Protein AF-A0A7G2IL34-F1 (afdb_monomer_lite)

Secondary structure (DSSP, 8-state):
-EE-TT-EEEE-SEEEE---EETTEES-S---EEEEE-TT-EEEE-TT-EEEESB-SS-TTSB--B---SS-EEEEEE--SS-EEE-SEEEE-TTB-SEEEEEEES--S-EEE-SEEEE---GGG-S--EEEEEEES-BSSTT--EEE-SEEEE-SSSEEEEEEEESSS-EEEEE-TT-EEEE-S--BTTB--EEEEEEE-SS--EEEEE-SEEEE-STT-EEEEEEESEEEEE-TT-S-EE-SSS-EEEEEESTT-EEEE--SEEE-TT-TT-EEEEEETT-EEETTPPPGGGPPPP--EEEE-STT-EEEEEESTT-EEE-TT-EEEE-STT-EEEEEETT-EEEE-TT-EEEE-STT-EEEEEESSEE-TTS-EESS---EEEEE--EEEE-SSS---EEEEEETTEEEEE-TT-EEEE-STTEEEEEE-TT-EEEE--SS-EEESSEEEEEEESTT-EEEE--EEEE-SEEEEEEEETT--EEEEEEEEEEEEE-TT-EEEEE-TT---EEEEEEEEEE-SSS-SEEE-S----EEEES-EEEESSSEEEEESS-EEE---BSEEEEE-SS-EEEEES-TTS--B-S-EEE-SSEEEEE-STT-EEEEEEBSS-EEE--EEEE-STT---SEEEE--

Radius of gyration: 32.76 Å; chains: 1; bounding box: 78×47×96 Å

Organism: Citrobacter freundii (NCBI:txid546)

Structure (mmCIF, N/CA/C/O backbone):
data_AF-A0A7G2IL34-F1
#
_entry.id   AF-A0A7G2IL34-F1
#
loop_
_atom_site.group_PDB
_atom_site.id
_atom_site.type_symbol
_atom_site.label_atom_id
_atom_site.label_alt_id
_atom_site.label_comp_id
_atom_site.label_asym_id
_atom_site.label_entity_id
_atom_site.label_seq_id
_atom_site.pdbx_PDB_ins_code
_atom_site.Cartn_x
_atom_site.Cartn_y
_atom_site.Cartn_z
_atom_site.occupancy
_atom_site.B_iso_or_equiv
_atom_site.auth_seq_id
_atom_site.auth_comp_id
_atom_site.auth_asym_id
_atom_site.auth_atom_id
_atom_site.pdbx_PDB_model_num
ATOM 1 N N . MET A 1 1 ? 29.169 -1.782 -38.177 1.00 88.88 1 MET A N 1
ATOM 2 C CA . MET A 1 1 ? 29.265 -0.611 -39.083 1.00 88.88 1 MET A CA 1
ATOM 3 C C . MET A 1 1 ? 29.636 0.599 -38.244 1.00 88.88 1 MET A C 1
ATOM 5 O O . MET A 1 1 ? 29.094 0.711 -37.157 1.00 88.88 1 MET A O 1
ATOM 9 N N . GLN A 1 2 ? 30.539 1.466 -38.703 1.00 94.81 2 GLN A N 1
ATOM 10 C CA . GLN A 1 2 ? 30.894 2.702 -37.996 1.00 94.81 2 GLN A CA 1
ATOM 11 C C . GLN A 1 2 ? 30.650 3.890 -38.929 1.00 94.81 2 GLN A C 1
ATOM 13 O O . GLN A 1 2 ? 31.115 3.874 -40.067 1.00 94.81 2 GLN A O 1
ATOM 18 N N . LEU A 1 3 ? 29.883 4.873 -38.462 1.00 97.31 3 LEU A N 1
ATOM 19 C CA . LEU A 1 3 ? 29.506 6.082 -39.190 1.00 97.31 3 LEU A CA 1
ATOM 20 C C . LEU A 1 3 ? 29.963 7.299 -38.382 1.00 97.31 3 LEU A C 1
ATOM 22 O O . LEU A 1 3 ? 29.655 7.399 -37.195 1.00 97.31 3 LEU A O 1
ATOM 26 N N . SER A 1 4 ? 30.693 8.208 -39.022 1.00 96.75 4 SER A N 1
ATOM 27 C CA . SER A 1 4 ? 31.268 9.413 -38.413 1.00 96.75 4 SER A CA 1
ATOM 28 C C . SER A 1 4 ? 31.152 10.608 -39.359 1.00 96.75 4 SER A C 1
ATOM 30 O O . SER A 1 4 ? 30.648 10.482 -40.481 1.00 96.75 4 SER A O 1
ATOM 32 N N . ASP A 1 5 ? 31.625 11.769 -38.914 1.00 96.38 5 ASP A N 1
ATOM 33 C CA . ASP A 1 5 ? 31.573 13.029 -39.656 1.00 96.38 5 ASP A CA 1
ATOM 34 C C . ASP A 1 5 ? 30.158 13.342 -40.161 1.00 96.38 5 ASP A C 1
ATOM 36 O O . ASP A 1 5 ? 29.259 13.542 -39.360 1.00 96.38 5 ASP A O 1
ATOM 40 N N . ASN A 1 6 ? 29.940 13.386 -41.477 1.00 97.31 6 ASN A N 1
ATOM 41 C CA . ASN A 1 6 ? 28.638 13.658 -42.095 1.00 97.31 6 ASN A CA 1
ATOM 42 C C . ASN A 1 6 ? 28.083 12.426 -42.832 1.00 97.31 6 ASN A C 1
ATOM 44 O O . ASN A 1 6 ? 27.312 12.564 -43.784 1.00 97.31 6 ASN A O 1
ATOM 48 N N . ALA A 1 7 ? 28.521 11.220 -42.454 1.00 97.94 7 ALA A N 1
ATOM 49 C CA . ALA A 1 7 ? 28.097 9.988 -43.106 1.00 97.94 7 ALA A CA 1
ATOM 50 C C . ALA A 1 7 ? 26.591 9.730 -42.930 1.00 97.94 7 ALA A C 1
ATOM 52 O O . ALA A 1 7 ? 25.992 10.049 -41.904 1.00 97.94 7 ALA A O 1
ATOM 53 N N . GLN A 1 8 ? 25.981 9.098 -43.930 1.00 97.75 8 GLN A N 1
ATOM 54 C CA . GLN A 1 8 ? 24.592 8.648 -43.875 1.00 97.75 8 GLN A CA 1
ATOM 55 C C . GLN A 1 8 ? 24.562 7.138 -44.077 1.00 97.75 8 GLN A C 1
ATOM 57 O O . GLN A 1 8 ? 25.123 6.629 -45.048 1.00 97.75 8 GLN A O 1
ATOM 62 N N . GLY A 1 9 ? 23.931 6.420 -43.152 1.00 97.69 9 GLY A N 1
ATOM 63 C CA . GLY A 1 9 ? 23.774 4.973 -43.227 1.00 97.69 9 GLY A CA 1
ATOM 64 C C . GLY A 1 9 ? 22.311 4.558 -43.250 1.00 97.69 9 GLY A C 1
ATOM 65 O O . GLY A 1 9 ? 21.491 5.081 -42.503 1.00 97.69 9 GLY A O 1
ATOM 66 N N . VAL A 1 10 ? 21.989 3.564 -44.073 1.00 98.25 10 VAL A N 1
ATOM 67 C CA . VAL A 1 10 ? 20.666 2.934 -44.095 1.00 98.25 10 VAL A CA 1
ATOM 68 C C . VAL A 1 10 ? 20.849 1.422 -44.102 1.00 98.25 10 VAL A C 1
ATOM 70 O O . VAL A 1 10 ? 21.560 0.891 -44.956 1.00 98.25 10 VAL A O 1
ATOM 73 N N . ASN A 1 11 ? 20.214 0.722 -43.162 1.00 98.44 11 ASN A N 1
ATOM 74 C CA . ASN A 1 11 ? 20.093 -0.732 -43.208 1.00 98.44 11 ASN A CA 1
ATOM 75 C C . ASN A 1 11 ? 18.765 -1.123 -43.862 1.00 98.44 11 ASN A C 1
ATOM 77 O O . ASN A 1 11 ? 17.706 -0.781 -43.347 1.00 98.44 11 ASN A O 1
ATOM 81 N N . ASN A 1 12 ? 18.834 -1.879 -44.959 1.00 98.00 12 ASN A N 1
ATOM 82 C CA . ASN A 1 12 ? 17.674 -2.455 -45.653 1.00 98.00 12 ASN A CA 1
ATOM 83 C C . ASN A 1 12 ? 17.630 -3.994 -45.560 1.00 98.00 12 ASN A C 1
ATOM 85 O O . ASN A 1 12 ? 16.811 -4.616 -46.229 1.00 98.00 12 ASN A O 1
ATOM 89 N N . GLY A 1 13 ? 18.534 -4.612 -44.792 1.00 96.25 13 GLY A N 1
ATOM 90 C CA . GLY A 1 13 ? 18.655 -6.065 -44.661 1.00 96.25 13 GLY A CA 1
ATOM 91 C C . GLY A 1 13 ? 18.912 -6.486 -43.216 1.00 96.25 13 GLY A C 1
ATOM 92 O O . GLY A 1 13 ? 18.390 -5.876 -42.284 1.00 96.25 13 GLY A O 1
ATOM 93 N N . ASP A 1 14 ? 19.731 -7.521 -43.029 1.00 95.19 14 ASP A N 1
ATOM 94 C CA . ASP A 1 14 ? 19.998 -8.105 -41.714 1.00 95.19 14 ASP A CA 1
ATOM 95 C C . ASP A 1 14 ? 21.419 -7.802 -41.224 1.00 95.19 14 ASP A C 1
ATOM 97 O O . ASP A 1 14 ? 22.408 -8.123 -41.887 1.00 95.19 14 ASP A O 1
ATOM 101 N N . ILE A 1 15 ? 21.528 -7.246 -40.018 1.00 96.56 15 ILE A N 1
ATOM 102 C CA . ILE A 1 15 ? 22.787 -7.101 -39.284 1.00 96.56 15 ILE A CA 1
ATOM 103 C C . ILE A 1 15 ? 22.770 -8.089 -38.118 1.00 96.56 15 ILE A C 1
ATOM 105 O O . ILE A 1 15 ? 21.980 -7.942 -37.192 1.00 96.56 15 ILE A O 1
ATOM 109 N N . ASN A 1 16 ? 23.665 -9.078 -38.127 1.00 93.75 16 ASN A N 1
ATOM 110 C CA . ASN A 1 16 ? 23.831 -10.007 -37.006 1.00 93.75 16 ASN A CA 1
ATOM 111 C C . ASN A 1 16 ? 25.086 -9.645 -36.202 1.00 93.75 16 ASN A C 1
ATOM 113 O O . ASN A 1 16 ? 26.184 -9.565 -36.751 1.00 93.75 16 ASN A O 1
ATOM 117 N N . VAL A 1 17 ? 24.921 -9.458 -34.896 1.00 91.56 17 VAL A N 1
ATOM 118 C CA . VAL A 1 17 ? 25.986 -9.179 -33.931 1.00 91.56 17 VAL A CA 1
ATOM 119 C C . VAL A 1 17 ? 26.142 -10.403 -33.043 1.00 91.56 17 VAL A C 1
ATOM 121 O O . VAL A 1 17 ? 25.190 -10.825 -32.393 1.00 91.56 17 VAL A O 1
ATOM 124 N N . VAL A 1 18 ? 27.332 -10.990 -33.010 1.00 86.31 18 VAL A N 1
ATOM 125 C CA . VAL A 1 18 ? 27.626 -12.170 -32.193 1.00 86.31 18 VAL A CA 1
ATOM 126 C C . VAL A 1 18 ? 28.971 -12.013 -31.517 1.00 86.31 18 VAL A C 1
ATOM 128 O O . VAL A 1 18 ? 29.867 -11.352 -32.041 1.00 86.31 18 VAL A O 1
ATOM 131 N N . ASP A 1 19 ? 29.123 -12.680 -30.379 1.00 77.25 19 ASP A N 1
ATOM 132 C CA . ASP A 1 19 ? 30.445 -12.952 -29.843 1.00 77.25 19 ASP A CA 1
ATOM 133 C C . ASP A 1 19 ? 31.207 -13.869 -30.810 1.00 77.25 19 ASP A C 1
ATOM 135 O O . ASP A 1 19 ? 30.671 -14.868 -31.307 1.00 77.25 19 ASP A O 1
ATOM 139 N N . GLY A 1 20 ? 32.451 -13.510 -31.111 1.00 71.38 20 GLY A N 1
ATOM 140 C CA . GLY A 1 20 ? 33.272 -14.299 -32.012 1.00 71.38 20 GLY A CA 1
ATOM 141 C C . GLY A 1 20 ? 33.621 -15.636 -31.356 1.00 71.38 20 GLY A C 1
ATOM 142 O O . GLY A 1 20 ? 33.996 -15.691 -30.184 1.00 71.38 20 GLY A O 1
ATOM 143 N N . ARG A 1 21 ? 33.498 -16.734 -32.110 1.00 68.81 21 ARG A N 1
ATOM 144 C CA . ARG A 1 21 ? 33.677 -18.091 -31.580 1.00 68.81 21 ARG A CA 1
ATOM 145 C C . ARG A 1 21 ? 34.585 -18.949 -32.448 1.00 68.81 21 ARG A C 1
ATOM 147 O O . ARG A 1 21 ? 34.469 -18.939 -33.671 1.00 68.81 21 ARG A O 1
ATOM 154 N N . LYS A 1 22 ? 35.414 -19.781 -31.805 1.00 64.56 22 LYS A N 1
ATOM 155 C CA . LYS A 1 22 ? 36.165 -20.880 -32.439 1.00 64.56 22 LYS A CA 1
ATOM 156 C C . LYS A 1 22 ? 35.827 -22.196 -31.755 1.00 64.56 22 LYS A C 1
ATOM 158 O O . LYS A 1 22 ? 35.982 -22.315 -30.545 1.00 64.56 22 LYS A O 1
ATOM 163 N N . ASN A 1 23 ? 35.393 -23.193 -32.527 1.00 68.12 23 ASN A N 1
ATOM 164 C CA . ASN A 1 23 ? 35.041 -24.530 -32.024 1.00 68.12 23 ASN A CA 1
ATOM 165 C C . ASN A 1 23 ? 34.039 -24.505 -30.847 1.00 68.12 23 ASN A C 1
ATOM 167 O O . ASN A 1 23 ? 34.156 -25.288 -29.911 1.00 68.12 23 ASN A O 1
ATOM 171 N N . GLY A 1 24 ? 33.078 -23.575 -30.872 1.00 62.69 24 GLY A N 1
ATOM 172 C CA . GLY A 1 24 ? 32.061 -23.423 -29.823 1.00 62.69 24 GLY A CA 1
ATOM 173 C C . GLY A 1 24 ? 32.486 -22.597 -28.602 1.00 62.69 24 GLY A C 1
ATOM 174 O O . GLY A 1 24 ? 31.618 -22.227 -27.816 1.00 62.69 24 GLY A O 1
ATOM 175 N N . ALA A 1 25 ? 33.768 -22.244 -28.464 1.00 62.56 25 ALA A N 1
ATOM 176 C CA . ALA A 1 25 ? 34.264 -21.382 -27.391 1.00 62.56 25 ALA A CA 1
ATOM 177 C C . ALA A 1 25 ? 34.315 -19.904 -27.821 1.00 62.56 25 ALA A C 1
ATOM 179 O O . ALA A 1 25 ? 34.695 -19.600 -28.954 1.00 62.56 25 ALA A O 1
ATOM 180 N N . SER A 1 26 ? 33.942 -19.006 -26.905 1.00 68.12 26 SER A N 1
ATOM 181 C CA . SER A 1 26 ? 34.068 -17.544 -27.036 1.00 68.12 26 SER A CA 1
ATOM 182 C C . SER A 1 26 ? 35.536 -17.112 -27.160 1.00 68.12 26 SER A C 1
ATOM 184 O O . SER A 1 26 ? 36.401 -17.684 -26.494 1.00 68.12 26 SER A O 1
ATOM 186 N N . TYR A 1 27 ? 35.826 -16.092 -27.979 1.00 66.81 27 TYR A N 1
ATOM 187 C CA . TYR A 1 27 ? 37.140 -15.431 -27.997 1.00 66.81 27 TYR A CA 1
ATOM 188 C C . TYR A 1 27 ? 37.364 -14.491 -26.793 1.00 66.81 27 TYR A C 1
ATOM 190 O O . TYR A 1 27 ? 38.497 -14.058 -26.581 1.00 66.81 27 TYR A O 1
ATOM 198 N N . GLY A 1 28 ? 36.329 -14.182 -26.002 1.00 64.88 28 GLY A N 1
ATOM 199 C CA . GLY A 1 28 ? 36.399 -13.362 -24.789 1.00 64.88 28 GLY A CA 1
ATOM 200 C C . GLY A 1 28 ? 35.120 -12.553 -24.518 1.00 64.88 28 GLY A C 1
ATOM 201 O O . GLY A 1 28 ? 34.207 -12.500 -25.333 1.00 64.88 28 GLY A O 1
ATOM 202 N N . SER A 1 29 ? 35.060 -11.864 -23.375 1.00 66.56 29 SER A N 1
ATOM 203 C CA . SER A 1 29 ? 33.949 -10.975 -22.987 1.00 66.56 29 SER A CA 1
ATOM 204 C C . SER A 1 29 ? 34.091 -9.579 -23.620 1.00 66.56 29 SER A C 1
ATOM 206 O O . SER A 1 29 ? 34.399 -8.598 -22.937 1.00 66.56 29 SER A O 1
ATOM 208 N N . GLY A 1 30 ? 33.964 -9.506 -24.947 1.00 70.81 30 GLY A N 1
ATOM 209 C CA . GLY A 1 30 ? 34.089 -8.267 -25.724 1.00 70.81 30 GLY A CA 1
ATOM 210 C C . GLY A 1 30 ? 32.825 -7.397 -25.742 1.00 70.81 30 GLY A C 1
ATOM 211 O O . GLY A 1 30 ? 31.747 -7.813 -25.322 1.00 70.81 30 GLY A O 1
ATOM 212 N N . ILE A 1 31 ? 32.968 -6.172 -26.255 1.00 84.56 31 ILE A N 1
ATOM 213 C CA . ILE A 1 31 ? 31.862 -5.250 -26.553 1.00 84.56 31 ILE A CA 1
ATOM 214 C C . ILE A 1 31 ? 31.654 -5.254 -28.069 1.00 84.56 31 ILE A C 1
ATOM 216 O O . ILE A 1 31 ? 32.627 -5.114 -28.810 1.00 84.56 31 ILE A O 1
ATOM 220 N N . ALA A 1 32 ? 30.411 -5.388 -28.533 1.00 88.94 32 ALA A N 1
ATOM 221 C CA . ALA A 1 32 ? 30.092 -5.368 -29.958 1.00 88.94 32 ALA A CA 1
ATOM 222 C C . ALA A 1 32 ? 28.936 -4.409 -30.276 1.00 88.94 32 ALA A C 1
ATOM 224 O O . ALA A 1 32 ? 27.918 -4.395 -29.580 1.00 88.94 32 ALA A O 1
ATOM 225 N N . TYR A 1 33 ? 29.086 -3.644 -31.360 1.00 94.19 33 TYR A N 1
ATOM 226 C CA . TYR A 1 33 ? 28.050 -2.760 -31.895 1.00 94.19 33 TYR A CA 1
ATOM 227 C C . TYR A 1 33 ? 27.682 -3.176 -33.319 1.00 94.19 33 TYR A C 1
ATOM 229 O O . TYR A 1 33 ? 28.559 -3.285 -34.181 1.00 94.19 33 TYR A O 1
ATOM 237 N N . GLY A 1 34 ? 26.390 -3.381 -33.588 1.00 95.75 34 GLY A N 1
ATOM 238 C CA . GLY A 1 34 ? 25.905 -3.590 -34.956 1.00 95.75 34 GLY A CA 1
ATOM 239 C C . GLY A 1 34 ? 26.180 -2.358 -35.812 1.00 95.75 34 GLY A C 1
ATOM 240 O O . GLY A 1 34 ? 26.825 -2.440 -36.865 1.00 95.75 34 GLY A O 1
ATOM 241 N N . VAL A 1 35 ? 25.781 -1.198 -35.294 1.00 98.00 35 VAL A N 1
ATOM 242 C CA . VAL A 1 35 ? 26.067 0.121 -35.859 1.00 98.00 35 VAL A CA 1
ATOM 243 C C . VAL A 1 35 ? 26.534 1.066 -34.753 1.00 98.00 35 VAL A C 1
ATOM 245 O O . VAL A 1 35 ? 25.870 1.187 -33.731 1.00 98.00 35 VAL A O 1
ATOM 248 N N . GLU A 1 36 ? 27.662 1.737 -34.962 1.00 97.69 36 GLU A N 1
ATOM 249 C CA . GLU A 1 36 ? 28.124 2.877 -34.166 1.00 97.69 36 GLU A CA 1
ATOM 250 C C . GLU A 1 36 ? 27.949 4.158 -34.989 1.00 97.69 36 GLU A C 1
ATOM 252 O O . GLU A 1 36 ? 28.440 4.233 -36.116 1.00 97.69 36 GLU A O 1
ATOM 257 N N . VAL A 1 37 ? 27.256 5.151 -34.429 1.00 98.50 37 VAL A N 1
ATOM 258 C CA . VAL A 1 37 ? 26.953 6.434 -35.083 1.00 98.50 37 VAL A CA 1
ATOM 259 C C . VAL A 1 37 ? 27.525 7.584 -34.253 1.00 98.50 37 VAL A C 1
ATOM 261 O O . VAL A 1 37 ? 27.222 7.710 -33.065 1.00 98.50 37 VAL A O 1
ATOM 264 N N . ALA A 1 38 ? 28.356 8.421 -34.869 1.00 97.44 38 ALA A N 1
ATOM 265 C CA . ALA A 1 38 ? 29.094 9.499 -34.218 1.00 97.44 38 ALA A CA 1
ATOM 266 C C . ALA A 1 38 ? 29.029 10.819 -35.000 1.00 97.44 38 ALA A C 1
ATOM 268 O O . ALA A 1 38 ? 28.613 10.852 -36.156 1.00 97.44 38 ALA A O 1
ATOM 269 N N . ASP A 1 39 ? 29.486 11.899 -34.366 1.00 96.69 39 ASP A N 1
ATOM 270 C CA . ASP A 1 39 ? 29.601 13.241 -34.949 1.00 96.69 39 ASP A CA 1
ATOM 271 C C . ASP A 1 39 ? 28.277 13.734 -35.544 1.00 96.69 39 ASP A C 1
ATOM 273 O O . ASP A 1 39 ? 27.278 13.764 -34.839 1.00 96.69 39 ASP A O 1
ATOM 277 N N . ASN A 1 40 ? 28.230 14.124 -36.817 1.00 96.81 40 ASN A N 1
ATOM 278 C CA . ASN A 1 40 ? 27.006 14.528 -37.507 1.00 96.81 40 ASN A CA 1
ATOM 279 C C . ASN A 1 40 ? 26.423 13.402 -38.381 1.00 96.81 40 ASN A C 1
ATOM 281 O O . ASN A 1 40 ? 25.659 13.678 -39.310 1.00 96.81 40 ASN A O 1
ATOM 285 N N . ALA A 1 41 ? 26.787 12.142 -38.133 1.00 98.50 41 ALA A N 1
ATOM 286 C CA . ALA A 1 41 ? 26.309 11.039 -38.947 1.00 98.50 41 ALA A CA 1
ATOM 287 C C . ALA A 1 41 ? 24.843 10.696 -38.647 1.00 98.50 41 ALA A C 1
ATOM 289 O O . ALA A 1 41 ? 24.377 10.807 -37.513 1.00 98.50 41 ALA A O 1
ATOM 290 N N . THR A 1 42 ? 24.120 10.226 -39.660 1.00 98.56 42 THR A N 1
ATOM 291 C CA . THR A 1 42 ? 22.732 9.753 -39.524 1.00 98.56 42 THR A CA 1
ATOM 292 C C . THR A 1 42 ? 22.643 8.262 -39.796 1.00 98.56 42 THR A C 1
ATOM 294 O O . THR A 1 42 ? 23.430 7.709 -40.573 1.00 98.56 42 THR A O 1
ATOM 297 N N . PHE A 1 43 ? 21.672 7.603 -39.168 1.00 98.75 43 PHE A N 1
ATOM 298 C CA . PHE A 1 43 ? 21.399 6.196 -39.433 1.00 98.75 43 PHE A CA 1
ATOM 299 C C . PHE A 1 43 ? 19.905 5.883 -39.414 1.00 98.75 43 PHE A C 1
ATOM 301 O O . PHE A 1 43 ? 19.173 6.362 -38.553 1.00 98.75 43 PHE A O 1
ATOM 308 N N . THR A 1 44 ? 19.456 5.031 -40.332 1.00 98.75 44 THR A N 1
ATOM 309 C CA . THR A 1 44 ? 18.100 4.472 -40.323 1.00 98.75 44 THR A CA 1
ATOM 310 C C . THR A 1 44 ? 18.141 2.955 -40.482 1.00 98.75 44 THR A C 1
ATOM 312 O O . THR A 1 44 ? 18.650 2.443 -41.479 1.00 98.75 44 THR A O 1
ATOM 315 N N . ASN A 1 45 ? 17.557 2.223 -39.531 1.00 98.75 45 ASN A N 1
ATOM 316 C CA . ASN A 1 45 ? 17.163 0.831 -39.745 1.00 98.75 45 ASN A CA 1
ATOM 317 C C . ASN A 1 45 ? 15.776 0.819 -40.398 1.00 98.75 45 ASN A C 1
ATOM 319 O O . ASN A 1 45 ? 14.794 1.150 -39.733 1.00 98.75 45 ASN A O 1
ATOM 323 N N . SER A 1 46 ? 15.697 0.514 -41.693 1.00 98.62 46 SER A N 1
ATOM 324 C CA . SER A 1 46 ? 14.467 0.621 -42.485 1.00 98.62 46 SER A CA 1
ATOM 325 C C . SER A 1 46 ? 13.377 -0.347 -42.026 1.00 98.62 46 SER A C 1
ATOM 327 O O . SER A 1 46 ? 13.646 -1.384 -41.418 1.00 98.62 46 SER A O 1
ATOM 329 N N . ALA A 1 47 ? 12.126 -0.040 -42.372 1.00 97.81 47 ALA A N 1
ATOM 330 C CA . ALA A 1 47 ? 11.030 -0.987 -42.202 1.00 97.81 47 ALA A CA 1
ATOM 331 C C . ALA A 1 47 ? 11.346 -2.298 -42.951 1.00 97.81 47 ALA A C 1
ATOM 333 O O . ALA A 1 47 ? 11.778 -2.273 -44.103 1.00 97.81 47 ALA A O 1
ATOM 334 N N . GLY A 1 48 ? 11.164 -3.439 -42.284 1.00 96.12 48 GLY A N 1
ATOM 335 C CA . GLY A 1 48 ? 11.515 -4.763 -42.816 1.00 96.12 48 GLY A CA 1
ATOM 336 C C . GLY A 1 48 ? 12.985 -5.173 -42.650 1.00 96.12 48 GLY A C 1
ATOM 337 O O . GLY A 1 48 ? 13.294 -6.343 -42.850 1.00 96.12 48 GLY A O 1
ATOM 338 N N . ALA A 1 49 ? 13.873 -4.264 -42.239 1.00 98.38 49 ALA A N 1
ATOM 339 C CA . ALA A 1 49 ? 15.258 -4.588 -41.905 1.00 98.38 49 ALA A CA 1
ATOM 340 C C . ALA A 1 49 ? 15.382 -5.095 -40.455 1.00 98.38 49 ALA A C 1
ATOM 342 O O . ALA A 1 49 ? 14.574 -4.733 -39.588 1.00 98.38 49 ALA A O 1
ATOM 343 N N . SER A 1 50 ? 16.397 -5.920 -40.172 1.00 98.06 50 SER A N 1
ATOM 344 C CA . SER A 1 50 ? 16.631 -6.461 -38.829 1.00 98.06 50 SER A CA 1
ATOM 345 C C . SER A 1 50 ? 18.054 -6.243 -38.311 1.00 98.06 50 SER A C 1
ATOM 347 O O . SER A 1 50 ? 19.033 -6.295 -39.054 1.00 98.06 50 SER A O 1
ATOM 349 N N . ILE A 1 51 ? 18.171 -6.005 -37.004 1.00 98.62 51 ILE A N 1
ATOM 350 C CA . ILE A 1 51 ? 19.429 -6.049 -36.257 1.00 98.62 51 ILE A CA 1
ATOM 351 C C . ILE A 1 51 ? 19.263 -7.087 -35.148 1.00 98.62 51 ILE A C 1
ATOM 353 O O . ILE A 1 51 ? 18.410 -6.940 -34.276 1.00 98.62 51 ILE A O 1
ATOM 357 N N . TYR A 1 52 ? 20.064 -8.146 -35.160 1.00 97.88 52 TYR A N 1
ATOM 358 C CA . TYR A 1 52 ? 19.942 -9.247 -34.211 1.00 97.88 52 TYR A CA 1
ATOM 359 C C . TYR A 1 52 ? 21.232 -9.441 -33.425 1.00 97.88 52 TYR A C 1
ATOM 361 O O . TYR A 1 52 ? 22.296 -9.665 -33.998 1.00 97.88 52 TYR A O 1
ATOM 369 N N . LEU A 1 53 ? 21.133 -9.414 -32.102 1.00 95.88 53 LEU A N 1
ATOM 370 C CA . LEU A 1 53 ? 22.221 -9.715 -31.183 1.00 95.88 53 LEU A CA 1
ATOM 371 C C . LEU A 1 53 ? 22.089 -11.167 -30.722 1.00 95.88 53 LEU A C 1
ATOM 373 O O . LEU A 1 53 ? 21.046 -11.568 -30.212 1.00 95.88 53 LEU A O 1
ATOM 377 N N . GLY A 1 54 ? 23.149 -11.952 -30.891 1.00 92.75 54 GLY A N 1
ATOM 378 C CA . GLY A 1 54 ? 23.225 -13.335 -30.431 1.00 92.75 54 GLY A CA 1
ATOM 379 C C . GLY A 1 54 ? 22.579 -14.374 -31.351 1.00 92.75 54 GLY A C 1
ATOM 380 O O . GLY A 1 54 ? 22.296 -15.465 -30.877 1.00 92.75 54 GLY A O 1
ATOM 381 N N . ARG A 1 55 ? 22.360 -14.100 -32.646 1.00 93.06 55 ARG A N 1
ATOM 382 C CA . ARG A 1 55 ? 21.850 -15.114 -33.595 1.00 93.06 55 ARG A CA 1
ATOM 383 C C . ARG A 1 55 ? 22.943 -16.115 -33.955 1.00 93.06 55 ARG A C 1
ATOM 385 O O . ARG A 1 55 ? 24.043 -15.711 -34.316 1.00 93.06 55 ARG A O 1
ATOM 392 N N . ASN A 1 56 ? 22.664 -17.414 -33.942 1.00 88.00 56 ASN A N 1
ATOM 393 C CA . ASN A 1 56 ? 23.640 -18.397 -34.403 1.00 88.00 56 ASN A CA 1
ATOM 394 C C . ASN A 1 56 ? 23.861 -18.279 -35.924 1.00 88.00 56 ASN A C 1
ATOM 396 O O . ASN A 1 56 ? 22.928 -18.395 -36.715 1.00 88.00 56 ASN A O 1
ATOM 400 N N . ALA A 1 57 ? 25.114 -18.076 -36.337 1.00 83.38 57 ALA A N 1
ATOM 401 C CA . ALA A 1 57 ? 25.471 -17.884 -37.743 1.00 83.38 57 ALA A CA 1
ATOM 402 C C . ALA A 1 57 ? 25.296 -19.146 -38.610 1.00 83.38 57 ALA A C 1
ATOM 404 O O . ALA A 1 57 ? 25.146 -19.037 -39.821 1.00 83.38 57 ALA A O 1
ATOM 405 N N . SER A 1 58 ? 25.350 -20.339 -38.009 1.00 85.25 58 SER A N 1
ATOM 406 C CA . SER A 1 58 ? 25.189 -21.625 -38.706 1.00 85.25 58 SER A CA 1
ATOM 407 C C . SER A 1 58 ? 23.755 -22.156 -38.664 1.00 85.25 58 SER A C 1
ATOM 409 O O . SER A 1 58 ? 23.392 -22.977 -39.499 1.00 85.25 58 SER A O 1
ATOM 411 N N . ASP A 1 59 ? 22.954 -21.707 -37.697 1.00 88.25 59 ASP A N 1
ATOM 412 C CA . ASP A 1 59 ? 21.563 -22.124 -37.512 1.00 88.25 59 ASP A CA 1
ATOM 413 C C . ASP A 1 59 ? 20.709 -20.928 -37.051 1.00 88.25 59 ASP A C 1
ATOM 415 O O . ASP A 1 59 ? 20.534 -20.724 -35.848 1.00 88.25 59 ASP A O 1
ATOM 419 N N . PRO A 1 60 ? 20.188 -20.110 -37.983 1.00 88.00 60 PRO A N 1
ATOM 420 C CA . PRO A 1 60 ? 19.478 -18.870 -37.663 1.00 88.00 60 PRO A CA 1
ATOM 421 C C . PRO A 1 60 ? 18.233 -19.021 -36.776 1.00 88.00 60 PRO A C 1
ATOM 423 O O . PRO A 1 60 ? 17.728 -18.006 -36.299 1.00 88.00 60 PRO A O 1
ATOM 426 N N . SER A 1 61 ? 17.733 -20.243 -36.542 1.00 89.38 61 SER A N 1
ATOM 427 C CA . SER A 1 61 ? 16.629 -20.492 -35.607 1.00 89.38 61 SER A CA 1
ATOM 428 C C . SER A 1 61 ? 17.078 -20.613 -34.146 1.00 89.38 61 SER A C 1
ATOM 430 O O . SER A 1 61 ? 16.247 -20.874 -33.278 1.00 89.38 61 SER A O 1
ATOM 432 N N . LYS A 1 62 ? 18.381 -20.504 -33.863 1.00 90.75 62 LYS A N 1
ATOM 433 C CA . LYS A 1 62 ? 18.955 -20.628 -32.519 1.00 90.75 62 LYS A CA 1
ATOM 434 C C . LYS A 1 62 ? 19.710 -19.374 -32.109 1.00 90.75 62 LYS A C 1
ATOM 436 O O . LYS A 1 62 ? 20.308 -18.683 -32.934 1.00 90.75 62 LYS A O 1
ATOM 441 N N . ASP A 1 63 ? 19.775 -19.171 -30.799 1.00 91.19 63 ASP A N 1
ATOM 442 C CA . ASP A 1 63 ? 20.610 -18.147 -30.186 1.00 91.19 63 ASP A CA 1
ATOM 443 C C . ASP A 1 63 ? 21.937 -18.720 -29.681 1.00 91.19 63 ASP A C 1
ATOM 445 O O . ASP A 1 63 ? 22.069 -19.899 -29.343 1.00 91.19 63 ASP A O 1
ATOM 449 N N . VAL A 1 64 ? 22.938 -17.850 -29.615 1.00 88.50 64 VAL A N 1
ATOM 450 C CA . VAL A 1 64 ? 24.238 -18.097 -29.004 1.00 88.50 64 VAL A CA 1
ATOM 451 C C . VAL A 1 64 ? 24.412 -17.238 -27.758 1.00 88.50 64 VAL A C 1
ATOM 453 O O . VAL A 1 64 ? 23.977 -16.091 -27.708 1.00 88.50 64 VAL A O 1
ATOM 456 N N . THR A 1 65 ? 25.099 -17.781 -26.753 1.00 87.81 65 THR A N 1
ATOM 457 C CA . THR A 1 65 ? 25.489 -17.015 -25.562 1.00 87.81 65 THR A CA 1
ATOM 458 C C . THR A 1 65 ? 26.367 -15.821 -25.932 1.00 87.81 65 THR A C 1
ATOM 460 O O . THR A 1 65 ? 27.433 -15.976 -26.532 1.00 87.81 65 THR A O 1
ATOM 463 N N . MET A 1 66 ? 25.943 -14.641 -25.514 1.00 87.69 66 MET A N 1
ATOM 464 C CA . MET A 1 66 ? 26.695 -13.403 -25.601 1.00 87.69 66 MET A CA 1
ATOM 465 C C . MET A 1 66 ? 26.606 -12.739 -24.230 1.00 87.69 66 MET A C 1
ATOM 467 O O . MET A 1 66 ? 25.734 -11.910 -23.988 1.00 87.69 66 MET A O 1
ATOM 471 N N . SER A 1 67 ? 27.480 -13.161 -23.313 1.00 81.88 67 SER A N 1
ATOM 472 C CA . SER A 1 67 ? 27.452 -12.734 -21.904 1.00 81.88 67 SER A CA 1
ATOM 473 C C . SER A 1 67 ? 27.765 -11.242 -21.704 1.00 81.88 67 SER A C 1
ATOM 475 O O . SER A 1 67 ? 27.528 -10.706 -20.624 1.00 81.88 67 SER A O 1
ATOM 477 N N . GLY A 1 68 ? 28.277 -10.583 -22.748 1.00 79.06 68 GLY A N 1
ATOM 478 C CA . GLY A 1 68 ? 28.695 -9.185 -22.739 1.00 79.06 68 GLY A CA 1
ATOM 479 C C . GLY A 1 68 ? 30.063 -8.961 -22.087 1.00 79.06 68 GLY A C 1
ATOM 480 O O . GLY A 1 68 ? 30.674 -9.885 -21.551 1.00 79.06 68 GLY A O 1
ATOM 481 N N . GLY A 1 69 ? 30.560 -7.725 -22.189 1.00 82.38 69 GLY A N 1
ATOM 482 C CA . GLY A 1 69 ? 31.865 -7.298 -21.671 1.00 82.38 69 GLY A CA 1
ATOM 483 C C . GLY A 1 69 ? 31.759 -6.314 -20.506 1.00 82.38 69 GLY A C 1
ATOM 484 O O . GLY A 1 69 ? 30.737 -6.246 -19.832 1.00 82.38 69 GLY A O 1
ATOM 485 N N . SER A 1 70 ? 32.802 -5.510 -20.279 1.00 85.06 70 SER A N 1
ATOM 486 C CA . SER A 1 70 ? 32.800 -4.450 -19.250 1.00 85.06 70 SER A CA 1
ATOM 487 C C . SER A 1 70 ? 31.830 -3.298 -19.548 1.00 85.06 70 SER A C 1
ATOM 489 O O . SER A 1 70 ? 31.480 -2.542 -18.646 1.00 85.06 70 SER A O 1
ATOM 491 N N . SER A 1 71 ? 31.387 -3.169 -20.802 1.00 88.00 71 SER A N 1
ATOM 492 C CA . SER A 1 71 ? 30.367 -2.214 -21.248 1.00 88.00 71 SER A CA 1
ATOM 493 C C . SER A 1 71 ? 29.268 -2.932 -22.030 1.00 88.00 71 SER A C 1
ATOM 495 O O . SER A 1 71 ? 29.434 -4.082 -22.445 1.00 88.00 71 SER A O 1
ATOM 497 N N . LEU A 1 72 ? 28.152 -2.233 -22.251 1.00 92.06 72 LEU A N 1
ATOM 498 C CA . LEU A 1 72 ? 27.026 -2.767 -23.009 1.00 92.06 72 LEU A CA 1
ATOM 499 C C . LEU A 1 72 ? 27.407 -3.008 -24.470 1.00 92.06 72 LEU A C 1
ATOM 501 O O . LEU A 1 72 ? 27.934 -2.107 -25.115 1.00 92.06 72 LEU A O 1
ATOM 505 N N . SER A 1 73 ? 27.068 -4.182 -25.003 1.00 94.56 73 SER A N 1
ATOM 506 C CA . SER A 1 73 ? 26.942 -4.357 -26.458 1.00 94.56 73 SER A CA 1
ATOM 507 C C . SER A 1 73 ? 25.662 -3.681 -26.956 1.00 94.56 73 SER A C 1
ATOM 509 O O . SER A 1 73 ? 24.744 -3.453 -26.168 1.00 94.56 73 SER A O 1
ATOM 511 N N . ALA A 1 74 ? 25.565 -3.355 -28.244 1.00 97.00 74 ALA A N 1
ATOM 512 C CA . ALA A 1 74 ? 24.368 -2.705 -28.771 1.00 97.00 74 ALA A CA 1
ATOM 513 C C . ALA A 1 74 ? 24.035 -3.085 -30.215 1.00 97.00 74 ALA A C 1
ATOM 515 O O . ALA A 1 74 ? 24.925 -3.321 -31.032 1.00 97.00 74 ALA A O 1
ATOM 516 N N . GLY A 1 75 ? 22.745 -3.090 -30.553 1.00 98.00 75 GLY A N 1
ATOM 517 C CA . GLY A 1 75 ? 22.318 -3.114 -31.953 1.00 98.00 75 GLY A CA 1
ATOM 518 C C . GLY A 1 75 ? 22.730 -1.824 -32.645 1.00 98.00 75 GLY A C 1
ATOM 519 O O . GLY A 1 75 ? 23.464 -1.845 -33.633 1.00 98.00 75 GLY A O 1
ATOM 520 N N . ILE A 1 76 ? 22.327 -0.706 -32.046 1.00 98.69 76 ILE A N 1
ATOM 521 C CA . ILE A 1 76 ? 22.721 0.642 -32.440 1.00 98.69 76 ILE A CA 1
ATOM 522 C C . ILE A 1 76 ? 23.326 1.334 -31.219 1.00 98.69 76 ILE A C 1
ATOM 524 O O . ILE A 1 76 ? 22.665 1.462 -30.192 1.00 98.69 76 ILE A O 1
ATOM 528 N N . MET A 1 77 ? 24.568 1.795 -31.326 1.00 98.19 77 MET A N 1
ATOM 529 C CA . MET A 1 77 ? 25.181 2.716 -30.375 1.00 98.19 77 MET A CA 1
ATOM 530 C C . MET A 1 77 ? 25.295 4.088 -31.032 1.00 98.19 77 MET A C 1
ATOM 532 O O . MET A 1 77 ? 25.811 4.196 -32.144 1.00 98.19 77 MET A O 1
ATOM 536 N N . THR A 1 78 ? 24.810 5.135 -30.369 1.00 98.12 78 THR A N 1
ATOM 537 C CA . THR A 1 78 ? 24.886 6.500 -30.895 1.00 98.12 78 THR A CA 1
ATOM 538 C C . THR A 1 78 ? 25.417 7.496 -29.872 1.00 98.12 78 THR A C 1
ATOM 540 O O . THR A 1 78 ? 25.014 7.517 -28.707 1.00 98.12 78 THR A O 1
ATOM 543 N N . LYS A 1 79 ? 26.310 8.344 -30.377 1.00 96.44 79 LYS A N 1
ATOM 544 C CA . LYS A 1 79 ? 26.806 9.595 -29.792 1.00 96.44 79 LYS A CA 1
ATOM 545 C C . LYS A 1 79 ? 26.650 10.750 -30.793 1.00 96.44 79 LYS A C 1
ATOM 547 O O . LYS A 1 79 ? 27.356 11.748 -30.713 1.00 96.44 79 LYS A O 1
ATOM 552 N N . SER A 1 80 ? 25.777 10.571 -31.787 1.00 96.88 80 SER A N 1
ATOM 553 C CA . SER A 1 80 ? 25.588 11.521 -32.880 1.00 96.88 80 SER A CA 1
ATOM 554 C C . SER A 1 80 ? 24.863 12.791 -32.425 1.00 96.88 80 SER A C 1
ATOM 556 O O . SER A 1 80 ? 24.009 12.775 -31.536 1.00 96.88 80 SER A O 1
ATOM 558 N N . ALA A 1 81 ? 25.188 13.894 -33.086 1.00 96.06 81 ALA A N 1
ATOM 559 C CA . ALA A 1 81 ? 24.480 15.165 -33.064 1.00 96.06 81 ALA A CA 1
ATOM 560 C C . ALA A 1 81 ? 23.339 15.226 -34.095 1.00 96.06 81 ALA A C 1
ATOM 562 O O . ALA A 1 81 ? 22.654 16.245 -34.207 1.00 96.06 81 ALA A O 1
ATOM 563 N N . LYS A 1 82 ? 23.136 14.155 -34.874 1.00 97.12 82 LYS A N 1
ATOM 564 C CA . LYS A 1 82 ? 22.069 14.014 -35.871 1.00 97.12 82 LYS A CA 1
ATOM 565 C C . LYS A 1 82 ? 21.212 12.777 -35.616 1.00 97.12 82 LYS A C 1
ATOM 567 O O . LYS A 1 82 ? 21.451 11.998 -34.699 1.00 97.12 82 LYS A O 1
ATOM 572 N N . GLU A 1 83 ? 20.163 12.675 -36.420 1.00 97.44 83 GLU A N 1
ATOM 573 C CA . GLU A 1 83 ? 19.068 11.734 -36.241 1.00 97.44 83 GLU A CA 1
ATOM 574 C C . GLU A 1 83 ? 19.486 10.264 -36.422 1.00 97.44 83 GLU A C 1
ATOM 576 O O . GLU A 1 83 ? 20.203 9.902 -37.364 1.00 97.44 83 GLU A O 1
ATOM 581 N N . VAL A 1 84 ? 18.997 9.410 -35.518 1.00 98.75 84 VAL A N 1
ATOM 582 C CA . VAL A 1 84 ? 19.134 7.951 -35.571 1.00 98.75 84 VAL A CA 1
ATOM 583 C C . VAL A 1 84 ? 17.767 7.297 -35.369 1.00 98.75 84 VAL A C 1
ATOM 585 O O . VAL A 1 84 ? 17.147 7.463 -34.321 1.00 98.75 84 VAL A O 1
ATOM 588 N N . ILE A 1 85 ? 17.310 6.523 -36.357 1.00 98.69 85 ILE A N 1
ATOM 589 C CA . ILE A 1 85 ? 15.964 5.932 -36.370 1.00 98.69 85 ILE A CA 1
ATOM 590 C C . ILE A 1 85 ? 16.022 4.404 -36.432 1.00 98.69 85 ILE A C 1
ATOM 592 O O . ILE A 1 85 ? 16.739 3.826 -37.255 1.00 98.69 85 ILE A O 1
ATOM 596 N N . ASN A 1 86 ? 15.187 3.743 -35.628 1.00 98.81 86 ASN A N 1
ATOM 597 C CA . ASN A 1 86 ? 14.783 2.358 -35.852 1.00 98.81 86 ASN A CA 1
ATOM 598 C C . ASN A 1 86 ? 13.325 2.280 -36.333 1.00 98.81 86 ASN A C 1
ATOM 600 O O . ASN A 1 86 ? 12.414 2.411 -35.522 1.00 98.81 86 ASN A O 1
ATOM 604 N N . ASN A 1 87 ? 13.116 1.999 -37.624 1.00 98.69 87 ASN A N 1
ATOM 605 C CA . ASN A 1 87 ? 11.814 1.618 -38.195 1.00 98.69 87 ASN A CA 1
ATOM 606 C C . ASN A 1 87 ? 11.646 0.087 -38.298 1.00 98.69 87 ASN A C 1
ATOM 608 O O . ASN A 1 87 ? 10.544 -0.408 -38.527 1.00 98.69 87 ASN A O 1
ATOM 612 N N . GLY A 1 88 ? 12.746 -0.664 -38.199 1.00 98.56 88 GLY A N 1
ATOM 613 C CA . GLY A 1 88 ? 12.787 -2.116 -38.361 1.00 98.56 88 GLY A CA 1
ATOM 614 C C . GLY A 1 88 ? 12.694 -2.892 -37.045 1.00 98.56 88 GLY A C 1
ATOM 615 O O . GLY A 1 88 ? 12.168 -2.414 -36.038 1.00 98.56 88 GLY A O 1
ATOM 616 N N . LEU A 1 89 ? 13.212 -4.121 -37.054 1.00 98.75 89 LEU A N 1
ATOM 617 C CA . LEU A 1 89 ? 13.262 -5.000 -35.885 1.00 98.75 89 LEU A CA 1
ATOM 618 C C . LEU A 1 89 ? 14.663 -5.005 -35.265 1.00 98.75 89 LEU A C 1
ATOM 620 O O . LEU A 1 89 ? 15.642 -5.275 -35.956 1.00 98.75 89 LEU A O 1
ATOM 624 N N . ILE A 1 90 ? 14.755 -4.814 -33.952 1.00 98.88 90 ILE A N 1
ATOM 625 C CA . ILE A 1 90 ? 15.952 -5.136 -33.173 1.00 98.88 90 ILE A CA 1
ATOM 626 C C . ILE A 1 90 ? 15.624 -6.296 -32.233 1.00 98.88 90 ILE A C 1
ATOM 628 O O . ILE A 1 90 ? 14.611 -6.263 -31.541 1.00 98.88 90 ILE A O 1
ATOM 632 N N . THR A 1 91 ? 16.443 -7.346 -32.203 1.00 98.56 91 THR A N 1
ATOM 633 C CA . THR A 1 91 ? 16.240 -8.496 -31.305 1.00 98.56 91 THR A CA 1
ATOM 634 C C . THR A 1 91 ? 17.493 -8.800 -30.503 1.00 98.56 91 THR A C 1
ATOM 636 O O . THR A 1 91 ? 18.577 -8.935 -31.062 1.00 98.56 91 THR A O 1
ATOM 639 N N . LEU A 1 92 ? 17.339 -8.941 -29.190 1.00 97.25 92 LEU A N 1
ATOM 640 C CA . LEU A 1 92 ? 18.351 -9.485 -28.292 1.00 97.25 92 LEU A CA 1
ATOM 641 C C . LEU A 1 92 ? 17.951 -10.926 -27.993 1.00 97.25 92 LEU A C 1
ATOM 643 O O . LEU A 1 92 ? 16.930 -11.150 -27.346 1.00 97.25 92 LEU A O 1
ATOM 647 N N . GLY A 1 93 ? 18.722 -11.891 -28.492 1.00 95.44 93 GLY A N 1
ATOM 648 C CA . GLY A 1 93 ? 18.450 -13.316 -28.317 1.00 95.44 93 GLY A CA 1
ATOM 649 C C . GLY A 1 93 ? 18.469 -13.773 -26.852 1.00 95.44 93 GLY A C 1
ATOM 650 O O . GLY A 1 93 ? 18.963 -13.088 -25.958 1.00 95.44 93 GLY A O 1
ATOM 651 N N . THR A 1 94 ? 17.958 -14.975 -26.608 1.00 93.31 94 THR A N 1
ATOM 652 C CA . THR A 1 94 ? 17.859 -15.626 -25.288 1.00 93.31 94 THR A CA 1
ATOM 653 C C . THR A 1 94 ? 19.205 -15.774 -24.575 1.00 93.31 94 THR A C 1
ATOM 655 O O . THR A 1 94 ? 19.277 -15.638 -23.357 1.00 93.31 94 THR A O 1
ATOM 658 N N . GLY A 1 95 ? 20.293 -15.968 -25.325 1.00 90.75 95 GLY A N 1
ATOM 659 C CA . GLY A 1 95 ? 21.654 -16.046 -24.790 1.00 90.75 95 GLY A CA 1
ATOM 660 C C . GLY A 1 95 ? 22.333 -14.696 -24.522 1.00 90.75 95 GLY A C 1
ATOM 661 O O . GLY A 1 95 ? 23.495 -14.691 -24.113 1.00 90.75 95 GLY A O 1
ATOM 662 N N . VAL A 1 96 ? 21.676 -13.562 -24.788 1.00 92.38 96 VAL A N 1
ATOM 663 C CA . VAL A 1 96 ? 22.284 -12.226 -24.688 1.00 92.38 96 VAL A CA 1
ATOM 664 C C . VAL A 1 96 ? 22.174 -11.658 -23.275 1.00 92.38 96 VAL A C 1
ATOM 666 O O . VAL A 1 96 ? 21.116 -11.714 -22.641 1.00 92.38 96 VAL A O 1
ATOM 669 N N . ARG A 1 97 ? 23.267 -11.061 -22.791 1.00 91.81 97 ARG A N 1
ATOM 670 C CA . ARG A 1 97 ? 23.370 -10.324 -21.527 1.00 91.81 97 ARG A CA 1
ATOM 671 C C . ARG A 1 97 ? 24.193 -9.055 -21.709 1.00 91.81 97 ARG A C 1
ATOM 673 O O . ARG A 1 97 ? 25.032 -8.982 -22.605 1.00 91.81 97 ARG A O 1
ATOM 680 N N . ASN A 1 98 ? 23.974 -8.084 -20.820 1.00 92.88 98 ASN A N 1
ATOM 681 C CA . ASN A 1 98 ? 24.699 -6.815 -20.804 1.00 92.88 98 ASN A CA 1
ATOM 682 C C . ASN A 1 98 ? 24.697 -6.145 -22.193 1.00 92.88 98 ASN A C 1
ATOM 684 O O . ASN A 1 98 ? 25.746 -5.784 -22.734 1.00 92.88 98 ASN A O 1
ATOM 688 N N . ALA A 1 99 ? 23.514 -6.019 -22.798 1.00 95.56 99 ALA A N 1
ATOM 689 C CA . ALA A 1 99 ? 23.346 -5.413 -24.113 1.00 95.56 99 ALA A CA 1
ATOM 690 C C . ALA A 1 99 ? 22.132 -4.480 -24.188 1.00 95.56 99 ALA A C 1
ATOM 692 O O . ALA A 1 99 ? 21.231 -4.533 -23.351 1.00 95.56 99 ALA A O 1
ATOM 693 N N . ALA A 1 100 ? 22.107 -3.637 -25.218 1.00 98.00 100 ALA A N 1
ATOM 694 C CA . ALA A 1 100 ? 20.988 -2.771 -25.551 1.00 98.00 100 ALA A CA 1
ATOM 695 C C . ALA A 1 100 ? 20.520 -2.973 -27.000 1.00 98.00 100 ALA A C 1
ATOM 697 O O . ALA A 1 100 ? 21.328 -3.233 -27.891 1.00 98.00 100 ALA A O 1
ATOM 698 N N . GLY A 1 101 ? 19.230 -2.797 -27.274 1.00 98.50 101 GLY A N 1
ATOM 699 C CA . GLY A 1 101 ? 18.771 -2.615 -28.652 1.00 98.50 101 GLY A CA 1
ATOM 700 C C . GLY A 1 101 ? 19.337 -1.315 -29.219 1.00 98.50 101 GLY A C 1
ATOM 701 O O . GLY A 1 101 ? 20.054 -1.318 -30.223 1.00 98.50 101 GLY A O 1
ATOM 702 N N . MET A 1 102 ? 19.097 -0.225 -28.490 1.00 98.81 102 MET A N 1
ATOM 703 C CA . MET A 1 102 ? 19.634 1.107 -28.753 1.00 98.81 102 MET A CA 1
ATOM 704 C C . MET A 1 102 ? 20.345 1.641 -27.503 1.00 98.81 102 MET A C 1
ATOM 706 O O . MET A 1 102 ? 19.742 1.759 -26.437 1.00 98.81 102 MET A O 1
ATOM 710 N N . LEU A 1 103 ? 21.631 1.963 -27.633 1.00 98.44 103 LEU A N 1
ATOM 711 C CA . LEU A 1 103 ? 22.468 2.577 -26.604 1.00 98.44 103 LEU A CA 1
ATOM 712 C C . LEU A 1 103 ? 22.762 4.027 -26.991 1.00 98.44 103 LEU A C 1
ATOM 714 O O . LEU A 1 103 ? 23.473 4.280 -27.962 1.00 98.44 103 LEU A O 1
ATOM 718 N N . ILE A 1 104 ? 22.244 4.970 -26.210 1.00 98.12 104 ILE A N 1
ATOM 719 C CA . ILE A 1 104 ? 22.452 6.402 -26.399 1.00 98.12 104 ILE A CA 1
ATOM 720 C C . ILE A 1 104 ? 23.426 6.887 -25.327 1.00 98.12 104 ILE A C 1
ATOM 722 O O . ILE A 1 104 ? 23.130 6.799 -24.134 1.00 98.12 104 ILE A O 1
ATOM 726 N N . GLY A 1 105 ? 24.590 7.382 -25.746 1.00 93.31 105 GLY A N 1
ATOM 727 C CA . GLY A 1 105 ? 25.623 7.876 -24.838 1.00 93.31 105 GLY A CA 1
ATOM 728 C C . GLY A 1 105 ? 26.190 9.207 -25.304 1.00 93.31 105 GLY A C 1
ATOM 729 O O . GLY A 1 105 ? 26.880 9.256 -26.318 1.00 93.31 105 GLY A O 1
ATOM 730 N N . ASN A 1 106 ? 25.934 10.270 -24.540 1.00 88.06 106 ASN A N 1
ATOM 731 C CA . ASN A 1 106 ? 26.348 11.643 -24.854 1.00 88.06 106 ASN A CA 1
ATOM 732 C C . ASN A 1 106 ? 25.936 12.123 -26.261 1.00 88.06 106 ASN A C 1
ATOM 734 O O . ASN A 1 106 ? 26.632 12.942 -26.860 1.00 88.06 106 ASN A O 1
ATOM 738 N N . ALA A 1 107 ? 24.826 11.616 -26.799 1.00 93.06 107 ALA A N 1
ATOM 739 C CA . ALA A 1 107 ? 24.284 12.088 -28.071 1.00 93.06 107 ALA A CA 1
ATOM 740 C C . ALA A 1 107 ? 23.575 13.435 -27.877 1.00 93.06 107 ALA A C 1
ATOM 742 O O . ALA A 1 107 ? 23.051 13.699 -26.796 1.00 93.06 107 ALA A O 1
ATOM 743 N N . THR A 1 108 ? 23.499 14.246 -28.931 1.00 94.69 108 THR A N 1
ATOM 744 C CA . THR A 1 108 ? 22.699 15.488 -28.956 1.00 94.69 108 THR A CA 1
ATOM 745 C C . THR A 1 108 ? 21.659 15.510 -30.078 1.00 94.69 108 THR A C 1
ATOM 747 O O . THR A 1 108 ? 20.807 16.392 -30.098 1.00 94.69 108 THR A O 1
ATOM 750 N N . GLY A 1 109 ? 21.701 14.541 -31.000 1.00 96.12 109 GLY A N 1
ATOM 751 C CA . GLY A 1 109 ? 20.703 14.359 -32.053 1.00 96.12 109 GLY A CA 1
ATOM 752 C C . GLY A 1 109 ? 19.528 13.484 -31.620 1.00 96.12 109 GLY A C 1
ATOM 753 O O . GLY A 1 109 ? 19.640 12.698 -30.677 1.00 96.12 109 GLY A O 1
ATOM 754 N N . ASN A 1 110 ? 18.405 13.603 -32.326 1.00 97.88 110 ASN A N 1
ATOM 755 C CA . ASN A 1 110 ? 17.198 12.830 -32.030 1.00 97.88 110 ASN A CA 1
ATOM 756 C C . ASN A 1 110 ? 17.422 11.326 -32.222 1.00 97.88 110 ASN A C 1
ATOM 758 O O . ASN A 1 110 ? 18.096 10.895 -33.160 1.00 97.88 110 ASN A O 1
ATOM 762 N N . VAL A 1 111 ? 16.818 10.527 -31.346 1.00 98.50 111 VAL A N 1
ATOM 763 C CA . VAL A 1 111 ? 16.859 9.066 -31.410 1.00 98.50 111 VAL A CA 1
ATOM 764 C C . VAL A 1 111 ? 15.441 8.532 -31.296 1.00 98.50 111 VAL A C 1
ATOM 766 O O . VAL A 1 111 ? 14.812 8.663 -30.250 1.00 98.50 111 VAL A O 1
ATOM 769 N N . ILE A 1 112 ? 14.935 7.930 -32.371 1.00 98.50 112 ILE A N 1
ATOM 770 C CA . ILE A 1 112 ? 13.517 7.572 -32.480 1.00 98.50 112 ILE A CA 1
ATOM 771 C C . ILE A 1 112 ? 13.376 6.079 -32.783 1.00 98.50 112 ILE A C 1
ATOM 773 O O . ILE A 1 112 ? 13.929 5.572 -33.761 1.00 98.50 112 ILE A O 1
ATOM 777 N N . ASN A 1 113 ? 12.612 5.365 -31.957 1.00 98.69 113 ASN A N 1
ATOM 778 C CA . ASN A 1 113 ? 12.152 4.012 -32.261 1.00 98.69 113 ASN A CA 1
ATOM 779 C C . ASN A 1 113 ? 10.689 4.055 -32.707 1.00 98.69 113 ASN A C 1
ATOM 781 O O . ASN A 1 113 ? 9.823 4.297 -31.877 1.00 98.69 113 ASN A O 1
ATOM 785 N N . THR A 1 114 ? 10.410 3.763 -33.973 1.00 98.38 114 THR A N 1
ATOM 786 C CA . THR A 1 114 ? 9.050 3.557 -34.514 1.00 98.38 114 THR A CA 1
ATOM 787 C C . THR A 1 114 ? 8.777 2.079 -34.827 1.00 98.38 114 THR A C 1
ATOM 789 O O . THR A 1 114 ? 7.632 1.679 -35.020 1.00 98.38 114 THR A O 1
ATOM 792 N N . GLY A 1 115 ? 9.833 1.261 -34.880 1.00 98.38 115 GLY A N 1
ATOM 793 C CA . GLY A 1 115 ? 9.780 -0.173 -35.132 1.00 98.38 115 GLY A CA 1
ATOM 794 C C . GLY A 1 115 ? 9.654 -1.018 -33.863 1.00 98.38 115 GLY A C 1
ATOM 795 O O . GLY A 1 115 ? 9.147 -0.587 -32.828 1.00 98.38 115 GLY A O 1
ATOM 796 N N . ASN A 1 116 ? 10.146 -2.254 -33.939 1.00 98.56 116 ASN A N 1
ATOM 797 C CA . ASN A 1 116 ? 10.038 -3.226 -32.854 1.00 98.56 116 ASN A CA 1
ATOM 798 C C . ASN A 1 116 ? 11.394 -3.478 -32.194 1.00 98.56 116 ASN A C 1
ATOM 800 O O . ASN A 1 116 ? 12.388 -3.705 -32.884 1.00 98.56 116 ASN A O 1
ATOM 804 N N . ILE A 1 117 ? 11.420 -3.542 -30.865 1.00 98.81 117 ILE A N 1
ATOM 805 C CA . ILE A 1 117 ? 12.568 -4.030 -30.096 1.00 98.81 117 ILE A CA 1
ATOM 806 C C . ILE A 1 117 ? 12.115 -5.219 -29.247 1.00 98.81 117 ILE A C 1
ATOM 808 O O . ILE A 1 117 ? 11.164 -5.115 -28.480 1.00 98.81 117 ILE A O 1
ATOM 812 N N . VAL A 1 118 ? 12.784 -6.362 -29.385 1.00 98.56 118 VAL A N 1
ATOM 813 C CA . VAL A 1 118 ? 12.464 -7.606 -28.669 1.00 98.56 118 VAL A CA 1
ATOM 814 C C . VAL A 1 118 ? 13.651 -8.021 -27.810 1.00 98.56 118 VAL A C 1
ATOM 816 O O . VAL A 1 118 ? 14.762 -8.172 -28.316 1.00 98.56 118 VAL A O 1
ATOM 819 N N . ILE A 1 119 ? 13.424 -8.223 -26.514 1.00 97.56 119 ILE A N 1
ATOM 820 C CA . ILE A 1 119 ? 14.475 -8.510 -25.536 1.00 97.56 119 ILE A CA 1
ATOM 821 C C . ILE A 1 119 ? 14.223 -9.889 -24.925 1.00 97.56 119 ILE A C 1
ATOM 823 O O . ILE A 1 119 ? 13.434 -10.010 -23.999 1.00 97.56 119 ILE A O 1
ATOM 827 N N . ASN A 1 120 ? 14.878 -10.935 -25.434 1.00 95.06 120 ASN A N 1
ATOM 828 C CA . ASN A 1 120 ? 14.637 -12.327 -25.024 1.00 95.06 120 ASN A CA 1
ATOM 829 C C . ASN A 1 120 ? 15.591 -12.854 -23.954 1.00 95.06 120 ASN A C 1
ATOM 831 O O . ASN A 1 120 ? 15.398 -13.972 -23.485 1.00 95.06 120 ASN A O 1
ATOM 835 N N . GLY A 1 121 ? 16.635 -12.103 -23.603 1.00 91.25 121 GLY A N 1
ATOM 836 C CA . GLY A 1 121 ? 17.725 -12.630 -22.790 1.00 91.25 121 GLY A CA 1
ATOM 837 C C . GLY A 1 121 ? 17.258 -13.259 -21.468 1.00 91.25 121 GLY A C 1
ATOM 838 O O . GLY A 1 121 ? 16.588 -12.595 -20.675 1.00 91.25 121 GLY A O 1
ATOM 839 N N . ASP A 1 122 ? 17.725 -14.468 -21.161 1.00 83.75 122 ASP A N 1
ATOM 840 C CA . ASP A 1 122 ? 17.368 -15.237 -19.959 1.00 83.75 122 ASP A CA 1
ATOM 841 C C . ASP A 1 122 ? 18.552 -15.487 -18.988 1.00 83.75 122 ASP A C 1
ATOM 843 O O . ASP A 1 122 ? 19.729 -15.455 -19.357 1.00 83.75 122 ASP A O 1
ATOM 847 N N . SER A 1 123 ? 18.230 -15.627 -17.695 1.00 71.25 123 SER A N 1
ATOM 848 C CA . SER A 1 123 ? 19.123 -15.769 -16.535 1.00 71.25 123 SER A CA 1
ATOM 849 C C . SER A 1 123 ? 20.155 -16.887 -16.676 1.00 71.25 123 SER A C 1
ATOM 851 O O . SER A 1 123 ? 21.243 -16.778 -16.108 1.00 71.25 123 SER A O 1
ATOM 853 N N . SER A 1 124 ? 19.870 -17.904 -17.493 1.00 68.94 124 SER A N 1
ATOM 854 C CA . SER A 1 124 ? 20.806 -18.975 -17.857 1.00 68.94 124 SER A CA 1
ATOM 855 C C . SER A 1 124 ? 22.132 -18.472 -18.451 1.00 68.94 124 SER A C 1
ATOM 857 O O . SER A 1 124 ? 23.146 -19.163 -18.358 1.00 68.94 124 SER A O 1
ATOM 859 N N . ALA A 1 125 ? 22.164 -17.257 -19.011 1.00 59.72 125 ALA A N 1
ATOM 860 C CA . ALA A 1 125 ? 23.364 -16.640 -19.579 1.00 59.72 125 ALA A CA 1
ATOM 861 C C . ALA A 1 125 ? 24.115 -15.681 -18.624 1.00 59.72 125 ALA A C 1
ATOM 863 O O . ALA A 1 125 ? 25.174 -15.168 -19.000 1.00 59.72 125 ALA A O 1
ATOM 864 N N . GLY A 1 126 ? 23.588 -15.418 -17.417 1.00 71.00 126 GLY A N 1
ATOM 865 C CA . GLY A 1 126 ? 24.166 -14.509 -16.414 1.00 71.00 126 GLY A CA 1
ATOM 866 C C . GLY A 1 126 ? 23.145 -13.568 -15.753 1.00 71.00 126 GLY A C 1
ATOM 867 O O . GLY A 1 126 ? 21.960 -13.577 -16.089 1.00 71.00 126 GLY A O 1
ATOM 868 N N . SER A 1 127 ? 23.610 -12.723 -14.822 1.00 78.12 127 SER A N 1
ATOM 869 C CA . SER A 1 127 ? 22.768 -11.814 -14.018 1.00 78.12 127 SER A CA 1
ATOM 870 C C . SER A 1 127 ? 22.683 -10.371 -14.535 1.00 78.12 127 SER A C 1
ATOM 872 O O . SER A 1 127 ? 21.869 -9.597 -14.036 1.00 78.12 127 SER A O 1
ATOM 874 N N . SER A 1 128 ? 23.495 -9.982 -15.522 1.00 87.75 128 SER A N 1
ATOM 875 C CA . SER A 1 128 ? 23.450 -8.634 -16.106 1.00 87.75 128 SER A CA 1
ATOM 876 C C . SER A 1 128 ? 22.144 -8.379 -16.858 1.00 87.75 128 SER A C 1
ATOM 878 O O . SER A 1 128 ? 21.597 -9.279 -17.493 1.00 87.75 128 SER A O 1
ATOM 880 N N . ARG A 1 129 ? 21.673 -7.131 -16.834 1.00 91.81 129 ARG A N 1
ATOM 881 C CA . ARG A 1 129 ? 20.432 -6.733 -17.509 1.00 91.81 129 ARG A CA 1
ATOM 882 C C . ARG A 1 129 ? 20.643 -6.512 -18.997 1.00 91.81 129 ARG A C 1
ATOM 884 O O . ARG A 1 129 ? 21.739 -6.145 -19.425 1.00 91.81 129 ARG A O 1
ATOM 891 N N . ASN A 1 130 ? 19.574 -6.686 -19.762 1.00 95.44 130 ASN A N 1
ATOM 892 C CA . ASN A 1 130 ? 19.474 -6.112 -21.095 1.00 95.44 130 ASN A CA 1
ATOM 893 C C . ASN A 1 130 ? 18.480 -4.963 -21.121 1.00 95.44 130 ASN A C 1
ATOM 895 O O . ASN A 1 130 ? 17.558 -4.900 -20.306 1.00 95.44 130 ASN A O 1
ATOM 899 N N . TYR A 1 131 ? 18.659 -4.109 -22.119 1.00 98.19 131 TYR A N 1
ATOM 900 C CA . TYR A 1 131 ? 17.868 -2.911 -22.328 1.00 98.19 131 TYR A CA 1
ATOM 901 C C . TYR A 1 131 ? 17.280 -2.905 -23.739 1.00 98.19 131 TYR A C 1
ATOM 903 O O . TYR A 1 131 ? 17.961 -3.258 -24.701 1.00 98.19 131 TYR A O 1
ATOM 911 N N . GLY A 1 132 ? 16.031 -2.481 -23.905 1.00 98.44 132 GLY A N 1
ATOM 912 C CA . GLY A 1 132 ? 15.506 -2.171 -25.235 1.00 98.44 132 GLY A CA 1
ATOM 913 C C . GLY A 1 132 ? 16.153 -0.892 -25.744 1.00 98.44 132 GLY A C 1
ATOM 914 O O . GLY A 1 132 ? 16.945 -0.908 -26.687 1.00 98.44 132 GLY A O 1
ATOM 915 N N . ILE A 1 133 ? 15.885 0.194 -25.028 1.00 98.81 133 ILE A N 1
ATOM 916 C CA . ILE A 1 133 ? 16.523 1.499 -25.189 1.00 98.81 133 ILE A CA 1
ATOM 917 C C . ILE A 1 133 ? 17.210 1.838 -23.870 1.00 98.81 133 ILE A C 1
ATOM 919 O O . ILE A 1 133 ? 16.596 1.743 -22.810 1.00 98.81 133 ILE A O 1
ATOM 923 N N . THR A 1 134 ? 18.474 2.251 -23.910 1.00 98.56 134 THR A N 1
ATOM 924 C CA . THR A 1 134 ? 19.129 2.848 -22.745 1.00 98.56 134 THR A CA 1
ATOM 925 C C . THR A 1 134 ? 19.736 4.199 -23.082 1.00 98.56 134 THR A C 1
ATOM 927 O O . THR A 1 134 ? 20.507 4.335 -24.031 1.00 98.56 134 THR A O 1
ATOM 930 N N . VAL A 1 135 ? 19.398 5.185 -22.259 1.00 98.44 135 VAL A N 1
ATOM 931 C CA . VAL A 1 135 ? 19.875 6.560 -22.326 1.00 98.44 135 VAL A CA 1
ATOM 932 C C . VAL A 1 135 ? 20.853 6.806 -21.194 1.00 98.44 135 VAL A C 1
ATOM 934 O O . VAL A 1 135 ? 20.569 6.488 -20.038 1.00 98.44 135 VAL A O 1
ATOM 937 N N . ARG A 1 136 ? 22.012 7.369 -21.525 1.00 96.81 136 ARG A N 1
ATOM 938 C CA . ARG A 1 136 ? 23.031 7.780 -20.561 1.00 96.81 136 ARG A CA 1
ATOM 939 C C . ARG A 1 136 ? 23.359 9.243 -20.783 1.00 96.81 136 ARG A C 1
ATOM 941 O O . ARG A 1 136 ? 23.860 9.594 -21.856 1.00 96.81 136 ARG A O 1
ATOM 948 N N . ASP A 1 137 ? 23.072 10.069 -19.779 1.00 95.81 137 ASP A N 1
ATOM 949 C CA . ASP A 1 137 ? 23.469 11.479 -19.753 1.00 95.81 137 ASP A CA 1
ATOM 950 C C . ASP A 1 137 ? 23.054 12.230 -21.051 1.00 95.81 137 ASP A C 1
ATOM 952 O O . ASP A 1 137 ? 23.831 12.984 -21.632 1.00 95.81 137 ASP A O 1
ATOM 956 N N . SER A 1 138 ? 21.867 11.949 -21.606 1.00 96.19 138 SER A N 1
ATOM 957 C CA . SER A 1 138 ? 21.398 12.482 -22.906 1.00 96.19 138 SER A CA 1
ATOM 958 C C . SER A 1 138 ? 19.885 12.718 -22.894 1.00 96.19 138 SER A C 1
ATOM 960 O O . SER A 1 138 ? 19.189 12.148 -22.063 1.00 96.19 138 SER A O 1
ATOM 962 N N . GLY A 1 139 ? 19.364 13.517 -23.823 1.00 95.56 139 GLY A N 1
ATOM 963 C CA . GLY A 1 139 ? 17.928 13.758 -24.019 1.00 95.56 139 GLY A CA 1
ATOM 964 C C . GLY A 1 139 ? 17.388 15.016 -23.340 1.00 95.56 139 GLY A C 1
ATOM 965 O O . GLY A 1 139 ? 16.461 15.622 -23.850 1.00 95.56 139 GLY A O 1
ATOM 966 N N . ALA A 1 140 ? 17.992 15.464 -22.238 1.00 93.88 140 ALA A N 1
ATOM 967 C CA . ALA A 1 140 ? 17.469 16.588 -21.449 1.00 93.88 140 ALA A CA 1
ATOM 968 C C . ALA A 1 140 ? 17.918 17.987 -21.934 1.00 93.88 140 ALA A C 1
ATOM 970 O O . ALA A 1 140 ? 17.620 18.998 -21.300 1.00 93.88 140 ALA A O 1
ATOM 971 N N . GLU A 1 141 ? 18.701 18.071 -23.012 1.00 89.31 141 GLU A N 1
ATOM 972 C CA . GLU A 1 141 ? 19.334 19.307 -23.491 1.00 89.31 141 GLU A CA 1
ATOM 973 C C . GLU A 1 141 ? 19.134 19.469 -25.005 1.00 89.31 141 GLU A C 1
ATOM 975 O O . GLU A 1 141 ? 18.864 18.506 -25.717 1.00 89.31 141 GLU A O 1
ATOM 980 N N . ASN A 1 142 ? 19.322 20.689 -25.522 1.00 87.06 142 ASN A N 1
ATOM 981 C CA . ASN A 1 142 ? 19.321 21.001 -26.962 1.00 87.06 142 ASN A CA 1
ATOM 982 C C . ASN A 1 142 ? 18.026 20.650 -27.721 1.00 87.06 142 ASN A C 1
ATOM 984 O O . ASN A 1 142 ? 18.068 20.475 -28.937 1.00 87.06 142 ASN A O 1
ATOM 988 N N . ASN A 1 143 ? 16.884 20.566 -27.026 1.00 88.00 143 ASN A N 1
ATOM 989 C CA . ASN A 1 143 ? 15.614 20.077 -27.582 1.00 88.00 143 ASN A CA 1
ATOM 990 C C . ASN A 1 143 ? 15.752 18.686 -28.232 1.00 88.00 143 ASN A C 1
ATOM 992 O O . ASN A 1 143 ? 15.058 18.381 -29.201 1.00 88.00 143 ASN A O 1
ATOM 996 N N . GLN A 1 144 ? 16.692 17.874 -27.735 1.00 94.75 144 GLN A N 1
ATOM 997 C CA . GLN A 1 144 ? 16.897 16.515 -28.202 1.00 94.75 144 GLN A CA 1
ATOM 998 C C . GLN A 1 144 ? 15.689 15.663 -27.834 1.00 94.75 144 GLN A C 1
ATOM 1000 O O . GLN A 1 144 ? 15.264 15.629 -26.685 1.00 94.75 144 GLN A O 1
ATOM 1005 N N . GLU A 1 145 ? 15.187 14.906 -28.798 1.00 95.88 145 GLU A N 1
ATOM 1006 C CA . GLU A 1 145 ? 14.111 13.960 -28.558 1.00 95.88 145 GLU A CA 1
ATOM 1007 C C . GLU A 1 145 ? 14.642 12.526 -28.605 1.00 95.88 145 GLU A C 1
ATOM 1009 O O . GLU A 1 145 ? 15.080 12.043 -29.652 1.00 95.88 145 GLU A O 1
ATOM 1014 N N . ILE A 1 146 ? 14.597 11.834 -27.464 1.00 98.12 146 ILE A N 1
ATOM 1015 C CA . ILE A 1 146 ? 14.782 10.383 -27.396 1.00 98.12 146 ILE A CA 1
ATOM 1016 C C . ILE A 1 146 ? 13.412 9.764 -27.157 1.00 98.12 146 ILE A C 1
ATOM 1018 O O . ILE A 1 146 ? 12.893 9.831 -26.040 1.00 98.12 146 ILE A O 1
ATOM 1022 N N . ARG A 1 147 ? 12.811 9.194 -28.207 1.00 97.75 147 ARG A N 1
ATOM 1023 C CA . ARG A 1 147 ? 11.400 8.798 -28.186 1.00 97.75 147 ARG A CA 1
ATOM 1024 C C . ARG A 1 147 ? 11.139 7.372 -28.661 1.00 97.75 147 ARG A C 1
ATOM 1026 O O . ARG A 1 147 ? 11.697 6.912 -29.657 1.00 97.75 147 ARG A O 1
ATOM 1033 N N . ASN A 1 148 ? 10.247 6.684 -27.950 1.00 98.25 148 ASN A N 1
ATOM 1034 C CA . ASN A 1 148 ? 9.657 5.419 -28.375 1.00 98.25 148 ASN A CA 1
ATOM 1035 C C . ASN A 1 148 ? 8.210 5.609 -28.859 1.00 98.25 148 ASN A C 1
ATOM 1037 O O . ASN A 1 148 ? 7.303 5.806 -28.050 1.00 98.25 148 ASN A O 1
ATOM 1041 N N . ASP A 1 149 ? 8.021 5.461 -30.166 1.00 97.75 149 ASP A N 1
ATOM 1042 C CA . ASP A 1 149 ? 6.733 5.377 -30.869 1.00 97.75 149 ASP A CA 1
ATOM 1043 C C . ASP A 1 149 ? 6.369 3.953 -31.287 1.00 97.75 149 ASP A C 1
ATOM 1045 O O . ASP A 1 149 ? 5.252 3.689 -31.716 1.00 97.75 149 ASP A O 1
ATOM 1049 N N . GLY A 1 150 ? 7.334 3.042 -31.222 1.00 97.81 150 GLY A N 1
ATOM 1050 C CA . GLY A 1 150 ? 7.178 1.655 -31.614 1.00 97.81 150 GLY A CA 1
ATOM 1051 C C . GLY A 1 150 ? 6.853 0.728 -30.446 1.00 97.81 150 GLY A C 1
ATOM 1052 O O . GLY A 1 150 ? 6.519 1.151 -29.332 1.00 97.81 150 GLY A O 1
ATOM 1053 N N . LYS A 1 151 ? 6.987 -0.576 -30.694 1.00 98.38 151 LYS A N 1
ATOM 1054 C CA . LYS A 1 151 ? 6.725 -1.619 -29.697 1.00 98.38 151 LYS A CA 1
ATOM 1055 C C . LYS A 1 151 ? 8.018 -2.138 -29.077 1.00 98.38 151 LYS A C 1
ATOM 1057 O O . LYS A 1 151 ? 8.935 -2.546 -29.791 1.00 98.38 151 LYS A O 1
ATOM 1062 N N . ILE A 1 152 ? 8.057 -2.216 -27.751 1.00 98.75 152 ILE A N 1
ATOM 1063 C CA . ILE A 1 152 ? 9.117 -2.901 -27.007 1.00 98.75 152 ILE A CA 1
ATOM 1064 C C . ILE A 1 152 ? 8.522 -4.127 -26.308 1.00 98.75 152 ILE A C 1
ATOM 1066 O O . ILE A 1 152 ? 7.641 -3.995 -25.465 1.00 98.75 152 ILE A O 1
ATOM 1070 N N . ASN A 1 153 ? 9.022 -5.319 -26.639 1.00 98.31 153 ASN A N 1
ATOM 1071 C CA . ASN A 1 153 ? 8.677 -6.570 -25.962 1.00 98.31 153 ASN A CA 1
ATOM 1072 C C . ASN A 1 153 ? 9.816 -6.975 -25.022 1.00 98.31 153 ASN A C 1
ATOM 1074 O O . ASN A 1 153 ? 10.910 -7.332 -25.471 1.00 98.31 153 ASN A O 1
ATOM 1078 N N . VAL A 1 154 ? 9.549 -6.935 -23.721 1.00 97.56 154 VAL A N 1
ATOM 1079 C CA . VAL A 1 154 ? 10.458 -7.361 -22.657 1.00 97.56 154 VAL A CA 1
ATOM 1080 C C . VAL A 1 154 ? 10.122 -8.808 -22.289 1.00 97.56 154 VAL A C 1
ATOM 1082 O O . VAL A 1 154 ? 9.215 -9.071 -21.501 1.00 97.56 154 VAL A O 1
ATOM 1085 N N . ASN A 1 155 ? 10.854 -9.750 -22.876 1.00 93.25 155 ASN A N 1
ATOM 1086 C CA . ASN A 1 155 ? 10.733 -11.188 -22.622 1.00 93.25 155 ASN A CA 1
ATOM 1087 C C . ASN A 1 155 ? 11.831 -11.644 -21.637 1.00 93.25 155 ASN A C 1
ATOM 1089 O O . ASN A 1 155 ? 12.579 -10.822 -21.112 1.00 93.25 155 ASN A O 1
ATOM 1093 N N . GLY A 1 156 ? 11.956 -12.951 -21.380 1.00 89.62 156 GLY A N 1
ATOM 1094 C CA . GLY A 1 156 ? 13.030 -13.513 -20.546 1.00 89.62 156 GLY A CA 1
ATOM 1095 C C . GLY A 1 156 ? 12.987 -13.052 -19.082 1.00 89.62 156 GLY A C 1
ATOM 1096 O O . GLY A 1 156 ? 11.916 -12.942 -18.489 1.00 89.62 156 GLY A O 1
ATOM 1097 N N . THR A 1 157 ? 14.152 -12.787 -18.485 1.00 89.75 157 THR A N 1
ATOM 1098 C CA . THR A 1 157 ? 14.273 -12.420 -17.057 1.00 89.75 157 THR A CA 1
ATOM 1099 C C . THR A 1 157 ? 15.273 -11.282 -16.848 1.00 89.75 157 THR A C 1
ATOM 1101 O O . THR A 1 157 ? 16.330 -11.289 -17.491 1.00 89.75 157 THR A O 1
ATOM 1104 N N . ASN A 1 158 ? 15.018 -10.408 -15.868 1.00 90.44 158 ASN A N 1
ATOM 1105 C CA . ASN A 1 158 ? 15.873 -9.275 -15.483 1.00 90.44 158 ASN A CA 1
ATOM 1106 C C . ASN A 1 158 ? 16.198 -8.312 -16.648 1.00 90.44 158 ASN A C 1
ATOM 1108 O O . ASN A 1 158 ? 17.308 -7.788 -16.761 1.00 90.44 158 ASN A O 1
ATOM 1112 N N . ASN A 1 159 ? 15.231 -8.100 -17.538 1.00 94.88 159 ASN A N 1
ATOM 1113 C CA . ASN A 1 159 ? 15.329 -7.183 -18.668 1.00 94.88 159 ASN A CA 1
ATOM 1114 C C . ASN A 1 159 ? 14.547 -5.890 -18.400 1.00 94.88 159 ASN A C 1
ATOM 1116 O O . ASN A 1 159 ? 13.614 -5.854 -17.594 1.00 94.88 159 ASN A O 1
ATOM 1120 N N . VAL A 1 160 ? 14.936 -4.825 -19.098 1.00 97.50 160 VAL A N 1
ATOM 1121 C CA . VAL A 1 160 ? 14.326 -3.499 -18.993 1.00 97.50 160 VAL A CA 1
ATOM 1122 C C . VAL A 1 160 ? 13.952 -2.999 -20.386 1.00 97.50 160 VAL A C 1
ATOM 1124 O O . VAL A 1 160 ? 14.782 -3.020 -21.293 1.00 97.50 160 VAL A O 1
ATOM 1127 N N . GLY A 1 161 ? 12.723 -2.521 -20.571 1.00 98.25 161 GLY A N 1
ATOM 1128 C CA . GLY A 1 161 ? 12.288 -1.931 -21.839 1.00 98.25 161 GLY A CA 1
ATOM 1129 C C . GLY A 1 161 ? 13.040 -0.638 -22.150 1.00 98.25 161 GLY A C 1
ATOM 1130 O O . GLY A 1 161 ? 13.852 -0.595 -23.076 1.00 98.25 161 GLY A O 1
ATOM 1131 N N . ILE A 1 162 ? 12.810 0.397 -21.341 1.00 98.69 162 ILE A N 1
ATOM 1132 C CA . ILE A 1 162 ? 13.492 1.694 -21.433 1.00 98.69 162 ILE A CA 1
ATOM 1133 C C . ILE A 1 162 ? 14.239 1.975 -20.135 1.00 98.69 162 ILE A C 1
ATOM 1135 O O . ILE A 1 162 ? 13.663 1.922 -19.052 1.00 98.69 162 ILE A O 1
ATOM 1139 N N . HIS A 1 163 ? 15.521 2.304 -20.249 1.00 98.69 163 HIS A N 1
ATOM 1140 C CA . HIS A 1 163 ? 16.363 2.688 -19.125 1.00 98.69 163 HIS A CA 1
ATOM 1141 C C . HIS A 1 163 ? 16.944 4.086 -19.321 1.00 98.69 163 HIS A C 1
ATOM 1143 O O . HIS A 1 163 ? 17.522 4.370 -20.368 1.00 98.69 163 HIS A O 1
ATOM 1149 N N . VAL A 1 164 ? 16.849 4.939 -18.306 1.00 98.56 164 VAL A N 1
ATOM 1150 C CA . VAL A 1 164 ? 17.428 6.287 -18.311 1.00 98.56 164 VAL A CA 1
ATOM 1151 C C . VAL A 1 164 ? 18.330 6.451 -17.099 1.00 98.56 164 VAL A C 1
ATOM 1153 O O . VAL A 1 164 ? 17.885 6.296 -15.968 1.00 98.56 164 VAL A O 1
ATOM 1156 N N . SER A 1 165 ? 19.595 6.781 -17.349 1.00 97.69 165 SER A N 1
ATOM 1157 C CA . SER A 1 165 ? 20.623 6.979 -16.329 1.00 97.69 165 SER A CA 1
ATOM 1158 C C . SER A 1 165 ? 21.218 8.378 -16.451 1.00 97.69 165 SER A C 1
ATOM 1160 O O . SER A 1 165 ? 21.778 8.722 -17.495 1.00 97.69 165 SER A O 1
ATOM 1162 N N . ALA A 1 166 ? 21.139 9.155 -15.372 1.00 96.94 166 ALA A N 1
ATOM 1163 C CA . ALA A 1 166 ? 21.657 10.522 -15.284 1.00 96.94 166 ALA A CA 1
ATOM 1164 C C . ALA A 1 166 ? 22.775 10.603 -14.235 1.00 96.94 166 ALA A C 1
ATOM 1166 O O . ALA A 1 166 ? 22.562 11.020 -13.099 1.00 96.94 166 ALA A O 1
ATOM 1167 N N . THR A 1 167 ? 23.971 10.137 -14.589 1.00 93.50 167 THR A N 1
ATOM 1168 C CA . THR A 1 167 ? 25.115 10.059 -13.669 1.00 93.50 167 THR A CA 1
ATOM 1169 C C . THR A 1 167 ? 25.923 11.347 -13.602 1.00 93.50 167 THR A C 1
ATOM 1171 O O . THR A 1 167 ? 26.376 11.709 -12.520 1.00 93.50 167 THR A O 1
ATOM 1174 N N . ASN A 1 168 ? 26.100 12.030 -14.736 1.00 92.88 168 ASN A N 1
ATOM 1175 C CA . ASN A 1 168 ? 26.964 13.210 -14.857 1.00 92.88 168 ASN A CA 1
ATOM 1176 C C . ASN A 1 168 ? 26.200 14.461 -15.304 1.00 92.88 168 ASN A C 1
ATOM 1178 O O . ASN A 1 168 ? 26.631 15.576 -15.023 1.00 92.88 168 ASN A O 1
ATOM 1182 N N . LYS A 1 169 ? 25.087 14.283 -16.020 1.00 93.94 169 LYS A N 1
ATOM 1183 C CA . LYS A 1 169 ? 24.166 15.355 -16.410 1.00 93.94 169 LYS A CA 1
ATOM 1184 C C . LYS A 1 169 ? 22.752 14.809 -16.541 1.00 93.94 169 LYS A C 1
ATOM 1186 O O . LYS A 1 169 ? 22.533 13.603 -16.448 1.00 93.94 169 LYS A O 1
ATOM 1191 N N . ASN A 1 170 ? 21.791 15.705 -16.740 1.00 96.31 170 ASN A N 1
ATOM 1192 C CA . ASN A 1 170 ? 20.396 15.320 -16.892 1.00 96.31 170 ASN A CA 1
ATOM 1193 C C . ASN A 1 170 ? 20.213 14.372 -18.082 1.00 96.31 170 ASN A C 1
ATOM 1195 O O . ASN A 1 170 ? 20.873 14.508 -19.117 1.00 96.31 170 ASN A O 1
ATOM 1199 N N . ALA A 1 171 ? 19.303 13.418 -17.921 1.00 97.75 171 ALA A N 1
ATOM 1200 C CA . ALA A 1 171 ? 18.938 12.485 -18.970 1.00 97.75 171 ALA A CA 1
ATOM 1201 C C . ALA A 1 171 ? 17.421 12.378 -19.086 1.00 97.75 171 ALA A C 1
ATOM 1203 O O . ALA A 1 171 ? 16.722 12.413 -18.074 1.00 97.75 171 ALA A O 1
ATOM 1204 N N . GLU A 1 172 ? 16.926 12.231 -20.309 1.00 97.94 172 GLU A N 1
ATOM 1205 C CA . GLU A 1 172 ? 15.496 12.205 -20.593 1.00 97.94 172 GLU A CA 1
ATOM 1206 C C . GLU A 1 172 ? 15.154 11.201 -21.694 1.00 97.94 172 GLU A C 1
ATOM 1208 O O . GLU A 1 172 ? 15.893 11.049 -22.670 1.00 97.94 172 GLU A O 1
ATOM 1213 N N . ALA A 1 173 ? 14.027 10.511 -21.528 1.00 97.69 173 ALA A N 1
ATOM 1214 C CA . ALA A 1 173 ? 13.392 9.733 -22.582 1.00 97.69 173 ALA A CA 1
ATOM 1215 C C . ALA A 1 173 ? 11.873 9.900 -22.528 1.00 97.69 173 ALA A C 1
ATOM 1217 O O . ALA A 1 173 ? 11.284 10.029 -21.454 1.00 97.69 173 ALA A O 1
ATOM 1218 N N . THR A 1 174 ? 11.241 9.820 -23.691 1.00 96.25 174 THR A N 1
ATOM 1219 C CA . THR A 1 174 ? 9.798 9.982 -23.845 1.00 96.25 174 THR A CA 1
ATOM 1220 C C . THR A 1 174 ? 9.212 8.772 -24.563 1.00 96.25 174 THR A C 1
ATOM 1222 O O . THR A 1 174 ? 9.816 8.184 -25.458 1.00 96.25 174 THR A O 1
ATOM 1225 N N . THR A 1 175 ? 8.015 8.369 -24.177 1.00 95.19 175 THR A N 1
ATOM 1226 C CA . THR A 1 175 ? 7.190 7.438 -24.955 1.00 95.19 175 THR A CA 1
ATOM 1227 C C . THR A 1 175 ? 6.006 8.201 -25.534 1.00 95.19 175 THR A C 1
ATOM 1229 O O . THR A 1 175 ? 5.720 9.306 -25.084 1.00 95.19 175 THR A O 1
ATOM 1232 N N . SER A 1 176 ? 5.341 7.662 -26.552 1.00 93.25 176 SER A N 1
ATOM 1233 C CA . SER A 1 176 ? 4.165 8.300 -27.153 1.00 93.25 176 SER A CA 1
ATOM 1234 C C . SER A 1 176 ? 2.966 7.364 -27.192 1.00 93.25 176 SER A C 1
ATOM 1236 O O . SER A 1 176 ? 3.121 6.146 -27.122 1.00 93.25 176 SER A O 1
ATOM 1238 N N . ALA A 1 177 ? 1.778 7.926 -27.416 1.00 91.31 177 ALA A N 1
ATOM 1239 C CA . ALA A 1 177 ? 0.534 7.162 -27.511 1.00 91.31 177 ALA A CA 1
ATOM 1240 C C . ALA A 1 177 ? 0.523 6.129 -28.658 1.00 91.31 177 ALA A C 1
ATOM 1242 O O . ALA A 1 177 ? -0.289 5.208 -28.650 1.00 91.31 177 ALA A O 1
ATOM 1243 N N . SER A 1 178 ? 1.410 6.271 -29.653 1.00 92.62 178 SER A N 1
ATOM 1244 C CA . SER A 1 178 ? 1.592 5.263 -30.710 1.00 92.62 178 SER A CA 1
ATOM 1245 C C . SER A 1 178 ? 2.448 4.068 -30.277 1.00 92.62 178 SER A C 1
ATOM 1247 O O . SER A 1 178 ? 2.321 2.984 -30.850 1.00 92.62 178 SER A O 1
ATOM 1249 N N . GLY A 1 179 ? 3.287 4.254 -29.255 1.00 95.44 179 GLY A N 1
ATOM 1250 C CA . GLY A 1 179 ? 4.165 3.226 -28.724 1.00 95.44 179 GLY A CA 1
ATOM 1251 C C . GLY A 1 179 ? 3.482 2.295 -27.725 1.00 95.44 179 GLY A C 1
ATOM 1252 O O . GLY A 1 179 ? 2.392 2.552 -27.217 1.00 95.44 179 GLY A O 1
ATOM 1253 N N . SER A 1 180 ? 4.153 1.185 -27.421 1.00 96.69 180 SER A N 1
ATOM 1254 C CA . SER A 1 180 ? 3.757 0.285 -26.330 1.00 96.69 180 SER A CA 1
ATOM 1255 C C . SER A 1 180 ? 4.952 -0.458 -25.745 1.00 96.69 180 SER A C 1
ATOM 1257 O O . SER A 1 180 ? 5.923 -0.756 -26.449 1.00 96.69 180 SER A O 1
ATOM 1259 N N . ILE A 1 181 ? 4.861 -0.798 -24.458 1.00 97.94 181 ILE A N 1
ATOM 1260 C CA . ILE A 1 181 ? 5.832 -1.651 -23.772 1.00 97.94 181 ILE A CA 1
ATOM 1261 C C . ILE A 1 181 ? 5.095 -2.842 -23.160 1.00 97.94 181 ILE A C 1
ATOM 1263 O O . ILE A 1 181 ? 4.251 -2.686 -22.279 1.00 97.94 181 ILE A O 1
ATOM 1267 N N . VAL A 1 182 ? 5.424 -4.046 -23.623 1.00 97.88 182 VAL A N 1
ATOM 1268 C CA . VAL A 1 182 ? 4.824 -5.299 -23.151 1.00 97.88 182 VAL A CA 1
ATOM 1269 C C . VAL A 1 182 ? 5.874 -6.099 -22.394 1.00 97.88 182 VAL A C 1
ATOM 1271 O O . VAL A 1 182 ? 6.925 -6.421 -22.945 1.00 97.88 182 VAL A O 1
ATOM 1274 N N . VAL A 1 183 ? 5.600 -6.419 -21.130 1.00 97.12 183 VAL A N 1
ATOM 1275 C CA . VAL A 1 183 ? 6.490 -7.194 -20.258 1.00 97.12 183 VAL A CA 1
ATOM 1276 C C . VAL A 1 183 ? 5.946 -8.616 -20.110 1.00 97.12 183 VAL A C 1
ATOM 1278 O O . VAL A 1 183 ? 5.103 -8.899 -19.255 1.00 97.12 183 VAL A O 1
ATOM 1281 N N . ASP A 1 184 ? 6.440 -9.497 -20.979 1.00 93.44 184 ASP A N 1
ATOM 1282 C CA . ASP A 1 184 ? 6.003 -10.886 -21.190 1.00 93.44 184 ASP A CA 1
ATOM 1283 C C . ASP A 1 184 ? 6.908 -11.930 -20.522 1.00 93.44 184 ASP A C 1
ATOM 1285 O O . ASP A 1 184 ? 6.537 -13.100 -20.408 1.00 93.44 184 ASP A O 1
ATOM 1289 N N . GLY A 1 185 ? 8.106 -11.529 -20.099 1.00 85.81 185 GLY A N 1
ATOM 1290 C CA . GLY A 1 185 ? 9.058 -12.400 -19.419 1.00 85.81 185 GLY A CA 1
ATOM 1291 C C . GLY A 1 185 ? 8.646 -12.734 -17.984 1.00 85.81 185 GLY A C 1
ATOM 1292 O O . GLY A 1 185 ? 8.040 -11.898 -17.312 1.00 85.81 185 GLY A O 1
ATOM 1293 N N . GLU A 1 186 ? 8.997 -13.927 -17.494 1.00 78.25 186 GLU A N 1
ATOM 1294 C CA . GLU A 1 186 ? 8.737 -14.328 -16.106 1.00 78.25 186 GLU A CA 1
ATOM 1295 C C . GLU A 1 186 ? 9.572 -13.489 -15.129 1.00 78.25 186 GLU A C 1
ATOM 1297 O O . GLU A 1 186 ? 10.788 -13.647 -15.008 1.00 78.25 186 GLU A O 1
ATOM 1302 N N . GLY A 1 187 ? 8.910 -12.587 -14.406 1.00 61.88 187 GLY A N 1
ATOM 1303 C CA . GLY A 1 187 ? 9.488 -11.900 -13.265 1.00 61.88 187 GLY A CA 1
ATOM 1304 C C . GLY A 1 187 ? 9.354 -12.770 -12.022 1.00 61.88 187 GLY A C 1
ATOM 1305 O O . GLY A 1 187 ? 8.357 -12.719 -11.314 1.00 61.88 187 GLY A O 1
ATOM 1306 N N . SER A 1 188 ? 10.361 -13.568 -11.675 1.00 67.38 188 SER A N 1
ATOM 1307 C CA . SER A 1 188 ? 10.388 -14.048 -10.284 1.00 67.38 188 SER A CA 1
ATOM 1308 C C . SER A 1 188 ? 10.500 -12.838 -9.342 1.00 67.38 188 SER A C 1
ATOM 1310 O O . SER A 1 188 ? 11.102 -11.822 -9.704 1.00 67.38 188 SER A O 1
ATOM 1312 N N . VAL A 1 189 ? 9.998 -12.942 -8.109 1.00 62.88 189 VAL A N 1
ATOM 1313 C CA . VAL A 1 189 ? 10.088 -11.854 -7.111 1.00 62.88 189 VAL A CA 1
ATOM 1314 C C . VAL A 1 189 ? 11.531 -11.403 -6.816 1.00 62.88 189 VAL A C 1
ATOM 1316 O O . VAL A 1 189 ? 11.725 -10.295 -6.318 1.00 62.88 189 VAL A O 1
ATOM 1319 N N . GLY A 1 190 ? 12.539 -12.222 -7.155 1.00 66.50 190 GLY A N 1
ATOM 1320 C CA . GLY A 1 190 ? 13.966 -11.901 -7.032 1.00 66.50 190 GLY A CA 1
ATOM 1321 C C . GLY A 1 190 ? 14.646 -11.356 -8.300 1.00 66.50 190 GLY A C 1
ATOM 1322 O O . GLY A 1 190 ? 15.684 -10.716 -8.180 1.00 66.50 190 GLY A O 1
ATOM 1323 N N . ASN A 1 191 ? 14.083 -11.573 -9.496 1.00 78.50 191 ASN A N 1
ATOM 1324 C CA . ASN A 1 191 ? 14.654 -11.154 -10.789 1.00 78.50 191 ASN A CA 1
ATOM 1325 C C . ASN A 1 191 ? 13.554 -10.583 -11.695 1.00 78.50 191 ASN A C 1
ATOM 1327 O O . ASN A 1 191 ? 13.143 -11.210 -12.674 1.00 78.50 191 ASN A O 1
ATOM 1331 N N . ARG A 1 192 ? 13.050 -9.403 -11.333 1.00 88.69 192 ARG A N 1
ATOM 1332 C CA . ARG A 1 192 ? 11.902 -8.774 -11.995 1.00 88.69 192 ARG A CA 1
ATOM 1333 C C . ARG A 1 192 ? 12.289 -8.149 -13.338 1.00 88.69 192 ARG A C 1
ATOM 1335 O O . ARG A 1 192 ? 13.402 -7.649 -13.499 1.00 88.69 192 ARG A O 1
ATOM 1342 N N . ASN A 1 193 ? 11.364 -8.176 -14.294 1.00 94.50 193 ASN A N 1
ATOM 1343 C CA . ASN A 1 193 ? 11.459 -7.373 -15.512 1.00 94.50 193 ASN A CA 1
ATOM 1344 C C . ASN A 1 193 ? 10.808 -6.003 -15.289 1.00 94.50 193 ASN A C 1
ATOM 1346 O O . ASN A 1 193 ? 9.894 -5.874 -14.472 1.00 94.50 193 ASN A O 1
ATOM 1350 N N . TYR A 1 194 ? 11.264 -5.004 -16.043 1.00 96.56 194 TYR A N 1
ATOM 1351 C CA . TYR A 1 194 ? 10.804 -3.620 -15.937 1.00 96.56 194 TYR A CA 1
ATOM 1352 C C . TYR A 1 194 ? 10.361 -3.104 -17.304 1.00 96.56 194 TYR A C 1
ATOM 1354 O O . TYR A 1 194 ? 11.094 -3.258 -18.285 1.00 96.56 194 TYR A O 1
ATOM 1362 N N . ALA A 1 195 ? 9.209 -2.438 -17.387 1.00 97.25 195 ALA A N 1
ATOM 1363 C CA . ALA A 1 195 ? 8.869 -1.697 -18.600 1.00 97.25 195 ALA A CA 1
ATOM 1364 C C . ALA A 1 195 ? 9.779 -0.463 -18.727 1.00 97.25 195 ALA A C 1
ATOM 1366 O O . ALA A 1 195 ? 10.427 -0.260 -19.757 1.00 97.25 195 ALA A O 1
ATOM 1367 N N . VAL A 1 196 ? 9.892 0.307 -17.642 1.00 97.69 196 VAL A N 1
ATOM 1368 C CA . VAL A 1 196 ? 10.686 1.537 -17.550 1.00 97.69 196 VAL A CA 1
ATOM 1369 C C . VAL A 1 196 ? 11.514 1.542 -16.264 1.00 97.69 196 VAL A C 1
ATOM 1371 O O . VAL A 1 196 ? 11.017 1.183 -15.199 1.00 97.69 196 VAL A O 1
ATOM 1374 N N . TRP A 1 197 ? 12.764 1.997 -16.351 1.00 98.06 197 TRP A N 1
ATOM 1375 C CA . TRP A 1 197 ? 13.639 2.259 -15.207 1.00 98.06 197 TRP A CA 1
ATOM 1376 C C . TRP A 1 197 ? 14.361 3.598 -15.391 1.00 98.06 197 TRP A C 1
ATOM 1378 O O . TRP A 1 197 ? 15.189 3.739 -16.289 1.00 98.06 197 TRP A O 1
ATOM 1388 N N . ALA A 1 198 ? 14.117 4.558 -14.501 1.00 98.31 198 ALA A N 1
ATOM 1389 C CA . ALA A 1 198 ? 14.871 5.809 -14.409 1.00 98.31 198 ALA A CA 1
ATOM 1390 C C . ALA A 1 198 ? 15.738 5.841 -13.141 1.00 98.31 198 ALA A C 1
ATOM 1392 O O . ALA A 1 198 ? 15.236 5.568 -12.054 1.00 98.31 198 ALA A O 1
ATOM 1393 N N . GLU A 1 199 ? 17.019 6.186 -13.260 1.00 97.88 199 GLU A N 1
ATOM 1394 C CA . GLU A 1 199 ? 17.944 6.310 -12.128 1.00 97.88 199 GLU A CA 1
ATOM 1395 C C . GLU A 1 199 ? 18.766 7.598 -12.230 1.00 97.88 199 GLU A C 1
ATOM 1397 O O . GLU A 1 199 ? 19.507 7.825 -13.193 1.00 97.88 199 GLU A O 1
ATOM 1402 N N . GLY A 1 200 ? 18.603 8.460 -11.227 1.00 97.12 200 GLY A N 1
ATOM 1403 C CA . GLY A 1 200 ? 19.312 9.728 -11.128 1.00 97.12 200 GLY A CA 1
ATOM 1404 C C . GLY A 1 200 ? 20.485 9.650 -10.166 1.00 97.12 200 GLY A C 1
ATOM 1405 O O . GLY A 1 200 ? 20.365 9.133 -9.057 1.00 97.12 200 GLY A O 1
ATOM 1406 N N . GLY A 1 201 ? 21.619 10.198 -10.583 1.00 94.44 201 GLY A N 1
ATOM 1407 C CA . GLY A 1 201 ? 22.808 10.328 -9.759 1.00 94.44 201 GLY A CA 1
ATOM 1408 C C . GLY A 1 201 ? 22.791 11.584 -8.890 1.00 94.44 201 GLY A C 1
ATOM 1409 O O . GLY A 1 201 ? 21.821 12.337 -8.820 1.00 94.44 201 GLY A O 1
ATOM 1410 N N . LYS A 1 202 ? 23.928 11.836 -8.240 1.00 92.06 202 LYS A N 1
ATOM 1411 C CA . LYS A 1 202 ? 24.135 13.029 -7.412 1.00 92.06 202 LYS A CA 1
ATOM 1412 C C . LYS A 1 202 ? 23.984 14.333 -8.206 1.00 92.06 202 LYS A C 1
ATOM 1414 O O . LYS A 1 202 ? 23.405 15.284 -7.691 1.00 92.06 202 LYS A O 1
ATOM 1419 N N . ASP A 1 203 ? 24.516 14.351 -9.426 1.00 92.44 203 ASP A N 1
ATOM 1420 C CA . ASP A 1 203 ? 24.660 15.563 -10.241 1.00 92.44 203 ASP A CA 1
ATOM 1421 C C . ASP A 1 203 ? 23.691 15.601 -11.438 1.00 92.44 203 ASP A C 1
ATOM 1423 O O . ASP A 1 203 ? 23.527 16.643 -12.068 1.00 92.44 203 ASP A O 1
ATOM 1427 N N . GLY A 1 204 ? 23.029 14.482 -11.748 1.00 95.31 204 GLY A N 1
ATOM 1428 C CA . GLY A 1 204 ? 22.114 14.354 -12.880 1.00 95.31 204 GLY A CA 1
ATOM 1429 C C . GLY A 1 204 ? 20.716 13.927 -12.450 1.00 95.31 204 GLY A C 1
ATOM 1430 O O . GLY A 1 204 ? 20.551 13.021 -11.633 1.00 95.31 204 GLY A O 1
ATOM 1431 N N . LYS A 1 205 ? 19.700 14.572 -13.027 1.00 96.75 205 LYS A N 1
ATOM 1432 C CA . LYS A 1 205 ? 18.300 14.168 -12.895 1.00 96.75 205 LYS A CA 1
ATOM 1433 C C . LYS A 1 205 ? 17.890 13.294 -14.077 1.00 96.75 205 LYS A C 1
ATOM 1435 O O . LYS A 1 205 ? 18.038 13.713 -15.225 1.00 96.75 205 LYS A O 1
ATOM 1440 N N . ALA A 1 206 ? 17.354 12.107 -13.802 1.00 98.06 206 ALA A N 1
ATOM 1441 C CA . ALA A 1 206 ? 16.754 11.259 -14.831 1.00 98.06 206 ALA A CA 1
ATOM 1442 C C . ALA A 1 206 ? 15.253 11.548 -14.932 1.00 98.06 206 ALA A C 1
ATOM 1444 O O . ALA A 1 206 ? 14.550 11.541 -13.923 1.00 98.06 206 ALA A O 1
ATOM 1445 N N . VAL A 1 207 ? 14.758 11.797 -16.138 1.00 96.88 207 VAL A N 1
ATOM 1446 C CA . VAL A 1 207 ? 13.338 12.041 -16.407 1.00 96.88 207 VAL A CA 1
ATOM 1447 C C . VAL A 1 207 ? 12.841 11.017 -17.416 1.00 96.88 207 VAL A C 1
ATOM 1449 O O . VAL A 1 207 ? 13.492 10.760 -18.427 1.00 96.88 207 VAL A O 1
ATOM 1452 N N . VAL A 1 208 ? 11.682 10.422 -17.147 1.00 95.88 208 VAL A N 1
ATOM 1453 C CA . VAL A 1 208 ? 10.963 9.643 -18.156 1.00 95.88 208 VAL A CA 1
ATOM 1454 C C . VAL A 1 208 ? 9.542 10.152 -18.276 1.00 95.88 208 VAL A C 1
ATOM 1456 O O . VAL A 1 208 ? 8.810 10.170 -17.290 1.00 95.88 208 VAL A O 1
ATOM 1459 N N . ASN A 1 209 ? 9.157 10.516 -19.495 1.00 94.12 209 ASN A N 1
ATOM 1460 C CA . ASN A 1 209 ? 7.788 10.864 -19.845 1.00 94.12 209 ASN A CA 1
ATOM 1461 C C . ASN A 1 209 ? 7.091 9.621 -20.416 1.00 94.12 209 ASN A C 1
ATOM 1463 O O . ASN A 1 209 ? 7.358 9.178 -21.539 1.00 94.12 209 ASN A O 1
ATOM 1467 N N . VAL A 1 210 ? 6.245 9.002 -19.600 1.00 92.69 210 VAL A N 1
ATOM 1468 C CA . VAL A 1 210 ? 5.481 7.803 -19.934 1.00 92.69 210 VAL A CA 1
ATOM 1469 C C . VAL A 1 210 ? 4.112 8.253 -20.440 1.00 92.69 210 VAL A C 1
ATOM 1471 O O . VAL A 1 210 ? 3.293 8.706 -19.643 1.00 92.69 210 VAL A O 1
ATOM 1474 N N . TYR A 1 211 ? 3.913 8.159 -21.760 1.00 91.44 211 TYR A N 1
ATOM 1475 C CA . TYR A 1 211 ? 2.691 8.505 -22.500 1.00 91.44 211 TYR A CA 1
ATOM 1476 C C . TYR A 1 211 ? 2.211 7.348 -23.391 1.00 91.44 211 TYR A C 1
ATOM 1478 O O . TYR A 1 211 ? 1.597 7.555 -24.436 1.00 91.44 211 TYR A O 1
ATOM 1486 N N . SER A 1 212 ? 2.587 6.118 -23.041 1.00 90.56 212 SER A N 1
ATOM 1487 C CA . SER A 1 212 ? 2.342 4.917 -23.844 1.00 90.56 212 SER A CA 1
ATOM 1488 C C . SER A 1 212 ? 1.780 3.799 -22.983 1.00 90.56 212 SER A C 1
ATOM 1490 O O . SER A 1 212 ? 2.037 3.745 -21.780 1.00 90.56 212 SER A O 1
ATOM 1492 N N . ASN A 1 213 ? 1.071 2.865 -23.614 1.00 92.31 213 ASN A N 1
ATOM 1493 C CA . ASN A 1 213 ? 0.501 1.726 -22.906 1.00 92.31 213 ASN A CA 1
ATOM 1494 C C . ASN A 1 213 ? 1.605 0.808 -22.358 1.00 92.31 213 ASN A C 1
ATOM 1496 O O . ASN A 1 213 ? 2.492 0.364 -23.100 1.00 92.31 213 ASN A O 1
ATOM 1500 N N . ILE A 1 214 ? 1.483 0.448 -21.079 1.00 95.38 214 ILE A N 1
ATOM 1501 C CA . ILE A 1 214 ? 2.300 -0.573 -20.417 1.00 95.38 214 ILE A CA 1
ATOM 1502 C C . ILE A 1 214 ? 1.425 -1.794 -20.119 1.00 95.38 214 ILE A C 1
ATOM 1504 O O . ILE A 1 214 ? 0.330 -1.668 -19.579 1.00 95.38 214 ILE A O 1
ATOM 1508 N N . THR A 1 215 ? 1.909 -2.995 -20.438 1.00 96.75 215 THR A N 1
ATOM 1509 C CA . THR A 1 215 ? 1.216 -4.256 -20.124 1.00 96.75 215 THR A CA 1
ATOM 1510 C C . THR A 1 215 ? 2.147 -5.219 -19.399 1.00 96.75 215 THR A C 1
ATOM 1512 O O . THR A 1 215 ? 3.245 -5.497 -19.881 1.00 96.75 215 THR A O 1
ATOM 1515 N N . LEU A 1 216 ? 1.708 -5.754 -18.257 1.00 96.69 216 LEU A N 1
ATOM 1516 C CA . LEU A 1 216 ? 2.465 -6.690 -17.427 1.00 96.69 216 LEU A CA 1
ATOM 1517 C C . LEU A 1 216 ? 1.801 -8.074 -17.487 1.00 96.69 216 LEU A C 1
ATOM 1519 O O . LEU A 1 216 ? 0.767 -8.298 -16.867 1.00 96.69 216 LEU A O 1
ATOM 1523 N N . ASN A 1 217 ? 2.394 -9.030 -18.208 1.00 95.50 217 ASN A N 1
ATOM 1524 C CA . ASN A 1 217 ? 1.746 -10.317 -18.515 1.00 95.50 217 ASN A CA 1
ATOM 1525 C C . ASN A 1 217 ? 2.162 -11.497 -17.630 1.00 95.50 217 ASN A C 1
ATOM 1527 O O . ASN A 1 217 ? 1.538 -12.556 -17.690 1.00 95.50 217 ASN A O 1
ATOM 1531 N N . LYS A 1 218 ? 3.214 -11.350 -16.821 1.00 93.94 218 LYS A N 1
ATOM 1532 C CA . LYS A 1 218 ? 3.710 -12.404 -15.924 1.00 93.94 218 LYS A CA 1
ATOM 1533 C C . LYS A 1 218 ? 3.924 -11.884 -14.521 1.00 93.94 218 LYS A C 1
ATOM 1535 O O . LYS A 1 218 ? 4.103 -10.679 -14.327 1.00 93.94 218 LYS A O 1
ATOM 1540 N N . ALA A 1 219 ? 3.911 -12.813 -13.570 1.00 92.44 219 ALA A N 1
ATOM 1541 C CA . ALA A 1 219 ? 4.052 -12.497 -12.164 1.00 92.44 219 ALA A CA 1
ATOM 1542 C C . ALA A 1 219 ? 5.312 -11.664 -11.894 1.00 92.44 219 ALA A C 1
ATOM 1544 O O . ALA A 1 219 ? 6.267 -11.706 -12.671 1.00 92.44 219 ALA A O 1
ATOM 1545 N N . GLY A 1 220 ? 5.284 -10.862 -10.830 1.00 92.19 220 GLY A N 1
ATOM 1546 C CA . GLY A 1 220 ? 6.443 -10.113 -10.339 1.00 92.19 220 GLY A CA 1
ATOM 1547 C C . GLY A 1 220 ? 6.921 -8.943 -11.208 1.00 92.19 220 GLY A C 1
ATOM 1548 O O . GLY A 1 220 ? 7.743 -8.154 -10.741 1.00 92.19 220 GLY A O 1
ATOM 1549 N N . ASN A 1 221 ? 6.433 -8.783 -12.439 1.00 95.25 221 ASN A N 1
ATOM 1550 C CA . ASN A 1 221 ? 6.861 -7.702 -13.329 1.00 95.25 221 ASN A CA 1
ATOM 1551 C C . ASN A 1 221 ? 6.542 -6.311 -12.758 1.00 95.25 221 ASN A C 1
ATOM 1553 O O . ASN A 1 221 ? 5.577 -6.127 -12.013 1.00 95.25 221 ASN A O 1
ATOM 1557 N N . ILE A 1 222 ? 7.382 -5.337 -13.112 1.00 96.25 222 ILE A N 1
ATOM 1558 C CA . ILE A 1 222 ? 7.252 -3.942 -12.690 1.00 96.25 222 ILE A CA 1
ATOM 1559 C C . ILE A 1 222 ? 6.991 -3.069 -13.915 1.00 96.25 222 ILE A C 1
ATOM 1561 O O . ILE A 1 222 ? 7.683 -3.186 -14.927 1.00 96.25 222 ILE A O 1
ATOM 1565 N N . GLY A 1 223 ? 6.009 -2.174 -13.820 1.00 96.06 223 GLY A N 1
ATOM 1566 C CA . GLY A 1 223 ? 5.765 -1.151 -14.831 1.00 96.06 223 GLY A CA 1
ATOM 1567 C C . GLY A 1 223 ? 6.894 -0.129 -14.842 1.00 96.06 223 GLY A C 1
ATOM 1568 O O . GLY A 1 223 ? 7.843 -0.232 -15.621 1.00 96.06 223 GLY A O 1
ATOM 1569 N N . VAL A 1 224 ? 6.808 0.849 -13.951 1.00 96.25 224 VAL A N 1
ATOM 1570 C CA . VAL A 1 224 ? 7.736 1.979 -13.900 1.00 96.25 224 VAL A CA 1
ATOM 1571 C C . VAL A 1 224 ? 8.538 1.937 -12.609 1.00 96.25 224 VAL A C 1
ATOM 1573 O O . VAL A 1 224 ? 7.978 1.965 -11.517 1.00 96.25 224 VAL A O 1
ATOM 1576 N N . HIS A 1 225 ? 9.861 1.908 -12.727 1.00 97.38 225 HIS A N 1
ATOM 1577 C CA . HIS A 1 225 ? 10.775 2.066 -11.606 1.00 97.38 225 HIS A CA 1
ATOM 1578 C C . HIS A 1 225 ? 11.491 3.413 -11.673 1.00 97.38 225 HIS A C 1
ATOM 1580 O O . HIS A 1 225 ? 12.031 3.788 -12.714 1.00 97.38 225 HIS A O 1
ATOM 1586 N N . VAL A 1 226 ? 11.512 4.128 -10.552 1.00 97.06 226 VAL A N 1
ATOM 1587 C CA . VAL A 1 226 ? 12.182 5.420 -10.404 1.00 97.06 226 VAL A CA 1
ATOM 1588 C C . VAL A 1 226 ? 13.110 5.346 -9.206 1.00 97.06 226 VAL A C 1
ATOM 1590 O O . VAL A 1 226 ? 12.691 4.919 -8.127 1.00 97.06 226 VAL A O 1
ATOM 1593 N N . ARG A 1 227 ? 14.363 5.759 -9.393 1.00 97.38 227 ARG A N 1
ATOM 1594 C CA . ARG A 1 227 ? 15.403 5.631 -8.384 1.00 97.38 227 ARG A CA 1
ATOM 1595 C C . ARG A 1 227 ? 16.195 6.911 -8.142 1.00 97.38 227 ARG A C 1
ATOM 1597 O O . ARG A 1 227 ? 16.705 7.520 -9.082 1.00 97.38 227 ARG A O 1
ATOM 1604 N N . ASP A 1 228 ? 16.348 7.242 -6.861 1.00 96.38 228 ASP A N 1
ATOM 1605 C CA . ASP A 1 228 ? 17.141 8.365 -6.361 1.00 96.38 228 ASP A CA 1
ATOM 1606 C C . ASP A 1 228 ? 16.721 9.683 -7.037 1.00 96.38 228 ASP A C 1
ATOM 1608 O O . ASP A 1 228 ? 15.542 10.015 -6.998 1.00 96.38 228 ASP A O 1
ATOM 1612 N N . ASN A 1 229 ? 17.611 10.451 -7.673 1.00 95.75 229 ASN A N 1
ATOM 1613 C CA . ASN A 1 229 ? 17.256 11.743 -8.285 1.00 95.75 229 ASN A CA 1
ATOM 1614 C C . ASN A 1 229 ? 16.517 11.591 -9.636 1.00 95.75 229 ASN A C 1
ATOM 1616 O O . ASN A 1 229 ? 16.936 12.130 -10.663 1.00 95.75 229 ASN A O 1
ATOM 1620 N N . ALA A 1 230 ? 15.443 10.808 -9.664 1.00 97.12 230 ALA A N 1
ATOM 1621 C CA . ALA A 1 230 ? 14.688 10.501 -10.868 1.00 97.12 230 ALA A CA 1
ATOM 1622 C C . ALA A 1 230 ? 13.205 10.865 -10.741 1.00 97.12 230 ALA A C 1
ATOM 1624 O O . ALA A 1 230 ? 12.622 10.856 -9.655 1.00 97.12 230 ALA A O 1
ATOM 1625 N N . VAL A 1 231 ? 12.596 11.181 -11.884 1.00 94.12 231 VAL A N 1
ATOM 1626 C CA . VAL A 1 231 ? 11.182 11.536 -12.002 1.00 94.12 231 VAL A CA 1
ATOM 1627 C C . VAL A 1 231 ? 10.537 10.751 -13.136 1.00 94.12 231 VAL A C 1
ATOM 1629 O O . VAL A 1 231 ? 11.028 10.774 -14.264 1.00 94.12 231 VAL A O 1
ATOM 1632 N N . ALA A 1 232 ? 9.412 10.103 -12.844 1.00 92.56 232 ALA A N 1
ATOM 1633 C CA . ALA A 1 232 ? 8.489 9.630 -13.869 1.00 92.56 232 ALA A CA 1
ATOM 1634 C C . ALA A 1 232 ? 7.327 10.613 -14.014 1.00 92.56 232 ALA A C 1
ATOM 1636 O O . ALA A 1 232 ? 6.660 10.945 -13.041 1.00 92.56 232 ALA A O 1
ATOM 1637 N N . ASN A 1 233 ? 7.087 11.051 -15.236 1.00 90.56 233 ASN A N 1
ATOM 1638 C CA . ASN A 1 233 ? 5.958 11.862 -15.656 1.00 90.56 233 ASN A CA 1
ATOM 1639 C C . ASN A 1 233 ? 4.979 10.924 -16.358 1.00 90.56 233 ASN A C 1
ATOM 1641 O O . ASN A 1 233 ? 5.315 10.386 -17.406 1.00 90.56 233 ASN A O 1
ATOM 1645 N N . VAL A 1 234 ? 3.820 10.665 -15.763 1.00 84.31 234 VAL A N 1
ATOM 1646 C CA . VAL A 1 234 ? 2.908 9.596 -16.189 1.00 84.31 234 VAL A CA 1
ATOM 1647 C C . VAL A 1 234 ? 1.584 10.219 -16.604 1.00 84.31 234 VAL A C 1
ATOM 1649 O O . VAL A 1 234 ? 0.986 10.942 -15.813 1.00 84.31 234 VAL A O 1
ATOM 1652 N N . ASP A 1 235 ? 1.112 9.965 -17.822 1.00 77.81 235 ASP A N 1
ATOM 1653 C CA . ASP A 1 235 ? -0.202 10.443 -18.271 1.00 77.81 235 ASP A CA 1
ATOM 1654 C C . ASP A 1 235 ? -1.351 9.456 -17.989 1.00 77.81 235 ASP A C 1
ATOM 1656 O O . ASP A 1 235 ? -1.188 8.422 -17.344 1.00 77.81 235 ASP A O 1
ATOM 1660 N N . SER A 1 236 ? -2.532 9.785 -18.520 1.00 68.81 236 SER A N 1
ATOM 1661 C CA . SER A 1 236 ? -3.740 8.955 -18.454 1.00 68.81 236 SER A CA 1
ATOM 1662 C C . SER A 1 236 ? -3.708 7.639 -19.241 1.00 68.81 236 SER A C 1
ATOM 1664 O O . SER A 1 236 ? -4.574 6.796 -19.032 1.00 68.81 236 SER A O 1
ATOM 1666 N N . LEU A 1 237 ? -2.756 7.431 -20.150 1.00 68.06 237 LEU A N 1
ATOM 1667 C CA . LEU A 1 237 ? -2.629 6.181 -20.909 1.00 68.06 237 LEU A CA 1
ATOM 1668 C C . LEU A 1 237 ? -1.639 5.209 -20.259 1.00 68.06 237 LEU A C 1
ATOM 1670 O O . LEU A 1 237 ? -1.553 4.046 -20.648 1.00 68.06 237 LEU A O 1
ATOM 1674 N N . SER A 1 238 ? -0.897 5.682 -19.261 1.00 69.50 238 SER A N 1
ATOM 1675 C CA . SER A 1 238 ? 0.308 5.016 -18.779 1.00 69.50 238 SER A CA 1
ATOM 1676 C C . SER A 1 238 ? 0.123 4.225 -17.486 1.00 69.50 238 SER A C 1
ATOM 1678 O O . SER A 1 238 ? 1.103 3.690 -16.967 1.00 69.50 238 SER A O 1
ATOM 1680 N N . SER A 1 239 ? -1.116 4.087 -16.992 1.00 82.56 239 SER A N 1
ATOM 1681 C CA . SER A 1 239 ? -1.438 3.097 -15.959 1.00 82.56 239 SER A CA 1
ATOM 1682 C C . SER A 1 239 ? -1.158 1.681 -16.477 1.00 82.56 239 SER A C 1
ATOM 1684 O O . SER A 1 239 ? -1.747 1.272 -17.483 1.00 82.56 239 SER A O 1
ATOM 1686 N N . PRO A 1 240 ? -0.250 0.919 -15.834 1.00 91.12 240 PRO A N 1
ATOM 1687 C CA . PRO A 1 240 ? 0.059 -0.435 -16.264 1.00 91.12 240 PRO A CA 1
ATOM 1688 C C . PRO A 1 240 ? -1.173 -1.342 -16.229 1.00 91.12 240 PRO A C 1
ATOM 1690 O O . PRO A 1 240 ? -1.873 -1.417 -15.224 1.00 91.12 240 PRO A O 1
ATOM 1693 N N . ALA A 1 241 ? -1.402 -2.090 -17.308 1.00 94.75 241 ALA A N 1
ATOM 1694 C CA . ALA A 1 241 ? -2.383 -3.168 -17.319 1.00 94.75 241 ALA A CA 1
ATOM 1695 C C . ALA A 1 241 ? -1.801 -4.408 -16.623 1.00 94.75 241 ALA A C 1
ATOM 1697 O O . ALA A 1 241 ? -0.858 -5.028 -17.132 1.00 94.75 241 ALA A O 1
ATOM 1698 N N . PHE A 1 242 ? -2.365 -4.759 -15.468 1.00 96.44 242 PHE A N 1
ATOM 1699 C CA . PHE A 1 242 ? -2.011 -5.948 -14.696 1.00 96.44 242 PHE A CA 1
ATOM 1700 C C . PHE A 1 242 ? -2.716 -7.186 -15.261 1.00 96.44 242 PHE A C 1
ATOM 1702 O O . PHE A 1 242 ? -3.940 -7.211 -15.365 1.00 96.44 242 PHE A O 1
ATOM 1709 N N . ASN A 1 243 ? -1.956 -8.225 -15.611 1.00 96.94 243 ASN A N 1
ATOM 1710 C CA . ASN A 1 243 ? -2.493 -9.504 -16.102 1.00 96.94 243 ASN A CA 1
ATOM 1711 C C . ASN A 1 243 ? -1.941 -10.717 -15.322 1.00 96.94 243 ASN A C 1
ATOM 1713 O O . ASN A 1 243 ? -2.034 -11.851 -15.797 1.00 96.94 243 ASN A O 1
ATOM 1717 N N . SER A 1 244 ? -1.289 -10.496 -14.171 1.00 95.50 244 SER A N 1
ATOM 1718 C CA . SER A 1 244 ? -0.784 -11.570 -13.306 1.00 95.50 244 SER A CA 1
ATOM 1719 C C . SER A 1 244 ? -0.507 -11.085 -11.876 1.00 95.50 244 SER A C 1
ATOM 1721 O O . SER A 1 244 ? -0.699 -9.916 -11.555 1.00 95.50 244 SER A O 1
ATOM 1723 N N . THR A 1 245 ? -0.008 -11.977 -11.019 1.00 94.75 245 THR A N 1
ATOM 1724 C CA . THR A 1 245 ? 0.143 -11.735 -9.579 1.00 94.75 245 THR A CA 1
ATOM 1725 C C . THR A 1 245 ? 1.468 -11.082 -9.187 1.00 94.75 245 THR A C 1
ATOM 1727 O O . THR A 1 245 ? 2.441 -11.107 -9.941 1.00 94.75 245 THR A O 1
ATOM 1730 N N . ASP A 1 246 ? 1.563 -10.536 -7.972 1.00 94.12 246 ASP A N 1
ATOM 1731 C CA . ASP A 1 246 ? 2.830 -10.040 -7.390 1.00 94.12 246 ASP A CA 1
ATOM 1732 C C . ASP A 1 246 ? 3.472 -8.870 -8.180 1.00 94.12 246 ASP A C 1
ATOM 1734 O O . ASP A 1 246 ? 4.651 -8.525 -8.004 1.00 94.12 246 ASP A O 1
ATOM 1738 N N . GLN A 1 247 ? 2.702 -8.268 -9.090 1.00 95.94 247 GLN A N 1
ATOM 1739 C CA . GLN A 1 247 ? 3.123 -7.194 -9.984 1.00 95.94 247 GLN A CA 1
ATOM 1740 C C . GLN A 1 247 ? 3.100 -5.840 -9.279 1.00 95.94 247 GLN A C 1
ATOM 1742 O O . GLN A 1 247 ? 2.309 -5.609 -8.366 1.00 95.94 247 GLN A O 1
ATOM 1747 N N . ILE A 1 248 ? 3.963 -4.929 -9.730 1.00 96.69 248 ILE A N 1
ATOM 1748 C CA . ILE A 1 248 ? 4.018 -3.562 -9.205 1.00 96.69 248 ILE A CA 1
ATOM 1749 C C . ILE A 1 248 ? 3.825 -2.572 -10.347 1.00 96.69 248 ILE A C 1
ATOM 1751 O O . ILE A 1 248 ? 4.561 -2.618 -11.332 1.00 96.69 248 ILE A O 1
ATOM 1755 N N . GLY A 1 249 ? 2.871 -1.655 -10.203 1.00 95.88 249 GLY A N 1
ATOM 1756 C CA . GLY A 1 249 ? 2.653 -0.597 -11.188 1.00 95.88 249 GLY A CA 1
ATOM 1757 C C . GLY A 1 249 ? 3.823 0.381 -11.200 1.00 95.88 249 GLY A C 1
ATOM 1758 O O . GLY A 1 249 ? 4.566 0.476 -12.180 1.00 95.88 249 GLY A O 1
ATOM 1759 N N . TYR A 1 250 ? 4.027 1.042 -10.062 1.00 95.94 250 TYR A N 1
ATOM 1760 C CA . TYR A 1 250 ? 5.052 2.059 -9.857 1.00 95.94 250 TYR A CA 1
ATOM 1761 C C . TYR A 1 250 ? 5.910 1.721 -8.643 1.00 95.94 250 TYR A C 1
ATOM 1763 O O . TYR A 1 250 ? 5.404 1.570 -7.533 1.00 95.94 250 TYR A O 1
ATOM 1771 N N . TYR A 1 251 ? 7.221 1.632 -8.844 1.00 97.31 251 TYR A N 1
ATOM 1772 C CA . TYR A 1 251 ? 8.188 1.388 -7.784 1.00 97.31 251 TYR A CA 1
ATOM 1773 C C . TYR A 1 251 ? 9.147 2.570 -7.642 1.00 97.31 251 TYR A C 1
ATOM 1775 O O . TYR A 1 251 ? 10.058 2.736 -8.452 1.00 97.31 251 TYR A O 1
ATOM 1783 N N . LEU A 1 252 ? 8.964 3.375 -6.600 1.00 97.62 252 LEU A N 1
ATOM 1784 C CA . LEU A 1 252 ? 9.807 4.523 -6.289 1.00 97.62 252 LEU A CA 1
ATOM 1785 C C . LEU A 1 252 ? 10.783 4.130 -5.177 1.00 97.62 252 LEU A C 1
ATOM 1787 O O . LEU A 1 252 ? 10.373 3.606 -4.140 1.00 97.62 252 LEU A O 1
ATOM 1791 N N . TYR A 1 253 ? 12.073 4.373 -5.387 1.00 97.44 253 TYR A N 1
ATOM 1792 C CA . TYR A 1 253 ? 13.126 3.950 -4.471 1.00 97.44 253 TYR A CA 1
ATOM 1793 C C . TYR A 1 253 ? 14.176 5.035 -4.271 1.00 97.44 253 TYR A C 1
ATOM 1795 O O . TYR A 1 253 ? 14.726 5.548 -5.238 1.00 97.44 253 TYR A O 1
ATOM 1803 N N . GLY A 1 254 ? 14.558 5.305 -3.029 1.00 96.75 254 GLY A N 1
ATOM 1804 C CA . GLY A 1 254 ? 15.663 6.219 -2.761 1.00 96.75 254 GLY A CA 1
ATOM 1805 C C . GLY A 1 254 ? 15.239 7.684 -2.709 1.00 96.75 254 GLY A C 1
ATOM 1806 O O . GLY A 1 254 ? 14.140 8.080 -3.108 1.00 96.75 254 GLY A O 1
ATOM 1807 N N . LYS A 1 255 ? 16.135 8.510 -2.173 1.00 93.12 255 LYS A N 1
ATOM 1808 C CA . LYS A 1 255 ? 15.856 9.920 -1.902 1.00 93.12 255 LYS A CA 1
ATOM 1809 C C . LYS A 1 255 ? 15.732 10.705 -3.208 1.00 93.12 255 LYS A C 1
ATOM 1811 O O . LYS A 1 255 ? 16.684 10.775 -3.977 1.00 93.12 255 LYS A O 1
ATOM 1816 N N . GLY A 1 256 ? 14.595 11.374 -3.386 1.00 89.25 256 GLY A N 1
ATOM 1817 C CA . GLY A 1 256 ? 14.299 12.196 -4.565 1.00 89.25 256 GLY A CA 1
ATOM 1818 C C . GLY A 1 256 ? 13.436 11.496 -5.615 1.00 89.25 256 GLY A C 1
ATOM 1819 O O . GLY A 1 256 ? 12.935 12.174 -6.514 1.00 89.25 256 GLY A O 1
ATOM 1820 N N . ALA A 1 257 ? 13.203 10.185 -5.477 1.00 95.69 257 ALA A N 1
ATOM 1821 C CA . ALA A 1 257 ? 12.422 9.435 -6.447 1.00 95.69 257 ALA A CA 1
ATOM 1822 C C . ALA A 1 257 ? 10.964 9.883 -6.367 1.00 95.69 257 ALA A C 1
ATOM 1824 O O . ALA A 1 257 ? 10.340 9.789 -5.308 1.00 95.69 257 ALA A O 1
ATOM 1825 N N . THR A 1 258 ? 10.448 10.384 -7.489 1.00 90.31 258 THR A N 1
ATOM 1826 C CA . THR A 1 258 ? 9.109 10.979 -7.579 1.00 90.31 258 THR A CA 1
ATOM 1827 C C . THR A 1 258 ? 8.375 10.451 -8.809 1.00 90.31 258 THR A C 1
ATOM 1829 O O . THR A 1 258 ? 8.976 10.253 -9.866 1.00 90.31 258 THR A O 1
ATOM 1832 N N . ALA A 1 259 ? 7.064 10.266 -8.695 1.00 88.12 259 ALA A N 1
ATOM 1833 C CA . ALA A 1 259 ? 6.185 10.026 -9.830 1.00 88.12 259 ALA A CA 1
ATOM 1834 C C . ALA A 1 259 ? 5.113 11.117 -9.864 1.00 88.12 259 ALA A C 1
ATOM 1836 O O . ALA A 1 259 ? 4.391 11.305 -8.889 1.00 88.12 259 ALA A O 1
ATOM 1837 N N . ASN A 1 260 ? 5.035 11.832 -10.981 1.00 86.00 260 ASN A N 1
ATOM 1838 C CA . ASN A 1 260 ? 4.000 12.808 -11.275 1.00 86.00 260 ASN A CA 1
ATOM 1839 C C . ASN A 1 260 ? 2.900 12.095 -12.053 1.00 86.00 260 ASN A C 1
ATOM 1841 O O . ASN A 1 260 ? 3.085 11.765 -13.226 1.00 86.00 260 ASN A O 1
ATOM 1845 N N . ILE A 1 261 ? 1.784 11.824 -11.388 1.00 79.25 261 ILE A N 1
ATOM 1846 C CA . ILE A 1 261 ? 0.694 11.029 -11.938 1.00 79.25 261 ILE A CA 1
ATOM 1847 C C . ILE A 1 261 ? -0.383 11.960 -12.488 1.00 79.25 261 ILE A C 1
ATOM 1849 O O . ILE A 1 261 ? -1.020 12.700 -11.744 1.00 79.25 261 ILE A O 1
ATOM 1853 N N . GLY A 1 262 ? -0.576 11.921 -13.804 1.00 71.38 262 GLY A N 1
ATOM 1854 C CA . GLY A 1 262 ? -1.587 12.685 -14.528 1.00 71.38 262 GLY A CA 1
ATOM 1855 C C . GLY A 1 262 ? -2.932 11.985 -14.687 1.00 71.38 262 GLY A C 1
ATOM 1856 O O . GLY A 1 262 ? -3.881 12.601 -15.166 1.00 71.38 262 GLY A O 1
ATOM 1857 N N . GLN A 1 263 ? -3.030 10.715 -14.293 1.00 69.75 263 GLN A N 1
ATOM 1858 C CA . GLN A 1 263 ? -4.272 9.951 -14.324 1.00 69.75 263 GLN A CA 1
ATOM 1859 C C . GLN A 1 263 ? -4.967 9.939 -12.967 1.00 69.75 263 GLN A C 1
ATOM 1861 O O . GLN A 1 263 ? -4.319 9.702 -11.949 1.00 69.75 263 GLN A O 1
ATOM 1866 N N . ALA A 1 264 ? -6.290 10.109 -12.980 1.00 72.38 264 ALA A N 1
ATOM 1867 C CA . ALA A 1 264 ? -7.128 9.861 -11.816 1.00 72.38 264 ALA A CA 1
ATOM 1868 C C . ALA A 1 264 ? -7.364 8.353 -11.625 1.00 72.38 264 ALA A C 1
ATOM 1870 O O . ALA A 1 264 ? -7.007 7.817 -10.596 1.00 72.38 264 ALA A O 1
ATOM 1871 N N . VAL A 1 265 ? -7.864 7.626 -12.627 1.00 87.81 265 VAL A N 1
ATOM 1872 C CA . VAL A 1 265 ? -8.351 6.244 -12.437 1.00 87.81 265 VAL A CA 1
ATOM 1873 C C . VAL A 1 265 ? -7.280 5.168 -12.667 1.00 87.81 265 VAL A C 1
ATOM 1875 O O . VAL A 1 265 ? -6.699 5.090 -13.747 1.00 87.81 265 VAL A O 1
ATOM 1878 N N . MET A 1 266 ? -7.081 4.277 -11.694 1.00 91.25 266 MET A N 1
ATOM 1879 C CA . MET A 1 266 ? -6.198 3.108 -11.757 1.00 91.25 266 MET A CA 1
ATOM 1880 C C . MET A 1 266 ? -6.870 1.881 -11.128 1.00 91.25 266 MET A C 1
ATOM 1882 O O . MET A 1 266 ? -7.611 1.990 -10.154 1.00 91.25 266 MET A O 1
ATOM 1886 N N . ASN A 1 267 ? -6.604 0.690 -11.663 1.00 93.38 267 ASN A N 1
ATOM 1887 C CA . ASN A 1 267 ? -7.100 -0.560 -11.091 1.00 93.38 267 ASN A CA 1
ATOM 1888 C C . ASN A 1 267 ? -6.081 -1.691 -11.246 1.00 93.38 267 ASN A C 1
ATOM 1890 O O . ASN A 1 267 ? -5.262 -1.671 -12.162 1.00 93.38 267 ASN A O 1
ATOM 1894 N N . ASP A 1 268 ? -6.155 -2.676 -10.355 1.00 96.00 268 ASP A N 1
ATOM 1895 C CA . ASP A 1 268 ? -5.325 -3.885 -10.395 1.00 96.00 268 ASP A CA 1
ATOM 1896 C C . ASP A 1 268 ? -5.847 -4.975 -11.346 1.00 96.00 268 ASP A C 1
ATOM 1898 O O . ASP A 1 268 ? -5.300 -6.078 -11.387 1.00 96.00 268 ASP A O 1
ATOM 1902 N N . ASN A 1 269 ? -6.920 -4.687 -12.094 1.00 95.75 269 ASN A N 1
ATOM 1903 C CA . ASN A 1 269 ? -7.587 -5.610 -13.011 1.00 95.75 269 ASN A CA 1
ATOM 1904 C C . ASN A 1 269 ? -7.931 -6.976 -12.371 1.00 95.75 269 ASN A C 1
ATOM 1906 O O . ASN A 1 269 ? -7.883 -8.020 -13.030 1.00 95.75 269 ASN A O 1
ATOM 1910 N N . GLY A 1 270 ? -8.232 -6.984 -11.066 1.00 97.19 270 GLY A N 1
ATOM 1911 C CA . GLY A 1 270 ? -8.598 -8.198 -10.335 1.00 97.19 270 GLY A CA 1
ATOM 1912 C C . GLY A 1 270 ? -7.456 -9.195 -10.141 1.00 97.19 270 GLY A C 1
ATOM 1913 O O . GLY A 1 270 ? -7.728 -10.367 -9.904 1.00 97.19 270 GLY A O 1
ATOM 1914 N N . GLN A 1 271 ? -6.198 -8.772 -10.294 1.00 97.88 271 GLN A N 1
ATOM 1915 C CA . GLN A 1 271 ? -5.044 -9.654 -10.138 1.00 97.88 271 GLN A CA 1
ATOM 1916 C C . GLN A 1 271 ? -4.518 -9.650 -8.699 1.00 97.88 271 GLN A C 1
ATOM 1918 O O . GLN A 1 271 ? -4.319 -8.590 -8.105 1.00 97.88 271 GLN A O 1
ATOM 1923 N N . ASP A 1 272 ? -4.241 -10.839 -8.164 1.00 97.75 272 ASP A N 1
ATOM 1924 C CA . ASP A 1 272 ? -3.859 -11.015 -6.759 1.00 97.75 272 ASP A CA 1
ATOM 1925 C C . ASP A 1 272 ? -2.464 -10.471 -6.431 1.00 97.75 272 ASP A C 1
ATOM 1927 O O . ASP A 1 272 ? -1.530 -10.528 -7.239 1.00 97.75 272 ASP A O 1
ATOM 1931 N N . ARG A 1 273 ? -2.282 -10.037 -5.182 1.00 96.69 273 ARG A N 1
ATOM 1932 C CA . ARG A 1 273 ? -1.005 -9.582 -4.607 1.00 96.69 273 ARG A CA 1
ATOM 1933 C C . ARG A 1 273 ? -0.339 -8.491 -5.439 1.00 96.69 273 ARG A C 1
ATOM 1935 O O . ARG A 1 273 ? 0.887 -8.381 -5.474 1.00 96.69 273 ARG A O 1
ATOM 1942 N N . THR A 1 274 ? -1.125 -7.693 -6.151 1.00 96.81 274 THR A N 1
ATOM 1943 C CA . THR A 1 274 ? -0.590 -6.552 -6.888 1.00 96.81 274 THR A CA 1
ATOM 1944 C C . THR A 1 274 ? -0.323 -5.392 -5.943 1.00 96.81 274 THR A C 1
ATOM 1946 O O . THR A 1 274 ? -0.897 -5.271 -4.861 1.00 96.81 274 THR A O 1
ATOM 1949 N N . THR A 1 275 ? 0.591 -4.517 -6.336 1.00 97.69 275 THR A N 1
ATOM 1950 C CA . THR A 1 275 ? 0.802 -3.240 -5.660 1.00 97.69 275 THR A CA 1
ATOM 1951 C C . THR A 1 275 ? 0.759 -2.125 -6.690 1.00 97.69 275 THR A C 1
ATOM 1953 O O . THR A 1 275 ? 1.581 -2.113 -7.607 1.00 97.69 275 THR A O 1
ATOM 1956 N N . ILE A 1 276 ? -0.157 -1.164 -6.556 1.00 96.56 276 ILE A N 1
ATOM 1957 C CA . ILE A 1 276 ? -0.204 -0.052 -7.518 1.00 96.56 276 ILE A CA 1
ATOM 1958 C C . ILE A 1 276 ? 1.024 0.843 -7.321 1.00 96.56 276 ILE A C 1
ATOM 1960 O O . ILE A 1 276 ? 1.804 1.029 -8.257 1.00 96.56 276 ILE A O 1
ATOM 1964 N N . PHE A 1 277 ? 1.257 1.309 -6.091 1.00 96.69 277 PHE A N 1
ATOM 1965 C CA . PHE A 1 277 ? 2.415 2.127 -5.728 1.00 96.69 277 PHE A CA 1
ATOM 1966 C C . PHE A 1 277 ? 3.242 1.475 -4.623 1.00 96.69 277 PHE A C 1
ATOM 1968 O O . PHE A 1 277 ? 2.748 1.246 -3.522 1.00 96.69 277 PHE A O 1
ATOM 1975 N N . ARG A 1 278 ? 4.528 1.235 -4.886 1.00 97.75 278 ARG A N 1
ATOM 1976 C CA . ARG A 1 278 ? 5.517 0.845 -3.877 1.00 97.75 278 ARG A CA 1
ATOM 1977 C C . ARG A 1 278 ? 6.530 1.969 -3.681 1.00 97.75 278 ARG A C 1
ATOM 1979 O O . ARG A 1 278 ? 7.253 2.311 -4.612 1.00 97.75 278 ARG A O 1
ATOM 1986 N N . ILE A 1 279 ? 6.617 2.498 -2.466 1.00 98.00 279 ILE A N 1
ATOM 1987 C CA . ILE A 1 279 ? 7.477 3.616 -2.065 1.00 98.00 279 ILE A CA 1
ATOM 1988 C C . ILE A 1 279 ? 8.511 3.092 -1.074 1.00 98.00 279 ILE A C 1
ATOM 1990 O O . ILE A 1 279 ? 8.148 2.531 -0.044 1.00 98.00 279 ILE A O 1
ATOM 1994 N N . ALA A 1 280 ? 9.799 3.222 -1.378 1.00 97.12 280 ALA A N 1
ATOM 1995 C CA . ALA A 1 280 ? 10.839 2.582 -0.581 1.00 97.12 280 ALA A CA 1
ATOM 1996 C C . ALA A 1 280 ? 12.070 3.457 -0.338 1.00 97.12 280 ALA A C 1
ATOM 1998 O O . ALA A 1 280 ? 12.489 4.240 -1.192 1.00 97.12 280 ALA A O 1
ATOM 1999 N N . ASN A 1 281 ? 12.695 3.239 0.821 1.00 91.88 281 ASN A N 1
ATOM 2000 C CA . ASN A 1 281 ? 14.011 3.749 1.200 1.00 91.88 281 ASN A CA 1
ATOM 2001 C C . ASN A 1 281 ? 14.237 5.246 0.919 1.00 91.88 281 ASN A C 1
ATOM 2003 O O . ASN A 1 281 ? 15.263 5.625 0.359 1.00 91.88 281 ASN A O 1
ATOM 2007 N N . GLY A 1 282 ? 13.294 6.105 1.317 1.00 93.81 282 GLY A N 1
ATOM 2008 C CA . GLY A 1 282 ? 13.440 7.563 1.210 1.00 93.81 282 GLY A CA 1
ATOM 2009 C C . GLY A 1 282 ? 12.681 8.218 0.056 1.00 93.81 282 GLY A C 1
ATOM 2010 O O . GLY A 1 282 ? 12.796 9.431 -0.126 1.00 93.81 282 GLY A O 1
ATOM 2011 N N . ALA A 1 283 ? 11.937 7.434 -0.724 1.00 96.81 283 ALA A N 1
ATOM 2012 C CA . ALA A 1 283 ? 11.078 7.940 -1.789 1.00 96.81 283 ALA A CA 1
ATOM 2013 C C . ALA A 1 283 ? 9.804 8.608 -1.241 1.00 96.81 283 ALA A C 1
ATOM 2015 O O . ALA A 1 283 ? 9.428 8.418 -0.081 1.00 96.81 283 ALA A O 1
ATOM 2016 N N . MET A 1 284 ? 9.116 9.377 -2.087 1.00 92.75 284 MET A N 1
ATOM 2017 C CA . MET A 1 284 ? 7.892 10.081 -1.707 1.00 92.75 284 MET A CA 1
ATOM 2018 C C . MET A 1 284 ? 6.784 9.859 -2.735 1.00 92.75 284 MET A C 1
ATOM 2020 O O . MET A 1 284 ? 7.007 10.015 -3.936 1.00 92.75 284 MET A O 1
ATOM 2024 N N . LEU A 1 285 ? 5.580 9.559 -2.247 1.00 91.12 285 LEU A N 1
ATOM 2025 C CA . LEU A 1 285 ? 4.345 9.703 -3.012 1.00 91.12 285 LEU A CA 1
ATOM 2026 C C . LEU A 1 285 ? 3.594 10.940 -2.523 1.00 91.12 285 LEU A C 1
ATOM 2028 O O . LEU A 1 285 ? 3.292 11.046 -1.335 1.00 91.12 285 LEU A O 1
ATOM 2032 N N . ALA A 1 286 ? 3.264 11.837 -3.446 1.00 86.38 286 ALA A N 1
ATOM 2033 C CA . ALA A 1 286 ? 2.353 12.945 -3.200 1.00 86.38 286 ALA A CA 1
ATOM 2034 C C . ALA A 1 286 ? 1.087 12.724 -4.037 1.00 86.38 286 ALA A C 1
ATOM 2036 O O . ALA A 1 286 ? 1.142 12.762 -5.258 1.00 86.38 286 ALA A O 1
ATOM 2037 N N . GLY A 1 287 ? -0.051 12.468 -3.398 1.00 74.75 287 GLY A N 1
ATOM 2038 C CA . GLY A 1 287 ? -1.290 12.094 -4.085 1.00 74.75 287 GLY A CA 1
ATOM 2039 C C . GLY A 1 287 ? -1.874 13.210 -4.950 1.00 74.75 287 GLY A C 1
ATOM 2040 O O . GLY A 1 287 ? -2.475 12.927 -5.977 1.00 74.75 287 GLY A O 1
ATOM 2041 N N . ASN A 1 288 ? -1.603 14.472 -4.603 1.00 72.44 288 ASN A N 1
ATOM 2042 C CA . ASN A 1 288 ? -1.977 15.650 -5.395 1.00 72.44 288 ASN A CA 1
ATOM 2043 C C . ASN A 1 288 ? -0.860 16.078 -6.359 1.00 72.44 288 ASN A C 1
ATOM 2045 O O . ASN A 1 288 ? -0.530 17.266 -6.444 1.00 72.44 288 ASN A O 1
ATOM 2049 N N . THR A 1 289 ? -0.210 15.137 -7.050 1.00 64.44 289 THR A N 1
ATOM 2050 C CA . THR A 1 289 ? 0.849 15.506 -7.995 1.00 64.44 289 THR A CA 1
ATOM 2051 C C . THR A 1 289 ? 0.307 16.377 -9.120 1.00 64.44 289 THR A C 1
ATOM 2053 O O . THR A 1 289 ? -0.716 16.073 -9.735 1.00 64.44 289 THR A O 1
ATOM 2056 N N . THR A 1 290 ? 1.033 17.452 -9.422 1.00 60.03 290 THR A N 1
ATOM 2057 C CA . THR A 1 290 ? 0.879 18.185 -10.677 1.00 60.03 290 THR A CA 1
ATOM 2058 C C . THR A 1 290 ? 1.214 17.255 -11.829 1.00 60.03 290 THR A C 1
ATOM 2060 O O . THR A 1 290 ? 2.274 16.623 -11.823 1.00 60.03 290 THR A O 1
ATOM 2063 N N . THR A 1 291 ? 0.335 17.179 -12.819 1.00 56.81 291 THR A N 1
ATOM 2064 C CA . THR A 1 291 ? 0.629 16.432 -14.038 1.00 56.81 291 THR A CA 1
ATOM 2065 C C . THR A 1 291 ? 1.815 17.078 -14.771 1.00 56.81 291 THR A C 1
ATOM 2067 O O . THR A 1 291 ? 2.115 18.263 -14.568 1.00 56.81 291 THR A O 1
ATOM 2070 N N . PRO A 1 292 ? 2.453 16.356 -15.698 1.00 54.81 292 PRO A N 1
ATOM 2071 C CA . PRO A 1 292 ? 3.216 16.996 -16.766 1.00 54.81 292 PRO A CA 1
ATOM 2072 C C . PRO A 1 292 ? 2.311 17.980 -17.539 1.00 54.81 292 PRO A C 1
ATOM 2074 O O . PRO A 1 292 ? 1.099 17.778 -17.615 1.00 54.81 292 PRO A O 1
ATOM 2077 N N . ASP A 1 293 ? 2.878 19.057 -18.083 1.00 56.66 293 ASP A N 1
ATOM 2078 C CA . ASP A 1 293 ? 2.186 20.017 -18.967 1.00 56.66 293 ASP A CA 1
ATOM 2079 C C . ASP A 1 293 ? 1.108 20.920 -18.328 1.00 56.66 293 ASP A C 1
ATOM 2081 O O . ASP A 1 293 ? 0.156 21.341 -18.990 1.00 56.66 293 ASP A O 1
ATOM 2085 N N . GLY A 1 294 ? 1.266 21.275 -17.047 1.00 57.78 294 GLY A N 1
ATOM 2086 C CA . GLY A 1 294 ? 0.503 22.364 -16.417 1.00 57.78 294 GLY A CA 1
ATOM 2087 C C . GLY A 1 294 ? -0.992 22.092 -16.212 1.00 57.78 294 GLY A C 1
ATOM 2088 O O . GLY A 1 294 ? -1.761 23.049 -16.097 1.00 57.78 294 GLY A O 1
ATOM 2089 N N . GLN A 1 295 ? -1.417 20.823 -16.176 1.00 59.12 295 GLN A N 1
ATOM 2090 C CA . GLN A 1 295 ? -2.807 20.475 -15.869 1.00 59.12 295 GLN A CA 1
ATOM 2091 C C . GLN A 1 295 ? -3.100 20.606 -14.368 1.00 59.12 295 GLN A C 1
ATOM 2093 O O . GLN A 1 295 ? -2.204 20.751 -13.531 1.00 59.12 295 GLN A O 1
ATOM 2098 N N . ALA A 1 296 ? -4.392 20.547 -14.038 1.00 62.06 296 ALA A N 1
ATOM 2099 C CA . ALA A 1 296 ? -4.859 20.459 -12.661 1.00 62.06 296 ALA A CA 1
ATOM 2100 C C . ALA A 1 296 ? -4.267 19.225 -11.958 1.00 62.06 296 ALA A C 1
ATOM 2102 O O . ALA A 1 296 ? -3.991 18.214 -12.599 1.00 62.06 296 ALA A O 1
ATOM 2103 N N . SER A 1 297 ? -4.079 19.306 -10.640 1.00 67.06 297 SER A N 1
ATOM 2104 C CA . SER A 1 297 ? -3.661 18.163 -9.823 1.00 67.06 297 SER A CA 1
ATOM 2105 C C . SER A 1 297 ? -4.567 16.953 -10.058 1.00 67.06 297 SER A C 1
ATOM 2107 O O . SER A 1 297 ? -5.781 17.111 -10.188 1.00 67.06 297 SER A O 1
ATOM 2109 N N . SER A 1 298 ? -3.976 15.759 -10.108 1.00 68.38 298 SER A N 1
ATOM 2110 C CA . SER A 1 298 ? -4.750 14.521 -10.209 1.00 68.38 298 SER A CA 1
ATOM 2111 C C . SER A 1 298 ? -5.407 14.168 -8.873 1.00 68.38 298 SER A C 1
ATOM 2113 O O . SER A 1 298 ? -4.793 14.338 -7.820 1.00 68.38 298 SER A O 1
ATOM 2115 N N . ASN A 1 299 ? -6.622 13.621 -8.941 1.00 78.12 299 ASN A N 1
ATOM 2116 C CA . ASN A 1 299 ? -7.293 12.976 -7.818 1.00 78.12 299 ASN A CA 1
ATOM 2117 C C . ASN A 1 299 ? -7.234 11.468 -8.074 1.00 78.12 299 ASN A C 1
ATOM 2119 O O . ASN A 1 299 ? -7.974 10.964 -8.916 1.00 78.12 299 ASN A O 1
ATOM 2123 N N . LEU A 1 300 ? -6.316 10.763 -7.410 1.00 88.19 300 LEU A N 1
ATOM 2124 C CA . LEU A 1 300 ? -6.142 9.319 -7.597 1.00 88.19 300 LEU A CA 1
ATOM 2125 C C . LEU A 1 300 ? -7.438 8.574 -7.239 1.00 88.19 300 LEU A C 1
ATOM 2127 O O . LEU A 1 300 ? -7.972 8.763 -6.162 1.00 88.19 300 LEU A O 1
ATOM 2131 N N . ASP A 1 301 ? -7.926 7.703 -8.102 1.00 92.00 301 ASP A N 1
ATOM 2132 C CA . ASP A 1 301 ? -9.097 6.847 -7.937 1.00 92.00 301 ASP A CA 1
ATOM 2133 C C . ASP A 1 301 ? -8.649 5.408 -8.197 1.00 92.00 301 ASP A C 1
ATOM 2135 O O . ASP A 1 301 ? -8.326 5.024 -9.322 1.00 92.00 301 ASP A O 1
ATOM 2139 N N . LEU A 1 302 ? -8.526 4.638 -7.123 1.00 95.12 302 LEU A N 1
ATOM 2140 C CA . LEU A 1 302 ? -7.853 3.348 -7.085 1.00 95.12 302 LEU A CA 1
ATOM 2141 C C . LEU A 1 302 ? -8.865 2.248 -6.783 1.00 95.12 302 LEU A C 1
ATOM 2143 O O . LEU A 1 302 ? -9.490 2.253 -5.725 1.00 95.12 302 LEU A O 1
ATOM 2147 N N . THR A 1 303 ? -8.982 1.263 -7.672 1.00 97.56 303 THR A N 1
ATOM 2148 C CA . THR A 1 303 ? -9.785 0.054 -7.432 1.00 97.56 303 THR A CA 1
ATOM 2149 C C . THR A 1 303 ? -8.889 -1.169 -7.252 1.00 97.56 303 THR A C 1
ATOM 2151 O O . THR A 1 303 ? -8.055 -1.462 -8.109 1.00 97.56 303 THR A O 1
ATOM 2154 N N . LEU A 1 304 ? -9.069 -1.882 -6.139 1.00 98.31 304 LEU A N 1
ATOM 2155 C CA . LEU A 1 304 ? -8.324 -3.093 -5.788 1.00 98.31 304 LEU A CA 1
ATOM 2156 C C . LEU A 1 304 ? -9.288 -4.277 -5.728 1.00 98.31 304 LEU A C 1
ATOM 2158 O O . LEU A 1 304 ? -9.997 -4.433 -4.733 1.00 98.31 304 LEU A O 1
ATOM 2162 N N . SER A 1 305 ? -9.336 -5.089 -6.777 1.00 98.19 305 SER A N 1
ATOM 2163 C CA . SER A 1 305 ? -10.252 -6.229 -6.894 1.00 98.19 305 SER A CA 1
ATOM 2164 C C . SER A 1 305 ? -9.563 -7.585 -6.715 1.00 98.19 305 SER A C 1
ATOM 2166 O O . SER A 1 305 ? -10.256 -8.564 -6.452 1.00 98.19 305 SER A O 1
ATOM 2168 N N . GLY A 1 306 ? -8.235 -7.662 -6.839 1.00 98.44 306 GLY A N 1
ATOM 2169 C CA . GLY A 1 306 ? -7.468 -8.891 -6.609 1.00 98.44 306 GLY A CA 1
ATOM 2170 C C . GLY A 1 306 ? -7.242 -9.184 -5.126 1.00 98.44 306 GLY A C 1
ATOM 2171 O O . GLY A 1 306 ? -7.216 -8.261 -4.311 1.00 98.44 306 GLY A O 1
ATOM 2172 N N . GLU A 1 307 ? -7.083 -10.459 -4.764 1.00 98.62 307 GLU A N 1
ATOM 2173 C CA . GLU A 1 307 ? -6.846 -10.888 -3.377 1.00 98.62 307 GLU A CA 1
ATOM 2174 C C . GLU A 1 307 ? -5.483 -10.390 -2.872 1.00 98.62 307 GLU A C 1
ATOM 2176 O O . GLU A 1 307 ? -4.485 -10.470 -3.587 1.00 98.62 307 GLU A O 1
ATOM 2181 N N . GLN A 1 308 ? -5.410 -9.901 -1.629 1.00 98.25 308 GLN A N 1
ATOM 2182 C CA . GLN A 1 308 ? -4.176 -9.404 -0.995 1.00 98.25 308 GLN A CA 1
ATOM 2183 C C . GLN A 1 308 ? -3.465 -8.282 -1.781 1.00 98.25 308 GLN A C 1
ATOM 2185 O O . GLN A 1 308 ? -2.256 -8.078 -1.640 1.00 98.25 308 GLN A O 1
ATOM 2190 N N . SER A 1 309 ? -4.197 -7.548 -2.619 1.00 98.50 309 SER A N 1
ATOM 2191 C CA . SER A 1 309 ? -3.686 -6.387 -3.347 1.00 98.50 309 SER A CA 1
ATOM 2192 C C . SER A 1 309 ? -3.517 -5.179 -2.427 1.00 98.50 309 SER A C 1
ATOM 2194 O O . SER A 1 309 ? -4.252 -4.990 -1.454 1.00 98.50 309 SER A O 1
ATOM 2196 N N . VAL A 1 310 ? -2.554 -4.320 -2.759 1.00 98.56 310 VAL A N 1
ATOM 2197 C CA . VAL A 1 310 ? -2.258 -3.096 -2.010 1.00 98.56 310 VAL A CA 1
ATOM 2198 C C . VAL A 1 310 ? -2.284 -1.880 -2.929 1.00 98.56 310 VAL A C 1
ATOM 2200 O O . VAL A 1 310 ? -1.605 -1.839 -3.954 1.00 98.56 310 VAL A O 1
ATOM 2203 N N . GLY A 1 311 ? -3.028 -0.844 -2.545 1.00 97.75 311 GLY A N 1
ATOM 2204 C CA . GLY A 1 311 ? -3.042 0.422 -3.282 1.00 97.75 311 GLY A CA 1
ATOM 2205 C C . GLY A 1 311 ? -1.695 1.126 -3.172 1.00 97.75 311 GLY A C 1
ATOM 2206 O O . GLY A 1 311 ? -0.975 1.286 -4.159 1.00 97.75 311 GLY A O 1
ATOM 2207 N N . VAL A 1 312 ? -1.328 1.500 -1.948 1.00 97.94 312 VAL A N 1
ATOM 2208 C CA . VAL A 1 312 ? -0.050 2.148 -1.645 1.00 97.94 312 VAL A CA 1
ATOM 2209 C C . VAL A 1 312 ? 0.686 1.390 -0.547 1.00 97.94 312 VAL A C 1
ATOM 2211 O O . VAL A 1 312 ? 0.207 1.289 0.580 1.00 97.94 312 VAL A O 1
ATOM 2214 N N . LEU A 1 313 ? 1.883 0.901 -0.863 1.00 98.62 313 LEU A N 1
ATOM 2215 C CA . LEU A 1 313 ? 2.818 0.310 0.087 1.00 98.62 313 LEU A CA 1
ATOM 2216 C C . LEU A 1 313 ? 4.009 1.249 0.271 1.00 98.62 313 LEU A C 1
ATOM 2218 O O . LEU A 1 313 ? 4.745 1.493 -0.683 1.00 98.62 313 LEU A O 1
ATOM 2222 N N . ALA A 1 314 ? 4.245 1.733 1.488 1.00 98.44 314 ALA A N 1
ATOM 2223 C CA . ALA A 1 314 ? 5.450 2.482 1.834 1.00 98.44 314 ALA A CA 1
ATOM 2224 C C . ALA A 1 314 ? 6.301 1.722 2.845 1.00 98.44 314 ALA A C 1
ATOM 2226 O O . ALA A 1 314 ? 5.780 1.246 3.845 1.00 98.44 314 ALA A O 1
ATOM 2227 N N . THR A 1 315 ? 7.606 1.627 2.598 1.00 98.12 315 THR A N 1
ATOM 2228 C CA . THR A 1 315 ? 8.526 0.847 3.432 1.00 98.12 315 THR A CA 1
ATOM 2229 C C . THR A 1 315 ? 9.876 1.533 3.609 1.00 98.12 315 THR A C 1
ATOM 2231 O O . THR A 1 315 ? 10.376 2.218 2.707 1.00 98.12 315 THR A O 1
ATOM 2234 N N . GLY A 1 316 ? 10.485 1.348 4.775 1.00 96.31 316 GLY A N 1
ATOM 2235 C CA . GLY A 1 316 ? 11.816 1.858 5.082 1.00 96.31 316 GLY A CA 1
ATOM 2236 C C . GLY A 1 316 ? 11.836 3.317 5.546 1.00 96.31 316 GLY A C 1
ATOM 2237 O O . GLY A 1 316 ? 11.033 4.158 5.135 1.00 96.31 316 GLY A O 1
ATOM 2238 N N . THR A 1 317 ? 12.815 3.625 6.395 1.00 95.25 317 THR A N 1
ATOM 2239 C CA . THR A 1 317 ? 13.034 4.960 6.962 1.00 95.25 317 THR A CA 1
ATOM 2240 C C . THR A 1 317 ? 13.139 6.043 5.891 1.00 95.25 317 THR A C 1
ATOM 2242 O O . THR A 1 317 ? 13.898 5.930 4.928 1.00 95.25 317 THR A O 1
ATOM 2245 N N . GLY A 1 318 ? 12.416 7.142 6.111 1.00 94.81 318 GLY A N 1
ATOM 2246 C CA . GLY A 1 318 ? 12.419 8.319 5.241 1.00 94.81 318 GLY A CA 1
ATOM 2247 C C . GLY A 1 318 ? 11.465 8.223 4.053 1.00 94.81 318 GLY A C 1
ATOM 2248 O O . GLY A 1 318 ? 11.248 9.238 3.395 1.00 94.81 318 GLY A O 1
ATOM 2249 N N . SER A 1 319 ? 10.889 7.049 3.781 1.00 97.62 319 SER A N 1
ATOM 2250 C CA . SER A 1 319 ? 9.796 6.929 2.818 1.00 97.62 319 SER A CA 1
ATOM 2251 C C . SER A 1 319 ? 8.554 7.626 3.351 1.00 97.62 319 SER A C 1
ATOM 2253 O O . SER A 1 319 ? 8.222 7.473 4.529 1.00 97.62 319 SER A O 1
ATOM 2255 N N . SER A 1 320 ? 7.861 8.367 2.490 1.00 96.50 320 SER A N 1
ATOM 2256 C CA . SER A 1 320 ? 6.665 9.110 2.890 1.00 96.50 320 SER A CA 1
ATOM 2257 C C . SER A 1 320 ? 5.536 9.022 1.871 1.00 96.50 320 SER A C 1
ATOM 2259 O O . SER A 1 320 ? 5.765 8.958 0.661 1.00 96.50 320 SER A O 1
ATOM 2261 N N . VAL A 1 321 ? 4.308 9.013 2.384 1.00 96.50 321 VAL A N 1
ATOM 2262 C CA . VAL A 1 321 ? 3.072 9.036 1.597 1.00 96.50 321 VAL A CA 1
ATOM 2263 C C . VAL A 1 321 ? 2.188 10.173 2.083 1.00 96.50 321 VAL A C 1
ATOM 2265 O O . VAL A 1 321 ? 1.918 10.279 3.277 1.00 96.50 321 VAL A O 1
ATOM 2268 N N . ASP A 1 322 ? 1.702 10.971 1.142 1.00 94.19 322 ASP A N 1
ATOM 2269 C CA . ASP A 1 322 ? 0.541 11.843 1.294 1.00 94.19 322 ASP A CA 1
ATOM 2270 C C . ASP A 1 322 ? -0.500 11.410 0.259 1.00 94.19 322 ASP A C 1
ATOM 2272 O O . ASP A 1 322 ? -0.180 11.329 -0.926 1.00 94.19 322 ASP A O 1
ATOM 2276 N N . THR A 1 323 ? -1.720 11.083 0.679 1.00 92.38 323 THR A N 1
ATOM 2277 C CA . THR A 1 323 ? -2.770 10.620 -0.243 1.00 92.38 323 THR A CA 1
ATOM 2278 C C . THR A 1 323 ? -3.479 11.741 -0.993 1.00 92.38 323 THR A C 1
ATOM 2280 O O . THR A 1 323 ? -4.107 11.461 -2.011 1.00 92.38 323 THR A O 1
ATOM 2283 N N . GLY A 1 324 ? -3.405 12.992 -0.528 1.00 90.94 324 GLY A N 1
ATOM 2284 C CA . GLY A 1 324 ? -4.148 14.096 -1.130 1.00 90.94 324 GLY A CA 1
ATOM 2285 C C . GLY A 1 324 ? -5.651 13.807 -1.277 1.00 90.94 324 GLY A C 1
ATOM 2286 O O . GLY A 1 324 ? -6.326 13.405 -0.331 1.00 90.94 324 GLY A O 1
ATOM 2287 N N . GLU A 1 325 ? -6.193 14.001 -2.475 1.00 90.50 325 GLU A N 1
ATOM 2288 C CA . GLU A 1 325 ? -7.618 13.815 -2.795 1.00 90.50 325 GLU A CA 1
ATOM 2289 C C . GLU A 1 325 ? -7.943 12.408 -3.327 1.00 90.50 325 GLU A C 1
ATOM 2291 O O . GLU A 1 325 ? -8.815 12.242 -4.181 1.00 90.50 325 GLU A O 1
ATOM 2296 N N . ALA A 1 326 ? -7.224 11.386 -2.854 1.00 92.56 326 ALA A N 1
ATOM 2297 C CA . ALA A 1 326 ? -7.397 10.027 -3.346 1.00 92.56 326 ALA A CA 1
ATOM 2298 C C . ALA A 1 326 ? -8.750 9.395 -2.954 1.00 92.56 326 ALA A C 1
ATOM 2300 O O . ALA A 1 326 ? -9.281 9.599 -1.864 1.00 92.56 326 ALA A O 1
ATOM 2301 N N . THR A 1 327 ? -9.281 8.544 -3.819 1.00 95.69 327 THR A N 1
ATOM 2302 C CA . THR A 1 327 ? -10.391 7.633 -3.558 1.00 95.69 327 THR A CA 1
ATOM 2303 C C . THR A 1 327 ? -9.894 6.204 -3.718 1.00 95.69 327 THR A C 1
ATOM 2305 O O . THR A 1 327 ? -9.223 5.881 -4.693 1.00 95.69 327 THR A O 1
ATOM 2308 N N . PHE A 1 328 ? -10.211 5.342 -2.759 1.00 98.25 328 PHE A N 1
ATOM 2309 C CA . PHE A 1 328 ? -9.897 3.919 -2.810 1.00 98.25 328 PHE A CA 1
ATOM 2310 C C . PHE A 1 328 ? -11.186 3.109 -2.738 1.00 98.25 328 PHE A C 1
ATOM 2312 O O . PHE A 1 328 ? -11.990 3.299 -1.826 1.00 98.25 328 PHE A O 1
ATOM 2319 N N . THR A 1 329 ? -11.351 2.160 -3.650 1.00 98.56 329 THR A N 1
ATOM 2320 C CA . THR A 1 329 ? -12.388 1.129 -3.601 1.00 98.56 329 THR A CA 1
ATOM 2321 C C . THR A 1 329 ? -11.709 -0.225 -3.431 1.00 98.56 329 THR A C 1
ATOM 2323 O O . THR A 1 329 ? -11.059 -0.727 -4.347 1.00 98.56 329 THR A O 1
ATOM 2326 N N . VAL A 1 330 ? -11.828 -0.806 -2.237 1.00 98.75 330 VAL A N 1
ATOM 2327 C CA . VAL A 1 330 ? -11.164 -2.060 -1.865 1.00 98.75 330 VAL A CA 1
ATOM 2328 C C . VAL A 1 330 ? -12.194 -3.188 -1.903 1.00 98.75 330 VAL A C 1
ATOM 2330 O O . VAL A 1 330 ? -13.129 -3.207 -1.101 1.00 98.75 330 VAL A O 1
ATOM 2333 N N . GLN A 1 331 ? -12.053 -4.092 -2.870 1.00 98.50 331 GLN A N 1
ATOM 2334 C CA . GLN A 1 331 ? -12.978 -5.195 -3.177 1.00 98.50 331 GLN A CA 1
ATOM 2335 C C . GLN A 1 331 ? -12.335 -6.571 -2.986 1.00 98.50 331 GLN A C 1
ATOM 2337 O O . GLN A 1 331 ? -13.016 -7.529 -2.632 1.00 98.50 331 GLN A O 1
ATOM 2342 N N . GLY A 1 332 ? -11.037 -6.680 -3.257 1.00 98.50 332 GLY A N 1
ATOM 2343 C CA . GLY A 1 332 ? -10.315 -7.939 -3.164 1.00 98.50 332 GLY A CA 1
ATOM 2344 C C . GLY A 1 332 ? -10.200 -8.430 -1.727 1.00 98.50 332 GLY A C 1
ATOM 2345 O O . GLY A 1 332 ? -9.988 -7.646 -0.803 1.00 98.50 332 GLY A O 1
ATOM 2346 N N . THR A 1 333 ? -10.347 -9.735 -1.531 1.00 98.69 333 THR A N 1
ATOM 2347 C CA . THR A 1 333 ? -10.270 -10.341 -0.203 1.00 98.69 333 THR A CA 1
ATOM 2348 C C . THR A 1 333 ? -8.910 -10.081 0.448 1.00 98.69 333 THR A C 1
ATOM 2350 O O . THR A 1 333 ? -7.880 -10.186 -0.212 1.00 98.69 333 THR A O 1
ATOM 2353 N N . ASP A 1 334 ? -8.897 -9.723 1.735 1.00 98.50 334 ASP A N 1
ATOM 2354 C CA . ASP A 1 334 ? -7.671 -9.406 2.496 1.00 98.50 334 ASP A CA 1
ATOM 2355 C C . ASP A 1 334 ? -6.801 -8.275 1.884 1.00 98.50 334 ASP A C 1
ATOM 2357 O O . ASP A 1 334 ? -5.634 -8.109 2.247 1.00 98.50 334 ASP A O 1
ATOM 2361 N N . SER A 1 335 ? -7.356 -7.477 0.964 1.00 98.81 335 SER A N 1
ATOM 2362 C CA . SER A 1 335 ? -6.664 -6.351 0.326 1.00 98.81 335 SER A CA 1
ATOM 2363 C C . SER A 1 335 ? -6.667 -5.103 1.203 1.00 98.81 335 SER A C 1
ATOM 2365 O O . SER A 1 335 ? -7.568 -4.890 2.022 1.00 98.81 335 SER A O 1
ATOM 2367 N N . ALA A 1 336 ? -5.663 -4.246 1.012 1.00 98.81 336 ALA A N 1
ATOM 2368 C CA . ALA A 1 336 ? -5.488 -3.024 1.790 1.00 98.81 336 ALA A CA 1
ATOM 2369 C C . ALA A 1 336 ? -5.336 -1.786 0.899 1.00 98.81 336 ALA A C 1
ATOM 2371 O O . ALA A 1 336 ? -4.552 -1.785 -0.049 1.00 98.81 336 ALA A O 1
ATOM 2372 N N . ALA A 1 337 ? -6.021 -0.687 1.227 1.00 98.75 337 ALA A N 1
ATOM 2373 C CA . ALA A 1 337 ? -5.784 0.571 0.513 1.00 98.75 337 ALA A CA 1
ATOM 2374 C C . ALA A 1 337 ? -4.361 1.097 0.782 1.00 98.75 337 ALA A C 1
ATOM 2376 O O . ALA A 1 337 ? -3.648 1.449 -0.162 1.00 98.75 337 ALA A O 1
ATOM 2377 N N . LEU A 1 338 ? -3.925 1.086 2.048 1.00 98.69 338 LEU A N 1
ATOM 2378 C CA . LEU A 1 338 ? -2.576 1.491 2.447 1.00 98.69 338 LEU A CA 1
ATOM 2379 C C . LEU A 1 338 ? -1.886 0.471 3.363 1.00 98.69 338 LEU A C 1
ATOM 2381 O O . LEU A 1 338 ? -2.474 -0.014 4.329 1.00 98.69 338 LEU A O 1
ATOM 2385 N N . LEU A 1 339 ? -0.596 0.240 3.117 1.00 98.81 339 LEU A N 1
ATOM 2386 C CA . LEU A 1 339 ? 0.333 -0.459 4.007 1.00 98.81 339 LEU A CA 1
ATOM 2387 C C . LEU A 1 339 ? 1.567 0.422 4.235 1.00 98.81 339 LEU A C 1
ATOM 2389 O O . LEU A 1 339 ? 2.371 0.623 3.328 1.00 98.81 339 LEU A O 1
ATOM 2393 N N . ILE A 1 340 ? 1.715 0.953 5.445 1.00 98.88 340 ILE A N 1
ATOM 2394 C CA . ILE A 1 340 ? 2.861 1.774 5.846 1.00 98.88 340 ILE A CA 1
ATOM 2395 C C . ILE A 1 340 ? 3.698 0.968 6.824 1.00 98.88 340 ILE A C 1
ATOM 2397 O O . ILE A 1 340 ? 3.208 0.581 7.887 1.00 98.88 340 ILE A O 1
ATOM 2401 N N . GLU A 1 341 ? 4.956 0.724 6.471 1.00 98.62 341 GLU A N 1
ATOM 2402 C CA . GLU A 1 341 ? 5.804 -0.175 7.233 1.00 98.62 341 GLU A CA 1
ATOM 2403 C C . GLU A 1 341 ? 7.260 0.268 7.417 1.00 98.62 341 GLU A C 1
ATOM 2405 O O . GLU A 1 341 ? 7.779 1.147 6.726 1.00 98.62 341 GLU A O 1
ATOM 2410 N N . GLY A 1 342 ? 7.954 -0.366 8.363 1.00 97.94 342 GLY A N 1
ATOM 2411 C CA . GLY A 1 342 ? 9.417 -0.398 8.360 1.00 97.94 342 GLY A CA 1
ATOM 2412 C C . GLY A 1 342 ? 10.133 0.937 8.587 1.00 97.94 342 GLY A C 1
ATOM 2413 O O . GLY A 1 342 ? 11.247 1.117 8.102 1.00 97.94 342 GLY A O 1
ATOM 2414 N N . GLY A 1 343 ? 9.510 1.887 9.282 1.00 98.00 343 GLY A N 1
ATOM 2415 C CA . GLY A 1 343 ? 10.039 3.236 9.509 1.00 98.00 343 GLY A CA 1
ATOM 2416 C C . GLY A 1 343 ? 9.512 4.301 8.542 1.00 98.00 343 GLY A C 1
ATOM 2417 O O . GLY A 1 343 ? 9.942 5.455 8.623 1.00 98.00 343 GLY A O 1
ATOM 2418 N N . ALA A 1 344 ? 8.601 3.942 7.635 1.00 98.50 344 ALA A N 1
ATOM 2419 C CA . ALA A 1 344 ? 7.926 4.896 6.764 1.00 98.50 344 ALA A CA 1
ATOM 2420 C C . ALA A 1 344 ? 6.918 5.779 7.528 1.00 98.50 344 ALA A C 1
ATOM 2422 O O . ALA A 1 344 ? 6.472 5.460 8.638 1.00 98.50 344 ALA A O 1
ATOM 2423 N N . THR A 1 345 ? 6.533 6.896 6.908 1.00 98.50 345 THR A N 1
ATOM 2424 C CA . THR A 1 345 ? 5.465 7.776 7.395 1.00 98.50 345 THR A CA 1
ATOM 2425 C C . THR A 1 345 ? 4.330 7.880 6.380 1.00 98.50 345 THR A C 1
ATOM 2427 O O . THR A 1 345 ? 4.556 8.052 5.184 1.00 98.50 345 THR A O 1
ATOM 2430 N N . GLY A 1 346 ? 3.089 7.780 6.850 1.00 98.38 346 GLY A N 1
ATOM 2431 C CA . GLY A 1 346 ? 1.896 7.958 6.026 1.00 98.38 346 GLY A CA 1
ATOM 2432 C C . GLY A 1 346 ? 0.996 9.056 6.573 1.00 98.38 346 GLY A C 1
ATOM 2433 O O . GLY A 1 346 ? 0.725 9.092 7.773 1.00 98.38 346 GLY A O 1
ATOM 2434 N N . ASN A 1 347 ? 0.512 9.917 5.684 1.00 98.00 347 ASN A N 1
ATOM 2435 C CA . ASN A 1 347 ? -0.498 10.930 5.955 1.00 98.00 347 ASN A CA 1
ATOM 2436 C C . ASN A 1 347 ? -1.679 10.705 5.007 1.00 98.00 347 ASN A C 1
ATOM 2438 O O . ASN A 1 347 ? -1.525 10.799 3.789 1.00 98.00 347 ASN A O 1
ATOM 2442 N N . ILE A 1 348 ? -2.852 10.409 5.564 1.00 97.62 348 ILE A N 1
ATOM 2443 C CA . ILE A 1 348 ? -4.093 10.296 4.802 1.00 97.62 348 ILE A CA 1
ATOM 2444 C C . ILE A 1 348 ? -4.908 11.573 5.011 1.00 97.62 348 ILE A C 1
ATOM 2446 O O . ILE A 1 348 ? -5.307 11.874 6.138 1.00 97.62 348 ILE A O 1
ATOM 2450 N N . SER A 1 349 ? -5.124 12.342 3.943 1.00 95.31 349 SER A N 1
ATOM 2451 C CA . SER A 1 349 ? -5.840 13.626 4.001 1.00 95.31 349 SER A CA 1
ATOM 2452 C C . SER A 1 349 ? -7.329 13.447 4.326 1.00 95.31 349 SER A C 1
ATOM 2454 O O . SER A 1 349 ? -7.938 12.419 4.043 1.00 95.31 349 SER A O 1
ATOM 2456 N N . ASP A 1 350 ? -7.920 14.502 4.883 1.00 95.19 350 ASP A N 1
ATOM 2457 C CA . ASP A 1 350 ? -9.362 14.708 5.075 1.00 95.19 350 ASP A CA 1
ATOM 2458 C C . ASP A 1 350 ? -10.198 14.646 3.793 1.00 95.19 350 ASP A C 1
ATOM 2460 O O . ASP A 1 350 ? -11.403 14.410 3.840 1.00 95.19 350 ASP A O 1
ATOM 2464 N N . LYS A 1 351 ? -9.564 14.822 2.635 1.00 93.94 351 LYS A N 1
ATOM 2465 C CA . LYS A 1 351 ? -10.204 14.699 1.325 1.00 93.94 351 LYS A CA 1
ATOM 2466 C C . LYS A 1 351 ? -10.159 13.279 0.770 1.00 93.94 351 LYS A C 1
ATOM 2468 O O . LYS A 1 351 ? -10.786 13.010 -0.251 1.00 93.94 351 LYS A O 1
ATOM 2473 N N . THR A 1 352 ? -9.426 12.375 1.418 1.00 96.31 352 THR A N 1
ATOM 2474 C CA . THR A 1 352 ? -9.342 10.985 0.983 1.00 96.31 352 THR A CA 1
ATOM 2475 C C . THR A 1 352 ? -10.574 10.197 1.417 1.00 96.31 352 THR A C 1
ATOM 2477 O O . THR A 1 352 ? -10.978 10.245 2.582 1.00 96.31 352 THR A O 1
ATOM 2480 N N . THR A 1 353 ? -11.135 9.420 0.490 1.00 97.94 353 THR A N 1
ATOM 2481 C CA . THR A 1 353 ? -12.228 8.474 0.762 1.00 97.94 353 THR A CA 1
ATOM 2482 C C . THR A 1 353 ? -11.755 7.040 0.552 1.00 97.94 353 THR A C 1
ATOM 2484 O O . THR A 1 353 ? -11.128 6.736 -0.459 1.00 97.94 353 THR A O 1
ATOM 2487 N N . ILE A 1 354 ? -12.067 6.140 1.484 1.00 98.81 354 ILE A N 1
ATOM 2488 C CA . ILE A 1 354 ? -11.781 4.706 1.361 1.00 98.81 354 ILE A CA 1
ATOM 2489 C C . ILE A 1 354 ? -13.080 3.919 1.559 1.00 98.81 354 ILE A C 1
ATOM 2491 O O . ILE A 1 354 ? -13.710 3.998 2.614 1.00 98.81 354 ILE A O 1
ATOM 2495 N N . ASN A 1 355 ? -13.467 3.151 0.544 1.00 98.75 355 ASN A N 1
ATOM 2496 C CA . ASN A 1 355 ? -14.662 2.315 0.529 1.00 98.75 355 ASN A CA 1
ATOM 2497 C C . ASN A 1 355 ? -14.256 0.841 0.635 1.00 98.75 355 ASN A C 1
ATOM 2499 O O . ASN A 1 355 ? -13.582 0.306 -0.247 1.00 98.75 355 ASN A O 1
ATOM 2503 N N . LEU A 1 356 ? -14.669 0.191 1.721 1.00 98.81 356 LEU A N 1
ATOM 2504 C CA . LEU A 1 356 ? -14.414 -1.219 2.006 1.00 98.81 356 LEU A CA 1
ATOM 2505 C C . LEU A 1 356 ? -15.624 -2.051 1.563 1.00 98.81 356 LEU A C 1
ATOM 2507 O O . LEU A 1 356 ? -16.684 -2.024 2.187 1.00 98.81 356 LEU A O 1
ATOM 2511 N N . THR A 1 357 ? -15.467 -2.763 0.453 1.00 98.31 357 THR A N 1
ATOM 2512 C CA . THR A 1 357 ? -16.557 -3.466 -0.256 1.00 98.31 357 THR A CA 1
ATOM 2513 C C . THR A 1 357 ? -16.301 -4.969 -0.402 1.00 98.31 357 THR A C 1
ATOM 2515 O O . THR A 1 357 ? -17.193 -5.714 -0.799 1.00 98.31 357 THR A O 1
ATOM 2518 N N . GLY A 1 358 ? -15.096 -5.427 -0.051 1.00 98.12 358 GLY A N 1
ATOM 2519 C CA . GLY A 1 358 ? -14.680 -6.826 -0.100 1.00 98.12 358 GLY A CA 1
ATOM 2520 C C . GLY A 1 358 ? -14.601 -7.498 1.265 1.00 98.12 358 GLY A C 1
ATOM 2521 O O . GLY A 1 358 ? -14.586 -6.842 2.307 1.00 98.12 358 GLY A O 1
ATOM 2522 N N . GLU A 1 359 ? -14.485 -8.824 1.267 1.00 98.31 359 GLU A N 1
ATOM 2523 C CA . GLU A 1 359 ? -14.306 -9.598 2.496 1.00 98.31 359 GLU A CA 1
ATOM 2524 C C . GLU A 1 359 ? -12.934 -9.318 3.142 1.00 98.31 359 GLU A C 1
ATOM 2526 O O . GLU A 1 359 ? -11.899 -9.377 2.483 1.00 98.31 359 GLU A O 1
ATOM 2531 N N . ARG A 1 360 ? -12.913 -9.039 4.451 1.00 98.44 360 ARG A N 1
ATOM 2532 C CA . ARG A 1 360 ? -11.706 -8.765 5.255 1.00 98.44 360 ARG A CA 1
ATOM 2533 C C . ARG A 1 360 ? -10.815 -7.648 4.692 1.00 98.44 360 ARG A C 1
ATOM 2535 O O . ARG A 1 360 ? -9.625 -7.591 4.989 1.00 98.44 360 ARG A O 1
ATOM 2542 N N . THR A 1 361 ? -11.381 -6.732 3.905 1.00 98.81 361 THR A N 1
ATOM 2543 C CA . THR A 1 361 ? -10.636 -5.581 3.378 1.00 98.81 361 THR A CA 1
ATOM 2544 C C . THR A 1 361 ? -10.235 -4.610 4.480 1.00 98.81 361 THR A C 1
ATOM 2546 O O . THR A 1 361 ? -10.963 -4.451 5.467 1.00 98.81 361 THR A O 1
ATOM 2549 N N . ILE A 1 362 ? -9.101 -3.933 4.278 1.00 98.94 362 ILE A N 1
ATOM 2550 C CA . ILE A 1 362 ? -8.485 -3.048 5.267 1.00 98.94 362 ILE A CA 1
ATOM 2551 C C . ILE A 1 362 ? -8.262 -1.646 4.685 1.00 98.94 362 ILE A C 1
ATOM 2553 O O . ILE A 1 362 ? -7.718 -1.506 3.590 1.00 98.94 362 ILE A O 1
ATOM 2557 N N . ALA A 1 363 ? -8.630 -0.578 5.403 1.00 98.88 363 ALA A N 1
ATOM 2558 C CA . ALA A 1 363 ? -8.347 0.777 4.910 1.00 98.88 363 ALA A CA 1
ATOM 2559 C C . ALA A 1 363 ? -6.866 1.153 5.091 1.00 98.88 363 ALA A C 1
ATOM 2561 O O . ALA A 1 363 ? -6.232 1.651 4.163 1.00 98.88 363 ALA A O 1
ATOM 2562 N N . GLY A 1 364 ? -6.276 0.868 6.254 1.00 98.81 364 GLY A N 1
ATOM 2563 C CA . GLY A 1 364 ? -4.849 1.102 6.471 1.00 98.81 364 GLY A CA 1
ATOM 2564 C C . GLY A 1 364 ? -4.189 0.138 7.448 1.00 98.81 364 GLY A C 1
ATOM 2565 O O . GLY A 1 364 ? -4.731 -0.181 8.505 1.00 98.81 364 GLY A O 1
ATOM 2566 N N . VAL A 1 365 ? -2.968 -0.277 7.129 1.00 98.94 365 VAL A N 1
ATOM 2567 C CA . VAL A 1 365 ? -2.090 -1.037 8.022 1.00 98.94 365 VAL A CA 1
ATOM 2568 C C . VAL A 1 365 ? -0.869 -0.187 8.358 1.00 98.94 365 VAL A C 1
ATOM 2570 O O . VAL A 1 365 ? -0.216 0.343 7.461 1.00 98.94 365 VAL A O 1
ATOM 2573 N N . VAL A 1 366 ? -0.546 -0.075 9.648 1.00 98.88 366 VAL A N 1
ATOM 2574 C CA . VAL A 1 366 ? 0.704 0.513 10.139 1.00 98.88 366 VAL A CA 1
ATOM 2575 C C . VAL A 1 366 ? 1.512 -0.538 10.900 1.00 98.88 366 VAL A C 1
ATOM 2577 O O . VAL A 1 366 ? 1.107 -1.021 11.961 1.00 98.88 366 VAL A O 1
ATOM 2580 N N . ASP A 1 367 ? 2.658 -0.916 10.341 1.00 98.75 367 ASP A N 1
ATOM 2581 C CA . ASP A 1 367 ? 3.460 -2.055 10.793 1.00 98.75 367 ASP A CA 1
ATOM 2582 C C . ASP A 1 367 ? 4.932 -1.669 10.935 1.00 98.75 367 ASP A C 1
ATOM 2584 O O . ASP A 1 367 ? 5.599 -1.383 9.954 1.00 98.75 367 ASP A O 1
ATOM 2588 N N . GLY A 1 368 ? 5.513 -1.684 12.132 1.00 98.50 368 GLY A N 1
ATOM 2589 C CA . GLY A 1 368 ? 6.941 -1.357 12.214 1.00 98.50 368 GLY A CA 1
ATOM 2590 C C . GLY A 1 368 ? 7.880 -2.381 11.570 1.00 98.50 368 GLY A C 1
ATOM 2591 O O . GLY A 1 368 ? 9.050 -2.059 11.374 1.00 98.50 368 GLY A O 1
ATOM 2592 N N . GLN A 1 369 ? 7.419 -3.583 11.212 1.00 98.19 369 GLN A N 1
ATOM 2593 C CA . GLN A 1 369 ? 8.226 -4.577 10.504 1.00 98.19 369 GLN A CA 1
ATOM 2594 C C . GLN A 1 369 ? 8.262 -4.295 8.995 1.00 98.19 369 GLN A C 1
ATOM 2596 O O . GLN A 1 369 ? 7.240 -4.380 8.326 1.00 98.19 369 GLN A O 1
ATOM 2601 N N . ALA A 1 370 ? 9.447 -4.010 8.449 1.00 97.44 370 ALA A N 1
ATOM 2602 C CA . ALA A 1 370 ? 9.646 -3.848 7.007 1.00 97.44 370 ALA A CA 1
ATOM 2603 C C . ALA A 1 370 ? 9.610 -5.198 6.274 1.00 97.44 370 ALA A C 1
ATOM 2605 O O . ALA A 1 370 ? 10.015 -6.217 6.848 1.00 97.44 370 ALA A O 1
ATOM 2606 N N . HIS A 1 371 ? 9.241 -5.184 4.992 1.00 95.12 371 HIS A N 1
ATOM 2607 C CA . HIS A 1 371 ? 9.331 -6.329 4.094 1.00 95.12 371 HIS A CA 1
ATOM 2608 C C . HIS A 1 371 ? 10.046 -5.987 2.782 1.00 95.12 371 HIS A C 1
ATOM 2610 O O . HIS A 1 371 ? 9.803 -4.968 2.123 1.00 95.12 371 HIS A O 1
ATOM 2616 N N . GLN A 1 372 ? 10.903 -6.909 2.348 1.00 92.38 372 GLN A N 1
ATOM 2617 C CA . GLN A 1 372 ? 11.607 -6.833 1.073 1.00 92.38 372 GLN A CA 1
ATOM 2618 C C . GLN A 1 372 ? 10.649 -7.023 -0.111 1.00 92.38 372 GLN A C 1
ATOM 2620 O O . GLN A 1 372 ? 9.483 -7.388 0.027 1.00 92.38 372 GLN A O 1
ATOM 2625 N N . LEU A 1 373 ? 11.165 -6.834 -1.326 1.00 89.56 373 LEU A N 1
ATOM 2626 C CA . LEU A 1 373 ? 10.400 -6.986 -2.568 1.00 89.56 373 LEU A CA 1
ATOM 2627 C C . LEU A 1 373 ? 9.870 -8.416 -2.814 1.00 89.56 373 LEU A C 1
ATOM 2629 O O . LEU A 1 373 ? 8.990 -8.616 -3.650 1.00 89.56 373 LEU A O 1
ATOM 2633 N N . ASN A 1 374 ? 10.422 -9.405 -2.108 1.00 87.06 374 ASN A N 1
ATOM 2634 C CA . ASN A 1 374 ? 9.988 -10.803 -2.119 1.00 87.06 374 ASN A CA 1
ATOM 2635 C C . ASN A 1 374 ? 9.038 -11.157 -0.958 1.00 87.06 374 ASN A C 1
ATOM 2637 O O . ASN A 1 374 ? 8.721 -12.329 -0.794 1.00 87.06 374 ASN A O 1
ATOM 2641 N N . GLY A 1 375 ? 8.622 -10.175 -0.150 1.00 89.56 375 GLY A N 1
ATOM 2642 C CA . GLY A 1 375 ? 7.724 -10.369 0.990 1.00 89.56 375 GLY A CA 1
ATOM 2643 C C . GLY A 1 375 ? 8.397 -10.864 2.272 1.00 89.56 375 GLY A C 1
ATOM 2644 O O . GLY A 1 375 ? 7.727 -10.985 3.291 1.00 89.56 375 GLY A O 1
ATOM 2645 N N . ASN A 1 376 ? 9.707 -11.127 2.271 1.00 92.31 376 ASN A N 1
ATOM 2646 C CA . ASN A 1 376 ? 10.410 -11.526 3.489 1.00 92.31 376 ASN A CA 1
ATOM 2647 C C . ASN A 1 376 ? 10.596 -10.336 4.432 1.00 92.31 376 ASN A C 1
ATOM 2649 O O . ASN A 1 376 ? 10.917 -9.234 3.984 1.00 92.31 376 ASN A O 1
ATOM 2653 N N . ALA A 1 377 ? 10.466 -10.582 5.736 1.00 95.75 377 ALA A N 1
ATOM 2654 C CA . ALA A 1 377 ? 10.754 -9.590 6.764 1.00 95.75 377 ALA A CA 1
ATOM 2655 C C . ALA A 1 377 ? 12.202 -9.073 6.657 1.00 95.75 377 ALA A C 1
ATOM 2657 O O . ALA A 1 377 ? 13.151 -9.848 6.509 1.00 95.75 377 ALA A O 1
ATOM 2658 N N .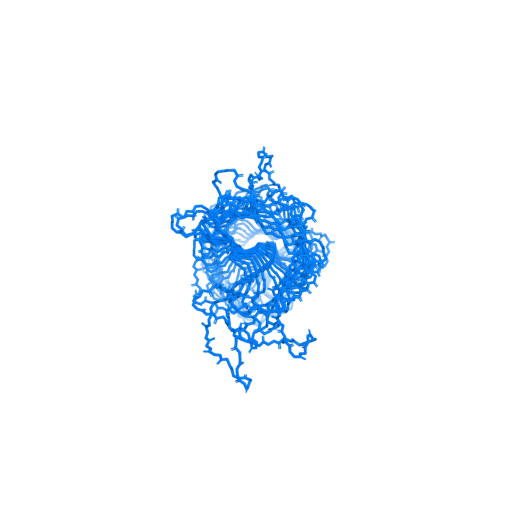 GLU A 1 378 ? 12.365 -7.756 6.746 1.00 94.50 378 GLU A N 1
ATOM 2659 C CA . GLU A 1 378 ? 13.639 -7.048 6.678 1.00 94.50 378 GLU A CA 1
ATOM 2660 C C . GLU A 1 378 ? 13.960 -6.352 8.000 1.00 94.50 378 GLU A C 1
ATOM 2662 O O . GLU A 1 378 ? 13.204 -5.512 8.483 1.00 94.50 378 GLU A O 1
ATOM 2667 N N . GLY A 1 379 ? 15.118 -6.677 8.578 1.00 94.88 379 GLY A N 1
ATOM 2668 C CA . GLY A 1 379 ? 15.583 -6.048 9.814 1.00 94.88 379 GLY A CA 1
ATOM 2669 C C . GLY A 1 379 ? 14.642 -6.262 11.006 1.00 94.88 379 GLY A C 1
ATOM 2670 O O . GLY A 1 379 ? 13.807 -7.164 11.018 1.00 94.88 379 GLY A O 1
ATOM 2671 N N . SER A 1 380 ? 14.819 -5.441 12.040 1.00 95.88 380 SER A N 1
ATOM 2672 C CA . SER A 1 380 ? 13.930 -5.394 13.202 1.00 95.88 380 SER A CA 1
ATOM 2673 C C . SER A 1 380 ? 12.832 -4.351 13.017 1.00 95.88 380 SER A C 1
ATOM 2675 O O . SER A 1 380 ? 13.035 -3.342 12.339 1.00 95.88 380 SER A O 1
ATOM 2677 N N . ALA A 1 381 ? 11.722 -4.535 13.730 1.00 97.38 381 ALA A N 1
ATOM 2678 C CA . ALA A 1 381 ? 10.668 -3.538 13.821 1.00 97.38 381 ALA A CA 1
ATOM 2679 C C . ALA A 1 381 ? 11.216 -2.129 14.143 1.00 97.38 381 ALA A C 1
ATOM 2681 O O . ALA A 1 381 ? 12.058 -1.962 15.032 1.00 97.38 381 ALA A O 1
ATOM 2682 N N . THR A 1 382 ? 10.717 -1.123 13.429 1.00 97.94 382 THR A N 1
ATOM 2683 C CA . THR A 1 382 ? 11.116 0.287 13.515 1.00 97.94 382 THR A CA 1
ATOM 2684 C C . THR A 1 382 ? 9.872 1.163 13.708 1.00 97.94 382 THR A C 1
ATOM 2686 O O . THR A 1 382 ? 8.848 0.892 13.075 1.00 97.94 382 THR A O 1
ATOM 2689 N N . PRO A 1 383 ? 9.911 2.212 14.557 1.00 98.44 383 PRO A N 1
ATOM 2690 C CA . PRO A 1 383 ? 8.771 3.105 14.754 1.00 98.44 383 PRO A CA 1
ATOM 2691 C C . PRO A 1 383 ? 8.222 3.640 13.429 1.00 98.44 383 PRO A C 1
ATOM 2693 O O . PRO A 1 383 ? 8.944 4.273 12.666 1.00 98.44 383 PRO A O 1
ATOM 2696 N N . THR A 1 384 ? 6.945 3.373 13.175 1.00 98.81 384 THR A N 1
ATOM 2697 C CA . THR A 1 384 ? 6.256 3.689 11.915 1.00 98.81 384 THR A CA 1
ATOM 2698 C C . THR A 1 384 ? 4.965 4.413 12.247 1.00 98.81 384 THR A C 1
ATOM 2700 O O . THR A 1 384 ? 4.280 4.028 13.195 1.00 98.81 384 THR A O 1
ATOM 2703 N N . ILE A 1 385 ? 4.637 5.477 11.517 1.00 98.75 385 ILE A N 1
ATOM 2704 C CA . ILE A 1 385 ? 3.501 6.342 11.857 1.00 98.75 385 ILE A CA 1
ATOM 2705 C C . ILE A 1 385 ? 2.558 6.456 10.667 1.00 98.75 385 ILE A C 1
ATOM 2707 O O . ILE A 1 385 ? 2.987 6.771 9.559 1.00 98.75 385 ILE A O 1
ATOM 2711 N N . LEU A 1 386 ? 1.269 6.255 10.936 1.00 98.88 386 LEU A N 1
ATOM 2712 C CA . LEU A 1 386 ? 0.175 6.563 10.026 1.00 98.88 386 LEU A CA 1
ATOM 2713 C C . LEU A 1 386 ? -0.753 7.576 10.700 1.00 98.88 386 LEU A C 1
ATOM 2715 O O . LEU A 1 386 ? -1.383 7.260 11.710 1.00 98.88 386 LEU A O 1
ATOM 2719 N N . THR A 1 387 ? -0.836 8.778 10.137 1.00 98.88 387 THR A N 1
ATOM 2720 C CA . THR A 1 387 ? -1.801 9.809 10.532 1.00 98.88 387 THR A CA 1
ATOM 2721 C C . THR A 1 387 ? -2.933 9.825 9.521 1.00 98.88 387 THR A C 1
ATOM 2723 O O . THR A 1 387 ? -2.674 9.878 8.322 1.00 98.88 387 THR A O 1
ATOM 2726 N N . SER A 1 388 ? -4.180 9.793 9.979 1.00 98.75 388 SER A N 1
ATOM 2727 C CA . SER A 1 388 ? -5.337 9.784 9.091 1.00 98.75 388 SER A CA 1
ATOM 2728 C C . SER A 1 388 ? -6.391 10.798 9.495 1.00 98.75 388 SER A C 1
ATOM 2730 O O . SER A 1 388 ? -6.788 10.852 10.656 1.00 98.75 388 SER A O 1
ATOM 2732 N N . ASN A 1 389 ? -6.869 11.549 8.507 1.00 98.38 389 ASN A N 1
ATOM 2733 C CA . ASN A 1 389 ? -8.092 12.344 8.546 1.00 98.38 389 ASN A CA 1
ATOM 2734 C C . ASN A 1 389 ? -9.163 11.791 7.578 1.00 98.38 389 ASN A C 1
ATOM 2736 O O . ASN A 1 389 ? -10.185 12.433 7.372 1.00 98.38 389 ASN A O 1
ATOM 2740 N N . ALA A 1 390 ? -8.941 10.618 6.979 1.00 97.81 390 ALA A N 1
ATOM 2741 C CA . ALA A 1 390 ? -9.772 10.087 5.899 1.00 97.81 390 ALA A CA 1
ATOM 2742 C C . ALA A 1 390 ? -11.223 9.818 6.310 1.00 97.81 390 ALA A C 1
ATOM 2744 O O . ALA A 1 390 ? -11.510 9.512 7.473 1.00 97.81 390 ALA A O 1
ATOM 2745 N N . LYS A 1 391 ? -12.109 9.791 5.308 1.00 98.69 391 LYS A N 1
ATOM 2746 C CA . LYS A 1 391 ? -13.432 9.176 5.424 1.00 98.69 391 LYS A CA 1
ATOM 2747 C C . LYS A 1 391 ? -13.366 7.708 5.010 1.00 98.69 391 LYS A C 1
ATOM 2749 O O . LYS A 1 391 ? -13.094 7.401 3.851 1.00 98.69 391 LYS A O 1
ATOM 2754 N N . ILE A 1 392 ? -13.667 6.808 5.938 1.00 98.81 392 ILE A N 1
ATOM 2755 C CA . ILE A 1 392 ? -13.722 5.364 5.698 1.00 98.81 392 ILE A CA 1
ATOM 2756 C C . ILE A 1 392 ? -15.147 4.880 5.859 1.00 98.81 392 ILE A C 1
ATOM 2758 O O . ILE A 1 392 ? -15.775 5.125 6.890 1.00 98.81 392 ILE A O 1
ATOM 2762 N N . THR A 1 393 ? -15.628 4.161 4.850 1.00 98.75 393 THR A N 1
ATOM 2763 C CA . THR A 1 393 ? -16.949 3.536 4.878 1.00 98.75 393 THR A CA 1
ATOM 2764 C C . THR A 1 393 ? -16.886 2.076 4.460 1.00 98.75 393 THR A C 1
ATOM 2766 O O . THR A 1 393 ? -15.916 1.636 3.840 1.00 98.75 393 THR A O 1
ATOM 2769 N N . SER A 1 394 ? -17.925 1.318 4.795 1.00 98.69 394 SER A N 1
ATOM 2770 C CA . SER A 1 394 ? -18.141 -0.018 4.240 1.00 98.69 394 SER A CA 1
ATOM 2771 C C . SER A 1 394 ? -19.586 -0.223 3.828 1.00 98.69 394 SER A C 1
ATOM 2773 O O . SER A 1 394 ? -20.484 0.465 4.310 1.00 98.69 394 SER A O 1
ATOM 2775 N N . GLU A 1 395 ? -19.811 -1.184 2.941 1.00 95.81 395 GLU A N 1
ATOM 2776 C CA . GLU A 1 395 ? -21.164 -1.590 2.572 1.00 95.81 395 GLU A CA 1
ATOM 2777 C C . GLU A 1 395 ? -21.838 -2.371 3.707 1.00 95.81 395 GLU A C 1
ATOM 2779 O O . GLU A 1 395 ? -21.182 -3.093 4.460 1.00 95.81 395 GLU A O 1
ATOM 2784 N N . ALA A 1 396 ? -23.165 -2.267 3.812 1.00 96.81 396 ALA A N 1
ATOM 2785 C CA . ALA A 1 396 ? -23.965 -3.055 4.747 1.00 96.81 396 ALA A CA 1
ATOM 2786 C C . ALA A 1 396 ? -24.021 -4.527 4.291 1.00 96.81 396 ALA A C 1
ATOM 2788 O O . ALA A 1 396 ? -24.911 -4.935 3.546 1.00 96.81 396 ALA A O 1
ATOM 2789 N N . SER A 1 397 ? -23.023 -5.309 4.700 1.00 95.44 397 SER A N 1
ATOM 2790 C CA . SER A 1 397 ? -22.767 -6.674 4.225 1.00 95.44 397 SER A CA 1
ATOM 2791 C C . SER A 1 397 ? -22.138 -7.555 5.317 1.00 95.44 397 SER A C 1
ATOM 2793 O O . SER A 1 397 ? -21.911 -7.101 6.435 1.00 95.44 397 SER A O 1
ATOM 2795 N N . GLY A 1 398 ? -21.835 -8.818 4.999 1.00 95.44 398 GLY A N 1
ATOM 2796 C CA . GLY A 1 398 ? -21.163 -9.773 5.894 1.00 95.44 398 GLY A CA 1
ATOM 2797 C C . GLY A 1 398 ? -19.634 -9.781 5.796 1.00 95.44 398 GLY A C 1
ATOM 2798 O O . GLY A 1 398 ? -19.018 -10.809 6.075 1.00 95.44 398 GLY A O 1
ATOM 2799 N N . ASN A 1 399 ? -19.027 -8.684 5.337 1.00 97.00 399 ASN A N 1
ATOM 2800 C CA . ASN A 1 399 ? -17.643 -8.666 4.867 1.00 97.00 399 ASN A CA 1
ATOM 2801 C C . ASN A 1 399 ? -16.567 -8.640 5.962 1.00 97.00 399 ASN A C 1
ATOM 2803 O O . ASN A 1 399 ? -15.406 -8.882 5.642 1.00 97.00 399 ASN A O 1
ATOM 2807 N N . LYS A 1 400 ? -16.898 -8.387 7.236 1.00 98.12 400 LYS A N 1
ATOM 2808 C CA . LYS A 1 400 ? -15.924 -8.412 8.353 1.00 98.12 400 LYS A CA 1
ATOM 2809 C C . LYS A 1 400 ? -14.727 -7.477 8.135 1.00 98.12 400 LYS A C 1
ATOM 2811 O O . LYS A 1 400 ? -13.568 -7.862 8.305 1.00 98.12 400 LYS A O 1
ATOM 2816 N N . VAL A 1 401 ? -15.001 -6.265 7.664 1.00 98.75 401 VAL A N 1
ATOM 2817 C CA . VAL A 1 401 ? -13.957 -5.313 7.264 1.00 98.75 401 VAL A CA 1
ATOM 2818 C C . VAL A 1 401 ? -13.216 -4.752 8.478 1.00 98.75 401 VAL A C 1
ATOM 2820 O O . VAL A 1 401 ? -13.733 -4.753 9.599 1.00 98.75 401 VAL A O 1
ATOM 2823 N N . ILE A 1 402 ? -12.013 -4.225 8.252 1.00 98.88 402 ILE A N 1
ATOM 2824 C CA . ILE A 1 402 ? -11.225 -3.561 9.294 1.00 98.88 402 ILE A CA 1
ATOM 2825 C C . ILE A 1 402 ? -10.864 -2.152 8.826 1.00 98.88 402 ILE A C 1
ATOM 2827 O O . ILE A 1 402 ? -10.267 -2.000 7.766 1.00 98.88 402 ILE A O 1
ATOM 2831 N N . ALA A 1 403 ? -11.163 -1.101 9.594 1.00 98.88 403 ALA A N 1
ATOM 2832 C CA . ALA A 1 403 ? -10.723 0.233 9.173 1.00 98.88 403 ALA A CA 1
ATOM 2833 C C . ALA A 1 403 ? -9.193 0.336 9.281 1.00 98.88 403 ALA A C 1
ATOM 2835 O O . ALA A 1 403 ? -8.518 0.581 8.283 1.00 98.88 403 ALA A O 1
ATOM 2836 N N . TYR A 1 404 ? -8.623 0.057 10.457 1.00 98.94 404 TYR A N 1
ATOM 2837 C CA . TYR A 1 404 ? -7.169 0.087 10.627 1.00 98.94 404 TYR A CA 1
ATOM 2838 C C . TYR A 1 404 ? -6.578 -1.062 11.434 1.00 98.94 404 TYR A C 1
ATOM 2840 O O . TYR A 1 404 ? -7.180 -1.551 12.390 1.00 98.94 404 TYR A O 1
ATOM 2848 N N . VAL A 1 405 ? -5.332 -1.409 11.108 1.00 98.94 405 VAL A N 1
ATOM 2849 C CA . VAL A 1 405 ? -4.482 -2.320 11.886 1.00 98.94 405 VAL A CA 1
ATOM 2850 C C . VAL A 1 405 ? -3.197 -1.606 12.303 1.00 98.94 405 VAL A C 1
ATOM 2852 O O . VAL A 1 405 ? -2.529 -1.008 11.464 1.00 98.94 405 VAL A O 1
ATOM 2855 N N . ALA A 1 406 ? -2.813 -1.706 13.578 1.00 98.81 406 ALA A N 1
ATOM 2856 C CA . ALA A 1 406 ? -1.537 -1.204 14.094 1.00 98.81 406 ALA A CA 1
ATOM 2857 C C . ALA A 1 406 ? -0.757 -2.316 14.807 1.00 98.81 406 ALA A C 1
ATOM 2859 O O . ALA A 1 406 ? -1.298 -2.956 15.709 1.00 98.81 406 ALA A O 1
ATOM 2860 N N . ARG A 1 407 ? 0.513 -2.544 14.441 1.00 98.44 407 ARG A N 1
ATOM 2861 C CA . ARG A 1 407 ? 1.340 -3.629 15.011 1.00 98.44 407 ARG A CA 1
ATOM 2862 C C . ARG A 1 407 ? 2.842 -3.352 14.951 1.00 98.44 407 ARG A C 1
ATOM 2864 O O . ARG A 1 407 ? 3.281 -2.458 14.236 1.00 98.44 407 ARG A O 1
ATOM 2871 N N . ASN A 1 408 ? 3.637 -4.113 15.704 1.00 97.75 408 ASN A N 1
ATOM 2872 C CA . ASN A 1 408 ? 5.106 -4.103 15.659 1.00 97.75 408 ASN A CA 1
ATOM 2873 C C . ASN A 1 408 ? 5.748 -2.702 15.766 1.00 97.75 408 ASN A C 1
ATOM 2875 O O . ASN A 1 408 ? 6.618 -2.385 14.975 1.00 97.75 408 ASN A O 1
ATOM 2879 N N . GLN A 1 409 ? 5.376 -1.845 16.722 1.00 97.88 409 GLN A N 1
ATOM 2880 C CA . GLN A 1 409 ? 5.793 -0.423 16.811 1.00 97.88 409 GLN A CA 1
ATOM 2881 C C . GLN A 1 409 ? 5.149 0.522 15.779 1.00 97.88 409 GLN A C 1
ATOM 2883 O O . GLN A 1 409 ? 5.540 1.687 15.671 1.00 97.88 409 GLN A O 1
ATOM 2888 N N . GLY A 1 410 ? 4.132 0.059 15.058 1.00 98.69 410 GLY A N 1
ATOM 2889 C CA . GLY A 1 410 ? 3.242 0.902 14.274 1.00 98.69 410 GLY A CA 1
ATOM 2890 C C . GLY A 1 410 ? 2.349 1.762 15.172 1.00 98.69 410 GLY A C 1
ATOM 2891 O O . GLY A 1 410 ? 1.733 1.272 16.122 1.00 98.69 410 GLY A O 1
ATOM 2892 N N . SER A 1 411 ? 2.279 3.057 14.878 1.00 98.56 411 SER A N 1
ATOM 2893 C CA . SER A 1 411 ? 1.476 4.043 15.596 1.00 98.56 411 SER A CA 1
ATOM 2894 C C . SER A 1 411 ? 0.434 4.645 14.665 1.00 98.56 411 SER A C 1
ATOM 2896 O O . SER A 1 411 ? 0.772 5.392 13.748 1.00 98.56 411 SER A O 1
ATOM 2898 N N . LEU A 1 412 ? -0.833 4.353 14.940 1.00 98.88 412 LEU A N 1
ATOM 2899 C CA . LEU A 1 412 ? -1.974 4.955 14.269 1.00 98.88 412 LEU A CA 1
ATOM 2900 C C . LEU A 1 412 ? -2.431 6.202 15.026 1.00 98.88 412 LEU A C 1
ATOM 2902 O O . LEU A 1 412 ? -2.698 6.147 16.231 1.00 98.88 412 LEU A O 1
ATOM 2906 N N . ILE A 1 413 ? -2.565 7.308 14.303 1.00 98.81 413 ILE A N 1
ATOM 2907 C CA . ILE A 1 413 ? -3.155 8.552 14.788 1.00 98.81 413 ILE A CA 1
ATOM 2908 C C . ILE A 1 413 ? -4.391 8.832 13.935 1.00 98.81 413 ILE A C 1
ATOM 2910 O O . ILE A 1 413 ? -4.270 9.154 12.756 1.00 98.81 413 ILE A O 1
ATOM 2914 N N . LEU A 1 414 ? -5.575 8.714 14.533 1.00 98.69 414 LEU A N 1
ATOM 2915 C CA . LEU A 1 414 ? -6.796 9.259 13.942 1.00 98.69 414 LEU A CA 1
ATOM 2916 C C . LEU A 1 414 ? -6.861 10.720 14.360 1.00 98.69 414 LEU A C 1
ATOM 2918 O O . LEU A 1 414 ? -6.935 11.016 15.551 1.00 98.69 414 LEU A O 1
ATOM 2922 N N . ASP A 1 415 ? -6.734 11.624 13.405 1.00 98.31 415 ASP A N 1
ATOM 2923 C CA . ASP A 1 415 ? -6.702 13.054 13.664 1.00 98.31 415 ASP A CA 1
ATOM 2924 C C . ASP A 1 415 ? -8.129 13.639 13.660 1.00 98.31 415 ASP A C 1
ATOM 2926 O O . ASP A 1 415 ? -9.116 12.929 13.468 1.00 98.31 415 ASP A O 1
ATOM 2930 N N . THR A 1 416 ? -8.262 14.921 13.986 1.00 97.56 416 THR A N 1
ATOM 2931 C CA . THR A 1 416 ? -9.531 15.567 14.362 1.00 97.56 416 THR A CA 1
ATOM 2932 C C . THR A 1 416 ? -10.668 15.429 13.349 1.00 97.56 416 THR A C 1
ATOM 2934 O O . THR A 1 416 ? -11.830 15.430 13.772 1.00 97.56 416 THR A O 1
ATOM 2937 N N . GLN A 1 417 ? -10.350 15.290 12.056 1.00 98.12 417 GLN A N 1
ATOM 2938 C CA . GLN A 1 417 ? -11.319 15.170 10.962 1.00 98.12 417 GLN A CA 1
ATOM 2939 C C . GLN A 1 417 ? -11.559 13.722 10.507 1.00 98.12 417 GLN A C 1
ATOM 2941 O O . GLN A 1 417 ? -12.361 13.509 9.602 1.00 98.12 417 GLN A O 1
ATOM 2946 N N . ALA A 1 418 ? -10.897 12.730 11.113 1.00 98.56 418 ALA A N 1
ATOM 2947 C CA . ALA A 1 418 ? -11.086 11.329 10.750 1.00 98.56 418 ALA A CA 1
ATOM 2948 C C . ALA A 1 418 ? -12.545 10.887 10.940 1.00 98.56 418 ALA A C 1
ATOM 2950 O O . ALA A 1 418 ? -13.155 11.147 11.980 1.00 98.56 418 ALA A O 1
ATOM 2951 N N . ILE A 1 419 ? -13.082 10.173 9.947 1.00 98.69 419 ILE A N 1
ATOM 2952 C CA . ILE A 1 419 ? -14.429 9.596 9.980 1.00 98.69 419 ILE A CA 1
ATOM 2953 C C . ILE A 1 419 ? -14.316 8.105 9.671 1.00 98.69 419 ILE A C 1
ATOM 2955 O O . ILE A 1 419 ? -13.847 7.720 8.602 1.00 98.69 419 ILE A O 1
ATOM 2959 N N . ILE A 1 420 ? -14.774 7.267 10.598 1.00 98.88 420 ILE A N 1
ATOM 2960 C CA . ILE A 1 420 ? -14.896 5.819 10.411 1.00 98.88 420 ILE A CA 1
ATOM 2961 C C . ILE A 1 420 ? -16.360 5.459 10.634 1.00 98.88 420 ILE A C 1
ATOM 2963 O O . ILE A 1 420 ? -16.868 5.665 11.734 1.00 98.88 420 ILE A O 1
ATOM 2967 N N . ASP A 1 421 ? -17.005 4.933 9.596 1.00 98.81 421 ASP A N 1
ATOM 2968 C CA . ASP A 1 421 ? -18.408 4.519 9.618 1.00 98.81 421 ASP A CA 1
ATOM 2969 C C . ASP A 1 421 ? -18.564 3.155 8.931 1.00 98.81 421 ASP A C 1
ATOM 2971 O O . ASP A 1 421 ? -18.596 3.047 7.701 1.00 98.81 421 ASP A O 1
ATOM 2975 N N . LEU A 1 422 ? -18.568 2.080 9.723 1.00 98.88 422 LEU A N 1
ATOM 2976 C CA . LEU A 1 422 ? -18.591 0.713 9.203 1.00 98.88 422 LEU A CA 1
ATOM 2977 C C . LEU A 1 422 ? -19.986 0.089 9.311 1.00 98.88 422 LEU A C 1
ATOM 2979 O O . LEU A 1 422 ? -20.413 -0.275 10.404 1.00 98.88 422 LEU A O 1
ATOM 2983 N N . ALA A 1 423 ? -20.651 -0.111 8.171 1.00 98.62 423 ALA A N 1
ATOM 2984 C CA . ALA A 1 423 ? -21.963 -0.752 8.096 1.00 98.62 423 ALA A CA 1
ATOM 2985 C C . ALA A 1 423 ? -21.911 -2.292 8.001 1.00 98.62 423 ALA A C 1
ATOM 2987 O O . ALA A 1 423 ? -22.924 -2.953 8.230 1.00 98.62 423 ALA A O 1
ATOM 2988 N N . SER A 1 424 ? -20.764 -2.884 7.642 1.00 98.06 424 SER A N 1
ATOM 2989 C CA . SER A 1 424 ? -20.596 -4.346 7.586 1.00 98.06 424 SER A CA 1
ATOM 2990 C C . SER A 1 424 ? -20.691 -5.003 8.970 1.00 98.06 424 SER A C 1
ATOM 2992 O O . SER A 1 424 ? -20.248 -4.430 9.966 1.00 98.06 424 SER A O 1
ATOM 2994 N N . THR A 1 425 ? -21.193 -6.238 9.033 1.00 98.06 425 THR A N 1
ATOM 2995 C CA . THR A 1 425 ? -21.243 -7.038 10.267 1.00 98.06 425 THR A CA 1
ATOM 2996 C C . THR A 1 425 ? -19.897 -7.667 10.606 1.00 98.06 425 THR A C 1
ATOM 2998 O O . THR A 1 425 ? -19.083 -7.919 9.713 1.00 98.06 425 THR A O 1
ATOM 3001 N N . ASP A 1 426 ? -19.691 -7.967 11.892 1.00 98.00 426 ASP A N 1
ATOM 3002 C CA . ASP A 1 426 ? -18.431 -8.485 12.443 1.00 98.00 426 ASP A CA 1
ATOM 3003 C C . ASP A 1 426 ? -17.206 -7.626 12.069 1.00 98.00 426 ASP A C 1
ATOM 3005 O O . ASP A 1 426 ? -16.092 -8.132 11.906 1.00 98.00 426 ASP A O 1
ATOM 3009 N N . SER A 1 427 ? -17.405 -6.316 11.905 1.00 98.75 427 SER A N 1
ATOM 3010 C CA . SER A 1 427 ? -16.336 -5.391 11.524 1.00 98.75 427 SER A CA 1
ATOM 3011 C C . SER A 1 427 ? -15.498 -4.969 12.725 1.00 98.75 427 SER A C 1
ATOM 3013 O O . SER A 1 427 ? -15.961 -4.983 13.868 1.00 98.75 427 SER A O 1
ATOM 3015 N N . ILE A 1 428 ? -14.266 -4.533 12.466 1.00 98.94 428 ILE A N 1
ATOM 3016 C CA . ILE A 1 428 ? -13.399 -3.930 13.481 1.00 98.94 428 ILE A CA 1
ATOM 3017 C C . ILE A 1 428 ? -13.060 -2.503 13.059 1.00 98.94 428 ILE A C 1
ATOM 3019 O O . ILE A 1 428 ? -12.477 -2.284 12.001 1.00 98.94 428 ILE A O 1
ATOM 3023 N N . GLY A 1 429 ? -13.355 -1.518 13.904 1.00 98.88 429 GLY A N 1
ATOM 3024 C CA . GLY A 1 429 ? -12.905 -0.149 13.664 1.00 98.88 429 GLY A CA 1
ATOM 3025 C C . GLY A 1 429 ? -11.379 -0.061 13.669 1.00 98.88 429 GLY A C 1
ATOM 3026 O O . GLY A 1 429 ? -10.755 0.206 12.645 1.00 98.88 429 GLY A O 1
ATOM 3027 N N . VAL A 1 430 ? -10.750 -0.346 14.810 1.00 98.88 430 VAL A N 1
ATOM 3028 C CA . VAL A 1 430 ? -9.282 -0.402 14.916 1.00 98.88 430 VAL A CA 1
ATOM 3029 C C . VAL A 1 430 ? -8.826 -1.685 15.601 1.00 98.88 430 VAL A C 1
ATOM 3031 O O . VAL A 1 430 ? -9.236 -1.975 16.721 1.00 98.88 430 VAL A O 1
ATOM 3034 N N . ASN A 1 431 ? -7.916 -2.421 14.963 1.00 98.81 431 ASN A N 1
ATOM 3035 C CA . ASN A 1 431 ? -7.232 -3.574 15.539 1.00 98.81 431 ASN A CA 1
ATOM 3036 C C . ASN A 1 431 ? -5.790 -3.212 15.937 1.00 98.81 431 ASN A C 1
ATOM 3038 O O . ASN A 1 431 ? -4.904 -3.073 15.092 1.00 98.81 431 ASN A O 1
ATOM 3042 N N . VAL A 1 432 ? -5.545 -3.071 17.236 1.00 98.44 432 VAL A N 1
ATOM 3043 C CA . VAL A 1 432 ? -4.220 -2.838 17.817 1.00 98.44 432 VAL A CA 1
ATOM 3044 C C . VAL A 1 432 ? -3.625 -4.176 18.252 1.00 98.44 432 VAL A C 1
ATOM 3046 O O . VAL A 1 432 ? -4.033 -4.771 19.246 1.00 98.44 432 VAL A O 1
ATOM 3049 N N . GLN A 1 433 ? -2.637 -4.659 17.514 1.00 97.88 433 GLN A N 1
ATOM 3050 C CA . GLN A 1 433 ? -1.963 -5.925 17.797 1.00 97.88 433 GLN A CA 1
ATOM 3051 C C . GLN A 1 433 ? -0.676 -5.692 18.602 1.00 97.88 433 GLN A C 1
ATOM 3053 O O . GLN A 1 433 ? -0.348 -4.563 18.983 1.00 97.88 433 GLN A O 1
ATOM 3058 N N . GLN A 1 434 ? 0.072 -6.769 18.853 1.00 95.88 434 GLN A N 1
ATOM 3059 C CA . GLN A 1 434 ? 1.302 -6.751 19.641 1.00 95.88 434 GLN A CA 1
ATOM 3060 C C . GLN A 1 434 ? 2.243 -5.613 19.213 1.00 95.88 434 GLN A C 1
ATOM 3062 O O . GLN A 1 434 ? 2.598 -5.467 18.042 1.00 95.88 434 GLN A O 1
ATOM 3067 N N . GLY A 1 435 ? 2.643 -4.796 20.189 1.00 95.50 435 GLY A N 1
ATOM 3068 C CA . GLY A 1 435 ? 3.528 -3.645 19.995 1.00 95.50 435 GLY A CA 1
ATOM 3069 C C . GLY A 1 435 ? 2.946 -2.475 19.188 1.00 95.50 435 GLY A C 1
ATOM 3070 O O . GLY A 1 435 ? 3.668 -1.505 18.973 1.00 95.50 435 GLY A O 1
ATOM 3071 N N . GLY A 1 436 ? 1.701 -2.542 18.712 1.00 97.44 436 GLY A N 1
ATOM 3072 C CA . GLY A 1 436 ? 1.029 -1.439 18.024 1.00 97.44 436 GLY A CA 1
ATOM 3073 C C . GLY A 1 436 ? 0.472 -0.390 18.988 1.00 97.44 436 GLY A C 1
ATOM 3074 O O . GLY A 1 436 ? 0.276 -0.658 20.177 1.00 97.44 436 GLY A O 1
ATOM 3075 N N . SER A 1 437 ? 0.178 0.813 18.482 1.00 96.44 437 SER A N 1
ATOM 3076 C CA . SER A 1 437 ? -0.517 1.833 19.274 1.00 96.44 437 SER A CA 1
ATOM 3077 C C . SER A 1 437 ? -1.567 2.644 18.518 1.00 96.44 437 SER A C 1
ATOM 3079 O O . SER A 1 437 ? -1.397 2.919 17.334 1.00 96.44 437 SER A O 1
ATOM 3081 N N . LEU A 1 438 ? -2.615 3.057 19.236 1.00 97.19 438 LEU A N 1
ATOM 3082 C CA . LEU A 1 438 ? -3.688 3.942 1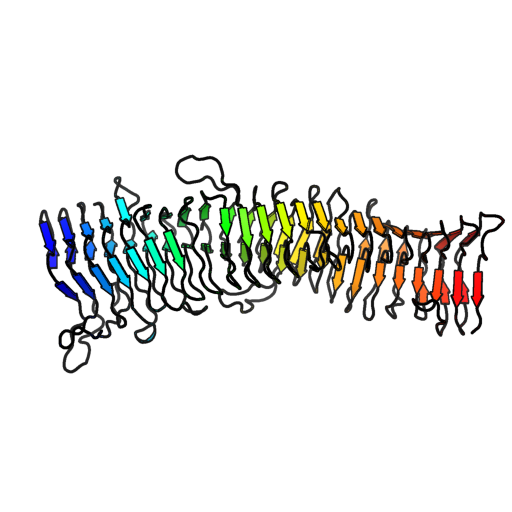8.772 1.00 97.19 438 LEU A CA 1
ATOM 3083 C C . LEU A 1 438 ? -3.702 5.255 19.570 1.00 97.19 438 LEU A C 1
ATOM 3085 O O . LEU A 1 438 ? -3.654 5.251 20.803 1.00 97.19 438 LEU A O 1
ATOM 3089 N N . THR A 1 439 ? -3.848 6.377 18.870 1.00 96.50 439 THR A N 1
ATOM 3090 C CA . THR A 1 439 ? -4.278 7.667 19.422 1.00 96.50 439 THR A CA 1
ATOM 3091 C C . THR A 1 439 ? -5.468 8.172 18.615 1.00 96.50 439 THR A C 1
ATOM 3093 O O . THR A 1 439 ? -5.303 8.566 17.464 1.00 96.50 439 THR A O 1
ATOM 3096 N N . ASN A 1 440 ? -6.660 8.166 19.214 1.00 96.56 440 ASN A N 1
ATOM 3097 C CA . ASN A 1 440 ? -7.866 8.677 18.573 1.00 96.56 440 ASN A CA 1
ATOM 3098 C C . ASN A 1 440 ? -8.166 10.122 19.009 1.00 96.56 440 ASN A C 1
ATOM 3100 O O . ASN A 1 440 ? -8.595 10.370 20.135 1.00 96.56 440 ASN A O 1
ATOM 3104 N N . ASN A 1 441 ? -7.913 11.082 18.122 1.00 96.56 441 ASN A N 1
ATOM 3105 C CA . ASN A 1 441 ? -8.248 12.497 18.285 1.00 96.56 441 ASN A CA 1
ATOM 3106 C C . ASN A 1 441 ? -9.487 12.918 17.489 1.00 96.56 441 ASN A C 1
ATOM 3108 O O . ASN A 1 441 ? -9.805 14.107 17.508 1.00 96.56 441 ASN A O 1
ATOM 3112 N N . ALA A 1 442 ? -10.158 11.987 16.807 1.00 97.50 442 ALA A N 1
ATOM 3113 C CA . ALA A 1 442 ? -11.325 12.291 15.996 1.00 97.50 442 ALA A CA 1
ATOM 3114 C C . ALA A 1 442 ? -12.413 12.972 16.834 1.00 97.50 442 ALA A C 1
ATOM 3116 O O . ALA A 1 442 ? -12.663 12.604 17.986 1.00 97.50 442 ALA A O 1
ATOM 3117 N N . THR A 1 443 ? -13.050 13.983 16.244 1.00 96.19 443 THR A N 1
ATOM 3118 C CA . THR A 1 443 ? -14.190 14.664 16.876 1.00 96.19 443 THR A CA 1
ATOM 3119 C C . THR A 1 443 ? -15.463 13.830 16.740 1.00 96.19 443 THR A C 1
ATOM 3121 O O . THR A 1 443 ? -16.289 13.805 17.651 1.00 96.19 443 THR A O 1
ATOM 3124 N N . ALA A 1 444 ? -15.620 13.150 15.602 1.00 97.38 444 ALA A N 1
ATOM 3125 C CA . ALA A 1 444 ? -16.693 12.195 15.379 1.00 97.38 444 ALA A CA 1
ATOM 3126 C C . ALA A 1 444 ? -16.418 10.892 16.140 1.00 97.38 444 ALA A C 1
ATOM 3128 O O . ALA A 1 444 ? -15.264 10.498 16.325 1.00 97.38 444 ALA A O 1
ATOM 3129 N N . ALA A 1 445 ? -17.486 10.210 16.551 1.00 97.94 445 ALA A N 1
ATOM 3130 C CA . ALA A 1 445 ? -17.354 8.858 17.065 1.00 97.94 445 ALA A CA 1
ATOM 3131 C C . ALA A 1 445 ? -16.837 7.928 15.961 1.00 97.94 445 ALA A C 1
ATOM 3133 O O . ALA A 1 445 ? -17.309 7.980 14.825 1.00 97.94 445 ALA A O 1
ATOM 3134 N N . LEU A 1 446 ? -15.885 7.060 16.306 1.00 98.75 446 LEU A N 1
ATOM 3135 C CA . LEU A 1 446 ? -15.604 5.877 15.502 1.00 98.75 446 LEU A CA 1
ATOM 3136 C C . LEU A 1 446 ? -16.848 4.993 15.585 1.00 98.75 446 LEU A C 1
ATOM 3138 O O . LEU A 1 446 ? -17.179 4.518 16.673 1.00 98.75 446 LEU A O 1
ATOM 3142 N N . HIS A 1 447 ? -17.519 4.800 14.453 1.00 98.88 447 HIS A N 1
ATOM 3143 C CA . HIS A 1 447 ? -18.800 4.115 14.380 1.00 98.88 447 HIS A CA 1
ATOM 3144 C C . HIS A 1 447 ? -18.681 2.741 13.708 1.00 98.88 447 HIS A C 1
ATOM 3146 O O . HIS A 1 447 ? -18.107 2.603 12.623 1.00 98.88 447 HIS A O 1
ATOM 3152 N N . VAL A 1 448 ? -19.241 1.719 14.361 1.00 98.94 448 VAL A N 1
ATOM 3153 C CA . VAL A 1 448 ? -19.377 0.356 13.831 1.00 98.94 448 VAL A CA 1
ATOM 3154 C C . VAL A 1 448 ? -20.801 -0.135 14.075 1.00 98.94 448 VAL A C 1
ATOM 3156 O O . VAL A 1 448 ? -21.204 -0.313 15.220 1.00 98.94 448 VAL A O 1
ATOM 3159 N N . SER A 1 449 ? -21.556 -0.421 13.016 1.00 98.69 449 SER A N 1
ATOM 3160 C CA . SER A 1 449 ? -22.945 -0.877 13.153 1.00 98.69 449 SER A CA 1
ATOM 3161 C C . SER A 1 449 ? -23.055 -2.256 13.806 1.00 98.69 449 SER A C 1
ATOM 3163 O O . SER A 1 449 ? -23.959 -2.499 14.597 1.00 98.69 449 SER A O 1
ATOM 3165 N N . ASN A 1 450 ? -22.144 -3.182 13.499 1.00 98.69 450 ASN A N 1
ATOM 3166 C CA . ASN A 1 450 ? -22.089 -4.476 14.173 1.00 98.69 450 ASN A CA 1
ATOM 3167 C C . ASN A 1 450 ? -20.649 -5.007 14.216 1.00 98.69 450 ASN A C 1
ATOM 3169 O O . ASN A 1 450 ? -20.026 -5.214 13.173 1.00 98.69 450 ASN A O 1
ATOM 3173 N N . GLY A 1 451 ? -20.117 -5.226 15.420 1.00 98.69 451 GLY A N 1
ATOM 3174 C CA . GLY A 1 451 ? -18.786 -5.806 15.596 1.00 98.69 451 GLY A CA 1
ATOM 3175 C C . GLY A 1 451 ? -18.029 -5.258 16.800 1.00 98.69 451 GLY A C 1
ATOM 3176 O O . GLY A 1 451 ? -18.483 -5.389 17.940 1.00 98.69 451 GLY A O 1
ATOM 3177 N N . ILE A 1 452 ? -16.828 -4.731 16.553 1.00 98.94 452 ILE A N 1
ATOM 3178 C CA . ILE A 1 452 ? -15.906 -4.227 17.573 1.00 98.94 452 ILE A CA 1
ATOM 3179 C C . ILE A 1 452 ? -15.447 -2.811 17.218 1.00 98.94 452 ILE A C 1
ATOM 3181 O O . ILE A 1 452 ? -14.901 -2.588 16.139 1.00 98.94 452 ILE A O 1
ATOM 3185 N N . GLY A 1 453 ? -15.569 -1.863 18.148 1.00 98.75 453 GLY A N 1
ATOM 3186 C CA . GLY A 1 453 ? -15.021 -0.514 17.965 1.00 98.75 453 GLY A CA 1
ATOM 3187 C C . GLY A 1 453 ? -13.490 -0.535 17.923 1.00 98.75 453 GLY A C 1
ATOM 3188 O O . GLY A 1 453 ? -12.872 -0.240 16.898 1.00 98.75 453 GLY A O 1
ATOM 3189 N N . VAL A 1 454 ? -12.865 -0.949 19.030 1.00 98.56 454 VAL A N 1
ATOM 3190 C CA . VAL A 1 454 ? -11.407 -1.111 19.140 1.00 98.56 454 VAL A CA 1
ATOM 3191 C C . VAL A 1 454 ? -11.053 -2.471 19.737 1.00 98.56 454 VAL A C 1
ATOM 3193 O O . VAL A 1 454 ? -11.450 -2.799 20.851 1.00 98.56 454 VAL A O 1
ATOM 3196 N N . GLN A 1 455 ? -10.250 -3.256 19.025 1.00 98.50 455 GLN A N 1
ATOM 3197 C CA . GLN A 1 455 ? -9.664 -4.494 19.532 1.00 98.50 455 GLN A CA 1
ATOM 3198 C C . GLN A 1 455 ? -8.206 -4.252 19.931 1.00 98.50 455 GLN A C 1
ATOM 3200 O O . GLN A 1 455 ? -7.449 -3.670 19.160 1.00 98.50 455 GLN A O 1
ATOM 3205 N N . ALA A 1 456 ? -7.790 -4.737 21.101 1.00 96.94 456 ALA A N 1
ATOM 3206 C CA . ALA A 1 456 ? -6.386 -4.827 21.486 1.00 96.94 456 ALA A CA 1
ATOM 3207 C C . ALA A 1 456 ? -5.991 -6.283 21.764 1.00 96.94 456 ALA A C 1
ATOM 3209 O O . ALA A 1 456 ? -6.668 -6.989 22.516 1.00 96.94 456 ALA A O 1
ATOM 3210 N N . SER A 1 457 ? -4.878 -6.732 21.181 1.00 95.88 457 SER A N 1
ATOM 3211 C CA . SER A 1 457 ? -4.368 -8.097 21.342 1.00 95.88 457 SER A CA 1
ATOM 3212 C C . SER A 1 457 ? -2.842 -8.138 21.462 1.00 95.88 457 SER A C 1
ATOM 3214 O O . SER A 1 457 ? -2.129 -7.382 20.805 1.00 95.88 457 SER A O 1
ATOM 3216 N N . GLY A 1 458 ? -2.323 -9.045 22.293 1.00 93.88 458 GLY A N 1
ATOM 3217 C CA . GLY A 1 458 ? -0.883 -9.231 22.472 1.00 93.88 458 GLY A CA 1
ATOM 3218 C C . GLY A 1 458 ? -0.231 -8.261 23.463 1.00 93.88 458 GLY A C 1
ATOM 3219 O O . GLY A 1 458 ? -0.797 -7.251 23.887 1.00 93.88 458 GLY A O 1
ATOM 3220 N N . SER A 1 459 ? 1.007 -8.576 23.845 1.00 90.31 459 SER A N 1
ATOM 3221 C CA . SER A 1 459 ? 1.799 -7.725 24.736 1.00 90.31 459 SER A CA 1
ATOM 3222 C C . SER A 1 459 ? 2.110 -6.369 24.095 1.00 90.31 459 SER A C 1
ATOM 3224 O O . SER A 1 459 ? 2.286 -6.252 22.884 1.00 90.31 459 SER A O 1
ATOM 3226 N N . ASN A 1 460 ? 2.208 -5.322 24.915 1.00 88.44 460 ASN A N 1
ATOM 3227 C CA . ASN A 1 460 ? 2.555 -3.966 24.474 1.00 88.44 460 ASN A CA 1
ATOM 3228 C C . ASN A 1 460 ? 1.631 -3.364 23.395 1.00 88.44 460 ASN A C 1
ATOM 3230 O O . ASN A 1 460 ? 2.002 -2.355 22.806 1.00 88.44 460 ASN A O 1
ATOM 3234 N N . ALA A 1 461 ? 0.447 -3.928 23.132 1.00 92.94 461 ALA A N 1
ATOM 3235 C CA . ALA A 1 461 ? -0.611 -3.202 22.434 1.00 92.94 461 ALA A CA 1
ATOM 3236 C C . ALA A 1 461 ? -1.035 -2.013 23.311 1.00 92.94 461 ALA A C 1
ATOM 3238 O O . ALA A 1 461 ? -1.244 -2.186 24.514 1.00 92.94 461 ALA A O 1
ATOM 3239 N N . GLN A 1 462 ? -1.087 -0.800 22.758 1.00 90.12 462 GLN A N 1
ATOM 3240 C CA . GLN A 1 462 ? -1.351 0.422 23.527 1.00 90.12 462 GLN A CA 1
ATOM 3241 C C . GLN A 1 462 ? -2.486 1.244 22.918 1.00 90.12 462 GLN A C 1
ATOM 3243 O O . GLN A 1 462 ? -2.403 1.692 21.779 1.00 90.12 462 GLN A O 1
ATOM 3248 N N . ILE A 1 463 ? -3.505 1.554 23.711 1.00 90.44 463 ILE A N 1
ATOM 3249 C CA . ILE A 1 463 ? -4.510 2.563 23.362 1.00 90.44 463 ILE A CA 1
ATOM 3250 C C . ILE A 1 463 ? -4.176 3.808 24.184 1.00 90.44 463 ILE A C 1
ATOM 3252 O O . ILE A 1 463 ? -4.470 3.868 25.372 1.00 90.44 463 ILE A O 1
ATOM 3256 N N . LYS A 1 464 ? -3.475 4.768 23.570 1.00 88.44 464 LYS A N 1
ATOM 3257 C CA . LYS A 1 464 ? -2.971 5.981 24.243 1.00 88.44 464 LYS A CA 1
ATOM 3258 C C . LYS A 1 464 ? -4.076 7.007 24.495 1.00 88.44 464 LYS A C 1
ATOM 3260 O O . LYS A 1 464 ? -3.992 7.774 25.447 1.00 88.44 464 LYS A O 1
ATOM 3265 N N . LYS A 1 465 ? -5.075 7.039 23.614 1.00 91.19 465 LYS A N 1
ATOM 3266 C CA . LYS A 1 465 ? -6.290 7.850 23.722 1.00 91.19 465 LYS A CA 1
ATOM 3267 C C . LYS A 1 465 ? -7.406 7.136 22.975 1.00 91.19 465 LYS A C 1
ATOM 3269 O O . LYS A 1 465 ? -7.184 6.745 21.825 1.00 91.19 465 LYS A O 1
ATOM 3274 N N . LEU A 1 466 ? -8.555 6.961 23.625 1.00 92.06 466 LEU A N 1
ATOM 3275 C CA . LEU A 1 466 ? -9.670 6.203 23.063 1.00 92.06 466 LEU A CA 1
ATOM 3276 C C . LEU A 1 466 ? -10.597 7.076 22.207 1.00 92.06 466 LEU A C 1
ATOM 3278 O O . LEU A 1 466 ? -11.058 6.616 21.163 1.00 92.06 466 LEU A O 1
ATOM 3282 N N . GLY A 1 467 ? -10.818 8.333 22.601 1.00 94.06 467 GLY A N 1
ATOM 3283 C CA . GLY A 1 467 ? -11.761 9.226 21.938 1.00 94.06 467 GLY A CA 1
ATOM 3284 C C . GLY A 1 467 ? -13.212 8.784 22.142 1.00 94.06 467 GLY A C 1
ATOM 3285 O O . GLY A 1 467 ? -13.568 8.222 23.179 1.00 94.06 467 GLY A O 1
ATOM 3286 N N . GLN A 1 468 ? -14.051 9.066 21.147 1.00 96.44 468 GLN A N 1
ATOM 3287 C CA . GLN A 1 468 ? -15.460 8.677 21.118 1.00 96.44 468 GLN A CA 1
ATOM 3288 C C . GLN A 1 468 ? -15.620 7.384 20.309 1.00 96.44 468 GLN A C 1
ATOM 3290 O O . GLN A 1 468 ? -15.206 7.331 19.149 1.00 96.44 468 GLN A O 1
ATOM 3295 N N . ILE A 1 469 ? -16.218 6.354 20.906 1.00 98.44 469 ILE A N 1
ATOM 3296 C CA . ILE A 1 469 ? -16.505 5.065 20.263 1.00 98.44 469 ILE A CA 1
ATOM 3297 C C . ILE A 1 469 ? -18.012 4.818 20.291 1.00 98.44 469 ILE A C 1
ATOM 3299 O O . ILE A 1 469 ? -18.627 4.945 21.350 1.00 98.44 469 ILE A O 1
ATOM 3303 N N . GLN A 1 470 ? -18.588 4.423 19.156 1.00 98.81 470 GLN A N 1
ATOM 3304 C CA . GLN A 1 470 ? -19.983 4.006 19.039 1.00 98.81 470 GLN A CA 1
ATOM 3305 C C . GLN A 1 470 ? -20.080 2.644 18.343 1.00 98.81 470 GLN A C 1
ATOM 3307 O O . GLN A 1 470 ? -19.560 2.467 17.241 1.00 98.81 470 GLN A O 1
ATOM 3312 N N . VAL A 1 471 ? -20.758 1.689 18.982 1.00 98.94 471 VAL A N 1
ATOM 3313 C CA . VAL A 1 471 ? -21.035 0.367 18.408 1.00 98.94 471 VAL A CA 1
ATOM 3314 C C . VAL A 1 471 ? -22.508 0.015 18.592 1.00 98.94 471 VAL A C 1
ATOM 3316 O O . VAL A 1 471 ? -22.962 -0.142 19.724 1.00 98.94 471 VAL A O 1
ATOM 3319 N N . ASP A 1 472 ? -23.259 -0.120 17.501 1.00 98.75 472 ASP A N 1
ATOM 3320 C CA . ASP A 1 472 ? -24.716 -0.303 17.596 1.00 98.75 472 ASP A CA 1
ATOM 3321 C C . ASP A 1 472 ? -25.113 -1.737 17.988 1.00 98.75 472 ASP A C 1
ATOM 3323 O O . ASP A 1 472 ? -26.155 -1.941 18.610 1.00 98.75 472 ASP A O 1
ATOM 3327 N N . ASP A 1 473 ? -24.290 -2.734 17.652 1.00 98.62 473 ASP A N 1
ATOM 3328 C CA . ASP A 1 473 ? -24.499 -4.135 18.024 1.00 98.62 473 ASP A CA 1
ATOM 3329 C C . ASP A 1 473 ? -23.206 -4.971 17.905 1.00 98.62 473 ASP A C 1
ATOM 3331 O O . ASP A 1 473 ? -22.152 -4.502 17.469 1.00 98.62 473 ASP A O 1
ATOM 3335 N N . GLY A 1 474 ? -23.268 -6.251 18.265 1.00 98.12 474 GLY A N 1
ATOM 3336 C CA . GLY A 1 474 ? -22.188 -7.209 18.069 1.00 98.12 474 GLY A CA 1
ATOM 3337 C C . GLY A 1 474 ? -21.432 -7.504 19.357 1.00 98.12 474 GLY A C 1
ATOM 3338 O O . GLY A 1 474 ? -22.019 -7.973 20.333 1.00 98.12 474 GLY A O 1
ATOM 3339 N N . THR A 1 475 ? -20.111 -7.314 19.342 1.00 98.38 475 THR A N 1
ATOM 3340 C CA . THR A 1 475 ? -19.226 -7.833 20.393 1.00 98.38 475 THR A CA 1
ATOM 3341 C C . THR A 1 475 ? -18.934 -6.809 21.478 1.00 98.38 475 THR A C 1
ATOM 3343 O O . THR A 1 475 ? -19.250 -7.075 22.638 1.00 98.38 475 THR A O 1
ATOM 3346 N N . ALA A 1 476 ? -18.278 -5.691 21.143 1.00 98.69 476 ALA A N 1
ATOM 3347 C CA . ALA A 1 476 ? -17.906 -4.702 22.151 1.00 98.69 476 ALA A CA 1
ATOM 3348 C C . ALA A 1 476 ? -17.489 -3.334 21.590 1.00 98.69 476 ALA A C 1
ATOM 3350 O O . ALA A 1 476 ? -16.925 -3.246 20.502 1.00 98.69 476 ALA A O 1
ATOM 3351 N N . GLY A 1 477 ? -17.621 -2.278 22.394 1.00 98.62 477 GLY A N 1
ATOM 3352 C CA . GLY A 1 477 ? -16.939 -1.004 22.154 1.00 98.62 477 GLY A CA 1
ATOM 3353 C C . GLY A 1 477 ? -15.418 -1.174 22.175 1.00 98.62 477 GLY A C 1
ATOM 3354 O O . GLY A 1 477 ? -14.725 -0.782 21.235 1.00 98.62 477 GLY A O 1
ATOM 3355 N N . VAL A 1 478 ? -14.900 -1.832 23.217 1.00 98.31 478 VAL A N 1
ATOM 3356 C CA . VAL A 1 478 ? -13.489 -2.222 23.332 1.00 98.31 478 VAL A CA 1
ATOM 3357 C C . VAL A 1 478 ? -13.359 -3.702 23.680 1.00 98.31 478 VAL A C 1
ATOM 3359 O O . VAL A 1 478 ? -13.941 -4.159 24.659 1.00 98.31 478 VAL A O 1
ATOM 3362 N N . LEU A 1 479 ? -12.545 -4.445 22.930 1.00 98.00 479 LEU A N 1
ATOM 3363 C CA . LEU A 1 479 ? -12.242 -5.856 23.185 1.00 98.00 479 LEU A CA 1
ATOM 3364 C C . LEU A 1 479 ? -10.757 -6.051 23.504 1.00 98.00 479 LEU A C 1
ATOM 3366 O O . LEU A 1 479 ? -9.900 -5.684 22.704 1.00 98.00 479 LEU A O 1
ATOM 3370 N N . LEU A 1 480 ? -10.451 -6.696 24.630 1.00 95.81 480 LEU A N 1
ATOM 3371 C CA . LEU A 1 480 ? -9.092 -7.079 25.023 1.00 95.81 480 LEU A CA 1
ATOM 3372 C C . LEU A 1 480 ? -8.921 -8.593 24.955 1.00 95.81 480 LEU A C 1
ATOM 3374 O O . LEU A 1 480 ? -9.757 -9.332 25.474 1.00 95.81 480 LEU A O 1
ATOM 3378 N N . THR A 1 481 ? -7.823 -9.054 24.355 1.00 94.81 481 THR A N 1
ATOM 3379 C CA . THR A 1 481 ? -7.512 -10.486 24.206 1.00 94.81 481 THR A CA 1
ATOM 3380 C C . THR A 1 481 ? -6.011 -10.753 24.372 1.00 94.81 481 THR A C 1
ATOM 3382 O O . THR A 1 481 ? -5.194 -9.831 24.321 1.00 94.81 481 THR A O 1
ATOM 3385 N N . ASN A 1 482 ? -5.615 -12.021 24.543 1.00 92.44 482 ASN A N 1
ATOM 3386 C CA . ASN A 1 482 ? -4.226 -12.481 24.372 1.00 92.44 482 ASN A CA 1
ATOM 3387 C C . ASN A 1 482 ? -3.162 -11.639 25.112 1.00 92.44 482 ASN A C 1
ATOM 3389 O O . ASN A 1 482 ? -2.157 -11.227 24.535 1.00 92.44 482 ASN A O 1
ATOM 3393 N N . GLY A 1 483 ? -3.387 -11.345 26.390 1.00 87.75 483 GLY A N 1
ATOM 3394 C CA . GLY A 1 483 ? -2.468 -10.596 27.250 1.00 87.75 483 GLY A CA 1
ATOM 3395 C C . GLY A 1 483 ? -2.474 -9.079 27.045 1.00 87.75 483 GLY A C 1
ATOM 3396 O O . GLY A 1 483 ? -1.748 -8.377 27.754 1.00 87.75 483 GLY A O 1
ATOM 3397 N N . ALA A 1 484 ? -3.290 -8.551 26.127 1.00 91.31 484 ALA A N 1
ATOM 3398 C CA . ALA A 1 484 ? -3.438 -7.112 25.951 1.00 91.31 484 ALA A CA 1
ATOM 3399 C C . ALA A 1 484 ? -3.980 -6.469 27.223 1.00 91.31 484 ALA A C 1
ATOM 3401 O O . ALA A 1 484 ? -4.902 -6.984 27.854 1.00 91.31 484 ALA A O 1
ATOM 3402 N N . SER A 1 485 ? -3.393 -5.336 27.593 1.00 86.12 485 SER A N 1
ATOM 3403 C CA . SER A 1 485 ? -3.844 -4.531 28.722 1.00 86.12 485 SER A CA 1
ATOM 3404 C C . SER A 1 485 ? -4.326 -3.184 28.213 1.00 86.12 485 SER A C 1
ATOM 3406 O O . SER A 1 485 ? -3.683 -2.582 27.354 1.00 86.12 485 SER A O 1
ATOM 3408 N N . LEU A 1 486 ? -5.429 -2.697 28.767 1.00 84.62 486 LEU A N 1
ATOM 3409 C CA . LEU A 1 486 ? -5.947 -1.367 28.487 1.00 84.62 486 LEU A CA 1
ATOM 3410 C C . LEU A 1 486 ? -5.645 -0.446 29.657 1.00 84.62 486 LEU A C 1
ATOM 3412 O O . LEU A 1 486 ? -5.930 -0.774 30.809 1.00 84.62 486 LEU A O 1
ATOM 3416 N N . ASN A 1 487 ? -5.094 0.721 29.348 1.00 86.25 487 ASN A N 1
ATOM 3417 C CA . ASN A 1 487 ? -4.899 1.788 30.311 1.00 86.25 487 ASN A CA 1
ATOM 3418 C C . ASN A 1 487 ? -5.454 3.092 29.735 1.00 86.25 487 ASN A C 1
ATOM 3420 O O . ASN A 1 487 ? -4.768 3.775 28.981 1.00 86.25 487 ASN A O 1
ATOM 3424 N N . ILE A 1 488 ? -6.697 3.422 30.082 1.00 83.31 488 ILE A N 1
ATOM 3425 C CA . ILE A 1 488 ? -7.310 4.705 29.734 1.00 83.31 488 ILE A CA 1
ATOM 3426 C C . ILE A 1 488 ? -6.887 5.705 30.806 1.00 83.31 488 ILE A C 1
ATOM 3428 O O . ILE A 1 488 ? -7.473 5.775 31.887 1.00 83.31 488 ILE A O 1
ATOM 3432 N N . THR A 1 489 ? -5.832 6.465 30.530 1.00 72.19 489 THR A N 1
ATOM 3433 C CA . THR A 1 489 ? -5.369 7.543 31.409 1.00 72.19 489 THR A CA 1
ATOM 3434 C C . THR A 1 489 ? -6.048 8.845 30.998 1.00 72.19 489 THR A C 1
ATOM 3436 O O . THR A 1 489 ? -5.441 9.678 30.327 1.00 72.19 489 THR A O 1
ATOM 3439 N N . GLY A 1 490 ? -7.330 8.994 31.330 1.00 62.50 490 GLY A N 1
ATOM 3440 C CA . GLY A 1 490 ? -8.127 10.125 30.862 1.00 62.50 490 GLY A CA 1
ATOM 3441 C C . GLY A 1 490 ? -7.663 11.497 31.372 1.00 62.50 490 GLY A C 1
ATOM 3442 O O . GLY A 1 490 ? -7.331 11.667 32.551 1.00 62.50 490 GLY A O 1
ATOM 3443 N N . ASN A 1 491 ? -7.722 12.466 30.449 1.00 65.50 491 ASN A N 1
ATOM 3444 C CA . ASN A 1 491 ? -8.353 13.779 30.645 1.00 65.50 491 ASN A CA 1
ATOM 3445 C C . ASN A 1 491 ? -9.832 13.670 30.190 1.00 65.50 491 ASN A C 1
ATOM 3447 O O . ASN A 1 491 ? -10.190 12.699 29.533 1.00 65.50 491 ASN A O 1
ATOM 3451 N N . THR A 1 492 ? -10.691 14.646 30.505 1.00 72.19 492 THR A N 1
ATOM 3452 C CA . THR A 1 492 ? -12.118 14.653 30.103 1.00 72.19 492 THR A CA 1
ATOM 3453 C C . THR A 1 492 ? -12.324 14.420 28.598 1.00 72.19 492 THR A C 1
ATOM 3455 O O . THR A 1 492 ? -11.690 15.112 27.800 1.00 72.19 492 THR A O 1
ATOM 3458 N N . GLY A 1 493 ? -13.256 13.536 28.214 1.00 80.06 493 GLY A N 1
ATOM 3459 C CA . GLY A 1 493 ? -13.749 13.429 26.831 1.00 80.06 493 GLY A CA 1
ATOM 3460 C C . GLY A 1 493 ? -13.625 12.066 26.141 1.00 80.06 493 GLY A C 1
ATOM 3461 O O . GLY A 1 493 ? -14.014 11.982 24.982 1.00 80.06 493 GLY A O 1
ATOM 3462 N N . ASP A 1 494 ? -13.125 11.016 26.799 1.00 92.00 494 ASP A N 1
ATOM 3463 C CA . ASP A 1 494 ? -13.237 9.643 26.280 1.00 92.00 494 ASP A CA 1
ATOM 3464 C C . ASP A 1 494 ? -14.624 9.070 26.623 1.00 92.00 494 ASP A C 1
ATOM 3466 O O . ASP A 1 494 ? -15.085 9.176 27.767 1.00 92.00 494 ASP A O 1
ATOM 3470 N N . ALA A 1 495 ? -15.295 8.456 25.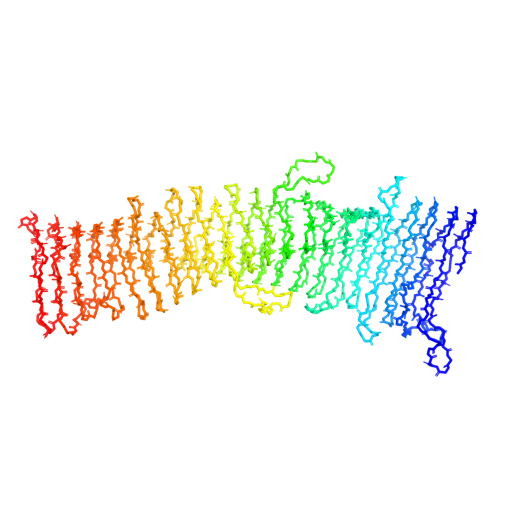645 1.00 95.56 495 ALA A N 1
ATOM 3471 C CA . ALA A 1 495 ? -16.582 7.803 25.863 1.00 95.56 495 ALA A CA 1
ATOM 3472 C C . ALA A 1 495 ? -16.783 6.585 24.957 1.00 95.56 495 ALA A C 1
ATOM 3474 O O . ALA A 1 495 ? -16.330 6.550 23.813 1.00 95.56 495 ALA A O 1
ATOM 3475 N N . ILE A 1 496 ? -17.499 5.598 25.487 1.00 98.25 496 ILE A N 1
ATOM 3476 C CA . ILE A 1 496 ? -17.926 4.396 24.777 1.00 98.25 496 ILE A CA 1
ATOM 3477 C C . ILE A 1 496 ? -19.448 4.357 24.826 1.00 98.25 496 ILE A C 1
ATOM 3479 O O . ILE A 1 496 ? -20.018 4.328 25.913 1.00 98.25 496 ILE A O 1
ATOM 3483 N N . THR A 1 497 ? -20.095 4.321 23.667 1.00 98.69 497 THR A N 1
ATOM 3484 C CA . THR A 1 497 ? -21.534 4.080 23.541 1.00 98.69 497 THR A CA 1
ATOM 3485 C C . THR A 1 497 ? -21.742 2.768 22.807 1.00 98.69 497 THR A C 1
ATOM 3487 O O . THR A 1 497 ? -21.180 2.541 21.738 1.00 98.69 497 THR A O 1
ATOM 3490 N N . THR A 1 498 ? -22.523 1.883 23.405 1.00 98.81 498 THR A N 1
ATOM 3491 C CA . THR A 1 498 ? -22.795 0.542 22.887 1.00 98.81 498 THR A CA 1
ATOM 3492 C C . THR A 1 498 ? -24.276 0.242 22.983 1.00 98.81 498 THR A C 1
ATOM 3494 O O . THR A 1 498 ? -24.897 0.584 23.990 1.00 98.81 498 THR A O 1
ATOM 3497 N N . ASN A 1 499 ? -24.834 -0.422 21.977 1.00 98.50 499 ASN A N 1
ATOM 3498 C CA . ASN A 1 499 ? -26.226 -0.859 21.960 1.00 98.50 499 ASN A CA 1
ATOM 3499 C C . ASN A 1 499 ? -26.321 -2.359 21.596 1.00 98.50 499 ASN A C 1
ATOM 3501 O O . ASN A 1 499 ? -25.308 -3.065 21.548 1.00 98.50 499 ASN A O 1
ATOM 3505 N N . GLY A 1 500 ? -27.538 -2.887 21.445 1.00 97.88 500 GLY A N 1
ATOM 3506 C CA . GLY A 1 500 ? -27.770 -4.283 21.083 1.00 97.88 500 GLY A CA 1
ATOM 3507 C C . GLY A 1 500 ? -27.179 -5.248 22.112 1.00 97.88 500 GLY A C 1
ATOM 3508 O O . GLY A 1 500 ? -27.496 -5.176 23.306 1.00 97.88 500 GLY A O 1
ATOM 3509 N N . THR A 1 501 ? -26.332 -6.170 21.661 1.00 97.69 501 THR A N 1
ATOM 3510 C CA . THR A 1 501 ? -25.604 -7.117 22.518 1.00 97.69 501 THR A CA 1
ATOM 3511 C C . THR A 1 501 ? -24.170 -6.696 22.829 1.00 97.69 501 THR A C 1
ATOM 3513 O O . THR A 1 501 ? -23.492 -7.412 23.569 1.00 97.69 501 THR A O 1
ATOM 3516 N N . ALA A 1 502 ? -23.690 -5.578 22.273 1.00 98.50 502 ALA A N 1
ATOM 3517 C CA . ALA A 1 502 ? -22.304 -5.158 22.432 1.00 98.50 502 ALA A CA 1
ATOM 3518 C C . ALA A 1 502 ? -22.008 -4.752 23.883 1.00 98.50 502 ALA A C 1
ATOM 3520 O O . ALA A 1 502 ? -22.710 -3.933 24.474 1.00 98.50 502 ALA A O 1
ATOM 3521 N N . ASP A 1 503 ? -20.943 -5.320 24.448 1.00 98.56 503 ASP A N 1
ATOM 3522 C CA . ASP A 1 503 ? -20.424 -4.915 25.755 1.00 98.56 503 ASP A CA 1
ATOM 3523 C C . ASP A 1 503 ? -19.651 -3.580 25.619 1.00 98.56 503 ASP A C 1
ATOM 3525 O O . ASP A 1 503 ? -18.962 -3.362 24.627 1.00 98.56 503 ASP A O 1
ATOM 3529 N N . GLY A 1 504 ? -19.667 -2.689 26.609 1.00 98.31 504 GLY A N 1
ATOM 3530 C CA . GLY A 1 504 ? -18.851 -1.467 26.587 1.00 98.31 504 GLY A CA 1
ATOM 3531 C C . GLY A 1 504 ? -17.357 -1.796 26.480 1.00 98.31 504 GLY A C 1
ATOM 3532 O O . GLY A 1 504 ? -16.696 -1.486 25.486 1.00 98.31 504 GLY A O 1
ATOM 3533 N N . ILE A 1 505 ? -16.832 -2.493 27.489 1.00 97.50 505 ILE A N 1
ATOM 3534 C CA . ILE A 1 505 ? -15.483 -3.072 27.497 1.00 97.50 505 ILE A CA 1
ATOM 3535 C C . ILE A 1 505 ? -15.586 -4.564 27.788 1.00 97.50 505 ILE A C 1
ATOM 3537 O O . ILE A 1 505 ? -16.072 -4.957 28.846 1.00 97.50 505 ILE A O 1
ATOM 3541 N N . ARG A 1 506 ? -15.047 -5.402 26.905 1.00 96.75 506 ARG A N 1
ATOM 3542 C CA . ARG A 1 506 ? -14.933 -6.845 27.112 1.00 96.75 506 ARG A CA 1
ATOM 3543 C C . ARG A 1 506 ? -13.482 -7.257 27.329 1.00 96.75 506 ARG A C 1
ATOM 3545 O O . ARG A 1 506 ? -12.638 -7.089 26.451 1.00 96.75 506 ARG A O 1
ATOM 3552 N N . LEU A 1 507 ? -13.208 -7.849 28.487 1.00 95.06 507 LEU A N 1
ATOM 3553 C CA . LEU A 1 507 ? -11.984 -8.594 28.755 1.00 95.06 507 LEU A CA 1
ATOM 3554 C C . LEU A 1 507 ? -12.259 -10.058 28.426 1.00 95.06 507 LEU A C 1
ATOM 3556 O O . LEU A 1 507 ? -12.937 -10.737 29.197 1.00 95.06 507 LEU A O 1
ATOM 3560 N N . ASP A 1 508 ? -11.773 -10.534 27.284 1.00 94.06 508 ASP A N 1
ATOM 3561 C CA . ASP A 1 508 ? -11.954 -11.931 26.895 1.00 94.06 508 ASP A CA 1
ATOM 3562 C C . ASP A 1 508 ? -10.937 -12.849 27.590 1.00 94.06 508 ASP A C 1
ATOM 3564 O O . ASP A 1 508 ? -9.982 -12.399 28.230 1.00 94.06 508 ASP A O 1
ATOM 3568 N N . THR A 1 509 ? -11.121 -14.159 27.459 1.00 88.62 509 THR A N 1
ATOM 3569 C CA . THR A 1 509 ? -10.214 -15.156 28.032 1.00 88.62 509 THR A CA 1
ATOM 3570 C C . THR A 1 509 ? -8.761 -14.855 27.651 1.00 88.62 509 THR A C 1
ATOM 3572 O O . THR A 1 509 ? -8.410 -14.699 26.483 1.00 88.62 509 THR A O 1
ATOM 3575 N N . GLY A 1 510 ? -7.895 -14.772 28.662 1.00 88.38 510 GLY A N 1
ATOM 3576 C CA . GLY A 1 510 ? -6.478 -14.459 28.481 1.00 88.38 510 GLY A CA 1
ATOM 3577 C C . GLY A 1 510 ? -6.155 -12.969 28.350 1.00 88.38 510 GLY A C 1
ATOM 3578 O O . GLY A 1 510 ? -4.981 -12.648 28.194 1.00 88.38 510 GLY A O 1
ATOM 3579 N N . ALA A 1 511 ? -7.127 -12.054 28.431 1.00 92.19 511 ALA A N 1
ATOM 3580 C CA . ALA A 1 511 ? -6.856 -10.618 28.491 1.00 92.19 511 ALA A CA 1
ATOM 3581 C C . ALA A 1 511 ? -5.990 -10.237 29.705 1.00 92.19 511 ALA A C 1
ATOM 3583 O O . ALA A 1 511 ? -6.103 -10.804 30.796 1.00 92.19 511 ALA A O 1
ATOM 3584 N N . GLY A 1 512 ? -5.128 -9.242 29.500 1.00 88.94 512 GLY A N 1
ATOM 3585 C CA . GLY A 1 512 ? -4.346 -8.594 30.546 1.00 88.94 512 GLY A CA 1
ATOM 3586 C C . GLY A 1 512 ? -5.161 -7.543 31.306 1.00 88.94 512 GLY A C 1
ATOM 3587 O O . GLY A 1 512 ? -6.389 -7.577 31.329 1.00 88.94 512 GLY A O 1
ATOM 3588 N N . LYS A 1 513 ? -4.464 -6.626 31.980 1.00 89.00 513 LYS A N 1
ATOM 3589 C CA . LYS A 1 513 ? -5.012 -5.649 32.936 1.00 89.00 513 LYS A CA 1
ATOM 3590 C C . LYS A 1 513 ? -6.003 -4.661 32.300 1.00 89.00 513 LYS A C 1
ATOM 3592 O O . LYS A 1 513 ? -5.771 -4.195 31.187 1.00 89.00 513 LYS A O 1
ATOM 3597 N N . LEU A 1 514 ? -7.010 -4.230 33.068 1.00 90.44 514 LEU A N 1
ATOM 3598 C CA . LEU A 1 514 ? -7.815 -3.039 32.767 1.00 90.44 514 LEU A CA 1
ATOM 3599 C C . LEU A 1 514 ? -7.592 -1.949 33.824 1.00 90.44 514 LEU A C 1
ATOM 3601 O O . LEU A 1 514 ? -7.871 -2.134 35.008 1.00 90.44 514 LEU A O 1
ATOM 3605 N N . ALA A 1 515 ? -7.133 -0.783 33.386 1.00 90.31 515 ALA A N 1
ATOM 3606 C CA . ALA A 1 515 ? -7.173 0.451 34.156 1.00 90.31 515 ALA A CA 1
ATOM 3607 C C . ALA A 1 515 ? -7.932 1.514 33.359 1.00 90.31 515 ALA A C 1
ATOM 3609 O O . ALA A 1 515 ? -7.600 1.767 32.203 1.00 90.31 515 ALA A O 1
ATOM 3610 N N . ALA A 1 516 ? -8.940 2.136 33.964 1.00 90.62 516 ALA A N 1
ATOM 3611 C CA . ALA A 1 516 ? -9.689 3.211 33.325 1.00 90.62 516 ALA A CA 1
ATOM 3612 C C . ALA A 1 516 ? -9.867 4.404 34.262 1.00 90.62 516 ALA A C 1
ATOM 3614 O O . ALA A 1 516 ? -10.119 4.238 35.460 1.00 90.62 516 ALA A O 1
ATOM 3615 N N . LYS A 1 517 ? -9.715 5.606 33.702 1.00 91.38 517 LYS A N 1
ATOM 3616 C CA . LYS A 1 517 ? -9.856 6.870 34.414 1.00 91.38 517 LYS A CA 1
ATOM 3617 C C . LYS A 1 517 ? -10.613 7.900 33.576 1.00 91.38 517 LYS A C 1
ATOM 3619 O O . LYS A 1 517 ? -10.242 8.091 32.423 1.00 91.38 517 LYS A O 1
ATOM 3624 N N . VAL A 1 518 ? -11.586 8.602 34.167 1.00 91.75 518 VAL A N 1
ATOM 3625 C CA . VAL A 1 518 ? -12.367 9.683 33.518 1.00 91.75 518 VAL A CA 1
ATOM 3626 C C . VAL A 1 518 ? -13.006 9.239 32.189 1.00 91.75 518 VAL A C 1
ATOM 3628 O O . VAL A 1 518 ? -12.844 9.895 31.162 1.00 91.75 518 VAL A O 1
ATOM 3631 N N . VAL A 1 519 ? -13.711 8.104 32.195 1.00 93.19 519 VAL A N 1
ATOM 3632 C CA . VAL A 1 519 ? -14.411 7.576 31.008 1.00 93.19 519 VAL A CA 1
ATOM 3633 C C . VAL A 1 519 ? -15.900 7.403 31.292 1.00 93.19 519 VAL A C 1
ATOM 3635 O O . VAL A 1 519 ? -16.288 7.012 32.397 1.00 93.19 519 VAL A O 1
ATOM 3638 N N . ILE A 1 520 ? -16.726 7.688 30.285 1.00 95.88 520 ILE A N 1
ATOM 3639 C CA . ILE A 1 520 ? -18.164 7.402 30.302 1.00 95.88 520 ILE A CA 1
ATOM 3640 C C . ILE A 1 520 ? -18.420 6.178 29.423 1.00 95.88 520 ILE A C 1
ATOM 3642 O O . ILE A 1 520 ? -18.029 6.157 28.259 1.00 95.88 520 ILE A O 1
ATOM 3646 N N . ILE A 1 521 ? -19.074 5.162 29.976 1.00 98.06 521 ILE A N 1
ATOM 3647 C CA . ILE A 1 521 ? -19.459 3.940 29.269 1.00 98.06 521 ILE A CA 1
ATOM 3648 C C . ILE A 1 521 ? -20.982 3.849 29.295 1.00 98.06 521 ILE A C 1
ATOM 3650 O O . ILE A 1 521 ? -21.562 3.635 30.353 1.00 98.06 521 ILE A O 1
ATOM 3654 N N . SER A 1 522 ? -21.634 3.996 28.151 1.00 98.44 522 SER A N 1
ATOM 3655 C CA . SER A 1 522 ? -23.084 3.876 28.006 1.00 98.44 522 SER A CA 1
ATOM 3656 C C . SER A 1 522 ? -23.430 2.582 27.272 1.00 98.44 522 SER A C 1
ATOM 3658 O O . SER A 1 522 ? -23.286 2.490 26.057 1.00 98.44 522 SER A O 1
ATOM 3660 N N . ALA A 1 523 ? -23.875 1.574 28.020 1.00 98.25 523 ALA A N 1
ATOM 3661 C CA . ALA A 1 523 ? -24.423 0.327 27.497 1.00 98.25 523 ALA A CA 1
ATOM 3662 C C . ALA A 1 523 ? -25.953 0.442 27.432 1.00 98.25 523 ALA A C 1
ATOM 3664 O O . ALA A 1 523 ? -26.663 0.173 28.403 1.00 98.25 523 ALA A O 1
ATOM 3665 N N . GLU A 1 524 ? -26.450 0.901 26.285 1.00 97.62 524 GLU A N 1
ATOM 3666 C CA . GLU A 1 524 ? -27.859 1.234 26.041 1.00 97.62 524 GLU A CA 1
ATOM 3667 C C . GLU A 1 524 ? -28.727 0.004 25.742 1.00 97.62 524 GLU A C 1
ATOM 3669 O O . GLU A 1 524 ? -29.948 0.055 25.897 1.00 97.62 524 GLU A O 1
ATOM 3674 N N . GLY A 1 525 ? -28.096 -1.105 25.352 1.00 97.19 525 GLY A N 1
ATOM 3675 C CA . GLY A 1 525 ? -28.749 -2.379 25.074 1.00 97.19 525 GLY A CA 1
ATOM 3676 C C . GLY A 1 525 ? -28.676 -3.379 26.235 1.00 97.19 525 GLY A C 1
ATOM 3677 O O . GLY A 1 525 ? -28.789 -3.037 27.414 1.00 97.19 525 GLY A O 1
ATOM 3678 N N . THR A 1 526 ? -28.486 -4.647 25.870 1.00 97.06 526 THR A N 1
ATOM 3679 C CA . THR A 1 526 ? -28.402 -5.809 26.776 1.00 97.06 526 THR A CA 1
ATOM 3680 C C . THR A 1 526 ? -26.969 -6.216 27.133 1.00 97.06 526 THR A C 1
ATOM 3682 O O . THR A 1 526 ? -26.768 -7.006 28.061 1.00 97.06 526 THR A O 1
ATOM 3685 N N . GLY A 1 527 ? -25.974 -5.699 26.404 1.00 97.38 527 GLY A N 1
ATOM 3686 C CA . GLY A 1 527 ? -24.557 -5.893 26.709 1.00 97.38 527 GLY A CA 1
ATOM 3687 C C . GLY A 1 527 ? -24.161 -5.278 28.053 1.00 97.38 527 GLY A C 1
ATOM 3688 O O . GLY A 1 527 ? -24.840 -4.394 28.579 1.00 97.38 527 GLY A O 1
ATOM 3689 N N . ALA A 1 528 ? -23.070 -5.766 28.641 1.00 97.69 528 ALA A N 1
ATOM 3690 C CA . ALA A 1 528 ? -22.574 -5.233 29.903 1.00 97.69 528 ALA A CA 1
ATOM 3691 C C . ALA A 1 528 ? -21.733 -3.969 29.675 1.00 97.69 528 ALA A C 1
ATOM 3693 O O . ALA A 1 528 ? -20.988 -3.900 28.705 1.00 97.69 528 ALA A O 1
ATOM 3694 N N . GLY A 1 529 ? -21.748 -3.005 30.597 1.00 98.00 529 GLY A N 1
ATOM 3695 C CA . GLY A 1 529 ? -20.808 -1.877 30.551 1.00 98.00 529 GLY A CA 1
ATOM 3696 C C . GLY A 1 529 ? -19.352 -2.357 30.590 1.00 98.00 529 GLY A C 1
ATOM 3697 O O . GLY A 1 529 ? -18.541 -1.990 29.742 1.00 98.00 529 GLY A O 1
ATOM 3698 N N . ILE A 1 530 ? -19.032 -3.249 31.528 1.00 96.50 530 ILE A N 1
ATOM 3699 C CA . ILE A 1 530 ? -17.785 -4.018 31.545 1.00 96.50 530 ILE A CA 1
ATOM 3700 C C . ILE A 1 530 ? -18.117 -5.499 31.681 1.00 96.50 530 ILE A C 1
ATOM 3702 O O . ILE A 1 530 ? -18.731 -5.923 32.660 1.00 96.50 530 ILE A O 1
ATOM 3706 N N . GLN A 1 531 ? -17.639 -6.287 30.728 1.00 95.31 531 GLN A N 1
ATOM 3707 C CA . GLN A 1 531 ? -17.660 -7.735 30.774 1.00 95.31 531 GLN A CA 1
ATOM 3708 C C . GLN A 1 531 ? -16.278 -8.287 31.114 1.00 95.31 531 GLN A C 1
ATOM 3710 O O . GLN A 1 531 ? -15.341 -8.159 30.327 1.00 95.31 531 GLN A O 1
ATOM 3715 N N . ASN A 1 532 ? -16.175 -8.997 32.232 1.00 92.69 532 ASN A N 1
ATOM 3716 C CA . ASN A 1 532 ? -14.984 -9.744 32.606 1.00 92.69 532 ASN A CA 1
ATOM 3717 C C . ASN A 1 532 ? -15.192 -11.247 32.373 1.00 92.69 532 ASN A C 1
ATOM 3719 O O . ASN A 1 532 ? -15.650 -11.962 33.267 1.00 92.69 532 ASN A O 1
ATOM 3723 N N . ASP A 1 533 ? -14.874 -11.703 31.159 1.00 90.38 533 ASP A N 1
ATOM 3724 C CA . ASP A 1 533 ? -14.746 -13.132 30.833 1.00 90.38 533 ASP A CA 1
ATOM 3725 C C . ASP A 1 533 ? -13.324 -13.639 31.153 1.00 90.38 533 ASP A C 1
ATOM 3727 O O . ASP A 1 533 ? -13.096 -14.832 31.358 1.00 90.38 533 ASP A O 1
ATOM 3731 N N . ALA A 1 534 ? -12.354 -12.725 31.230 1.00 83.88 534 ALA A N 1
ATOM 3732 C CA . ALA A 1 534 ? -11.014 -13.003 31.707 1.00 83.88 534 ALA A CA 1
ATOM 3733 C C . ALA A 1 534 ? -11.047 -13.379 33.194 1.00 83.88 534 ALA A C 1
ATOM 3735 O O . ALA A 1 534 ? -11.706 -12.725 33.998 1.00 83.88 534 ALA A O 1
ATOM 3736 N N . ASN A 1 535 ? -10.245 -14.364 33.611 1.00 74.12 535 ASN A N 1
ATOM 3737 C CA . ASN A 1 535 ? -9.974 -14.607 35.034 1.00 74.12 535 ASN A CA 1
ATOM 3738 C C . ASN A 1 535 ? -9.060 -13.517 35.636 1.00 74.12 535 ASN A C 1
ATOM 3740 O O . ASN A 1 535 ? -8.050 -13.813 36.274 1.00 74.12 535 ASN A O 1
ATOM 3744 N N . ASN A 1 536 ? -9.346 -12.251 35.331 1.00 74.69 536 ASN A N 1
ATOM 3745 C CA . ASN A 1 536 ? -8.517 -11.117 35.676 1.00 74.69 536 ASN A CA 1
ATOM 3746 C C . ASN A 1 536 ? -9.086 -10.393 36.896 1.00 74.69 536 ASN A C 1
ATOM 3748 O O . ASN A 1 536 ? -10.238 -9.964 36.912 1.00 74.69 536 ASN A O 1
ATOM 3752 N N . THR A 1 537 ? -8.250 -10.246 37.919 1.00 74.19 537 THR A N 1
ATOM 3753 C CA . THR A 1 537 ? -8.562 -9.530 39.162 1.00 74.19 537 THR A CA 1
ATOM 3754 C C . THR A 1 537 ? -7.897 -8.152 39.237 1.00 74.19 537 THR A C 1
ATOM 3756 O O . THR A 1 537 ? -8.005 -7.462 40.247 1.00 74.19 537 THR A O 1
ATOM 3759 N N . ASP A 1 538 ? -7.145 -7.752 38.211 1.00 81.56 538 ASP A N 1
ATOM 3760 C CA . ASP A 1 538 ? -6.483 -6.452 38.101 1.00 81.56 538 ASP A CA 1
ATOM 3761 C C . ASP A 1 538 ? -7.316 -5.496 37.236 1.00 81.56 538 ASP A C 1
ATOM 3763 O O . ASP A 1 538 ? -6.912 -5.069 36.154 1.00 81.56 538 ASP A O 1
ATOM 3767 N N . ILE A 1 539 ? -8.514 -5.185 37.736 1.00 88.25 539 ILE A N 1
ATOM 3768 C CA . ILE A 1 539 ? -9.389 -4.136 37.210 1.00 88.25 539 ILE A CA 1
ATOM 3769 C C . ILE A 1 539 ? -9.335 -2.958 38.187 1.00 88.25 539 ILE A C 1
ATOM 3771 O O . ILE A 1 539 ? -9.544 -3.127 39.388 1.00 88.25 539 ILE A O 1
ATOM 3775 N N . THR A 1 540 ? -8.999 -1.765 37.698 1.00 89.06 540 THR A N 1
ATOM 3776 C CA . THR A 1 540 ? -8.949 -0.533 38.503 1.00 89.06 540 THR A CA 1
ATOM 3777 C C . THR A 1 540 ? -9.678 0.592 37.781 1.00 89.06 540 THR A C 1
ATOM 3779 O O . THR A 1 540 ? -9.279 0.977 36.683 1.00 89.06 540 THR A O 1
ATOM 3782 N N . LEU A 1 541 ? -10.721 1.135 38.407 1.00 92.75 541 LEU A N 1
ATOM 3783 C CA . LEU A 1 541 ? -11.553 2.204 37.854 1.00 92.75 541 LEU A CA 1
ATOM 3784 C C . LEU A 1 541 ? -11.472 3.442 38.757 1.00 92.75 541 LEU A C 1
ATOM 3786 O O . LEU A 1 541 ? -11.530 3.314 39.983 1.00 92.75 541 LEU A O 1
ATOM 3790 N N . ASN A 1 542 ? -11.319 4.628 38.166 1.00 92.56 542 ASN A N 1
ATOM 3791 C CA . ASN A 1 542 ? -11.348 5.904 38.884 1.00 92.56 542 ASN A CA 1
ATOM 3792 C C . ASN A 1 542 ? -12.105 6.968 38.079 1.00 92.56 542 ASN A C 1
ATOM 3794 O O . ASN A 1 542 ? -11.792 7.197 36.915 1.00 92.56 542 ASN A O 1
ATOM 3798 N N . ASP A 1 543 ? -13.064 7.652 38.693 1.00 94.06 543 ASP A N 1
ATOM 3799 C CA . ASP A 1 543 ? -13.921 8.646 38.043 1.00 94.06 543 ASP A CA 1
ATOM 3800 C C . ASP A 1 543 ? -14.599 8.077 36.773 1.00 94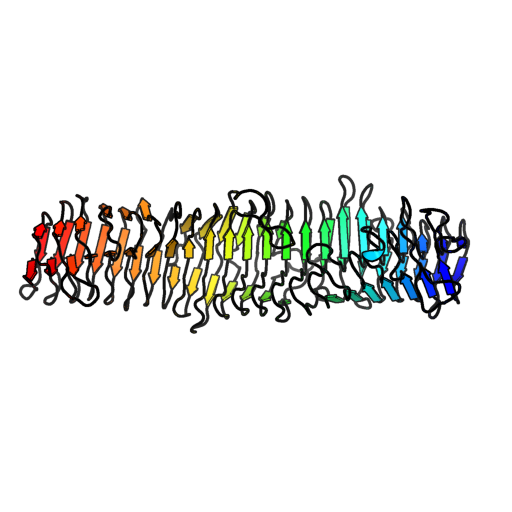.06 543 ASP A C 1
ATOM 3802 O O . ASP A 1 543 ? -14.709 8.751 35.748 1.00 94.06 543 ASP A O 1
ATOM 3806 N N . VAL A 1 544 ? -14.985 6.795 36.805 1.00 95.25 544 VAL A N 1
ATOM 3807 C CA . VAL A 1 544 ? -15.673 6.115 35.699 1.00 95.25 544 VAL A CA 1
ATOM 3808 C C . VAL A 1 544 ? -17.177 6.162 35.923 1.00 95.25 544 VAL A C 1
ATOM 3810 O O . VAL A 1 544 ? -17.656 5.785 36.991 1.00 95.25 544 VAL A O 1
ATOM 3813 N N . THR A 1 545 ? -17.924 6.581 34.903 1.00 97.25 545 THR A N 1
ATOM 3814 C CA . THR A 1 545 ? -19.391 6.493 34.896 1.00 97.25 545 THR A CA 1
ATOM 3815 C C . THR A 1 545 ? -19.829 5.403 33.932 1.00 97.25 545 THR A C 1
ATOM 3817 O O . THR A 1 545 ? -19.473 5.446 32.757 1.00 97.25 545 THR A O 1
ATOM 3820 N N . ILE A 1 546 ? -20.611 4.442 34.413 1.00 98.38 546 ILE A N 1
ATOM 3821 C CA . ILE A 1 546 ? -21.215 3.390 33.599 1.00 98.38 546 ILE A CA 1
ATOM 3822 C C . ILE A 1 546 ? -22.729 3.583 33.618 1.00 98.38 546 ILE A C 1
ATOM 3824 O O . ILE A 1 546 ? -23.347 3.473 34.671 1.00 98.38 546 ILE A O 1
ATOM 3828 N N . ASN A 1 547 ? -23.325 3.853 32.463 1.00 98.25 547 ASN A N 1
ATOM 3829 C CA . ASN A 1 547 ? -24.768 3.895 32.270 1.00 98.25 547 ASN A CA 1
ATOM 3830 C C . ASN A 1 547 ? -25.209 2.562 31.675 1.00 98.25 547 ASN A C 1
ATOM 3832 O O . ASN A 1 547 ? -25.010 2.317 30.489 1.00 98.25 547 ASN A O 1
ATOM 3836 N N . ALA A 1 548 ? -25.780 1.700 32.503 1.00 97.06 548 ALA A N 1
ATOM 3837 C CA . ALA A 1 548 ? -26.312 0.416 32.086 1.00 97.06 548 ALA A CA 1
ATOM 3838 C C . ALA A 1 548 ? -27.830 0.506 31.934 1.00 97.06 548 ALA A C 1
ATOM 3840 O O . ALA A 1 548 ? -28.525 0.969 32.843 1.00 97.06 548 ALA A O 1
ATOM 3841 N N . ASN A 1 549 ? -28.345 0.066 30.791 1.00 95.88 549 ASN A N 1
ATOM 3842 C CA . ASN A 1 549 ? -29.779 0.001 30.558 1.00 95.88 549 ASN A CA 1
ATOM 3843 C C . ASN A 1 549 ? -30.332 -1.374 30.965 1.00 95.88 549 ASN A C 1
ATOM 3845 O O . ASN A 1 549 ? -30.587 -1.602 32.150 1.00 95.88 549 ASN A O 1
ATOM 3849 N N . ASP A 1 550 ? -30.466 -2.307 30.022 1.00 95.94 550 ASP A N 1
ATOM 3850 C CA . ASP A 1 550 ? -31.022 -3.642 30.280 1.00 95.94 550 ASP A CA 1
ATOM 3851 C C . ASP A 1 550 ? -29.947 -4.693 30.597 1.00 95.94 550 ASP A C 1
ATOM 3853 O O . ASP A 1 550 ? -30.252 -5.761 31.131 1.00 95.94 550 ASP A O 1
ATOM 3857 N N . GLY A 1 551 ? -28.679 -4.389 30.310 1.00 96.06 551 GLY A N 1
ATOM 3858 C CA . GLY A 1 551 ? -27.526 -5.199 30.696 1.00 96.06 551 GLY A CA 1
ATOM 3859 C C . GLY A 1 551 ? -26.925 -4.831 32.062 1.00 96.06 551 GLY A C 1
ATOM 3860 O O . GLY A 1 551 ? -27.322 -3.853 32.700 1.00 96.06 551 GLY A O 1
ATOM 3861 N N . PRO A 1 552 ? -25.950 -5.608 32.562 1.00 96.44 552 PRO A N 1
ATOM 3862 C CA . PRO A 1 552 ? -25.208 -5.253 33.768 1.00 96.44 552 PRO A CA 1
ATOM 3863 C C . PRO A 1 552 ? -24.275 -4.048 33.567 1.00 96.44 552 PRO A C 1
ATOM 3865 O O . PRO A 1 552 ? -23.662 -3.906 32.517 1.00 96.44 552 PRO A O 1
ATOM 3868 N N . GLY A 1 553 ? -24.051 -3.233 34.597 1.00 97.06 553 GLY A N 1
ATOM 3869 C CA . GLY A 1 553 ? -22.971 -2.244 34.601 1.00 97.06 553 GLY A CA 1
ATOM 3870 C C . GLY A 1 553 ? -21.611 -2.930 34.550 1.00 97.06 553 GLY A C 1
ATOM 3871 O O . GLY A 1 553 ? -20.819 -2.684 33.647 1.00 97.06 553 GLY A O 1
ATOM 3872 N N . ILE A 1 554 ? -21.365 -3.852 35.478 1.00 95.69 554 ILE A N 1
ATOM 3873 C CA . ILE A 1 554 ? -20.187 -4.719 35.483 1.00 95.69 554 ILE A CA 1
ATOM 3874 C C . ILE A 1 554 ? -20.652 -6.159 35.672 1.00 95.69 554 ILE A C 1
ATOM 3876 O O . ILE A 1 554 ? -21.273 -6.478 36.687 1.00 95.69 554 ILE A O 1
ATOM 3880 N N . ARG A 1 555 ? -20.321 -7.043 34.727 1.00 94.31 555 ARG A N 1
ATOM 3881 C CA . ARG A 1 555 ? -20.519 -8.488 34.868 1.00 94.31 555 ARG A CA 1
ATOM 3882 C C . ARG A 1 555 ? -19.190 -9.222 34.912 1.00 94.31 555 ARG A C 1
ATOM 3884 O O . ARG A 1 555 ? -18.271 -8.926 34.154 1.00 94.31 555 ARG A O 1
ATOM 3891 N N . THR A 1 556 ? -19.112 -10.215 35.784 1.00 90.69 556 THR A N 1
ATOM 3892 C CA . THR A 1 556 ? -17.954 -11.102 35.904 1.00 90.69 556 THR A CA 1
ATOM 3893 C C . THR A 1 556 ? -18.411 -12.540 36.077 1.00 90.69 556 THR A C 1
ATOM 3895 O O . THR A 1 556 ? -19.302 -12.817 36.878 1.00 90.69 556 THR A O 1
ATOM 3898 N N . SER A 1 557 ? -17.792 -13.451 35.332 1.00 83.31 557 SER A N 1
ATOM 3899 C CA . SER A 1 557 ? -18.038 -14.897 35.414 1.00 83.31 557 SER A CA 1
ATOM 3900 C C . SER A 1 557 ? -17.036 -15.628 36.319 1.00 83.31 557 SER A C 1
ATOM 3902 O O . SER A 1 557 ? -17.151 -16.830 36.557 1.00 83.31 557 SER A O 1
ATOM 3904 N N . VAL A 1 558 ? -16.049 -14.899 36.845 1.00 80.31 558 VAL A N 1
ATOM 3905 C CA . VAL A 1 558 ? -14.939 -15.411 37.657 1.00 80.31 558 VAL A CA 1
ATOM 3906 C C . VAL A 1 558 ? -14.875 -14.731 39.021 1.00 80.31 558 VAL A C 1
ATOM 3908 O O . VAL A 1 558 ? -15.295 -13.577 39.160 1.00 80.31 558 VAL A O 1
ATOM 3911 N N . ALA A 1 559 ? -14.336 -15.435 40.023 1.00 78.44 559 ALA A N 1
ATOM 3912 C CA . ALA A 1 559 ? -14.109 -14.877 41.354 1.00 78.44 559 ALA A CA 1
ATOM 3913 C C . ALA A 1 559 ? -13.329 -13.559 41.242 1.00 78.44 559 ALA A C 1
ATOM 3915 O O . ALA A 1 559 ? -12.192 -13.529 40.772 1.00 78.44 559 ALA A O 1
ATOM 3916 N N . LEU A 1 560 ? -13.963 -12.467 41.661 1.00 70.56 560 LEU A N 1
ATOM 3917 C CA . LEU A 1 560 ? -13.473 -11.121 41.414 1.00 70.56 560 LEU A CA 1
ATOM 3918 C C . LEU A 1 560 ? -13.203 -10.407 42.731 1.00 70.56 560 LEU A C 1
ATOM 3920 O O . LEU A 1 560 ? -14.047 -10.355 43.630 1.00 70.56 560 LEU A O 1
ATOM 3924 N N . ASN A 1 561 ? -12.017 -9.813 42.804 1.00 76.38 561 ASN A N 1
ATOM 3925 C CA . ASN A 1 561 ? -11.680 -8.822 43.807 1.00 76.38 561 ASN A CA 1
ATOM 3926 C C . ASN A 1 561 ? -11.576 -7.460 43.119 1.00 76.38 561 ASN A C 1
ATOM 3928 O O . ASN A 1 561 ? -10.512 -7.105 42.608 1.00 76.38 561 ASN A O 1
ATOM 3932 N N . MET A 1 562 ? -12.684 -6.719 43.080 1.00 79.62 562 MET A N 1
ATOM 3933 C CA . MET A 1 562 ? -12.658 -5.332 42.627 1.00 79.62 562 MET A CA 1
ATOM 3934 C C . MET A 1 562 ? -11.896 -4.517 43.664 1.00 79.62 562 MET A C 1
ATOM 3936 O O . MET A 1 562 ? -12.374 -4.319 44.783 1.00 79.62 562 MET A O 1
ATOM 3940 N N . LYS A 1 563 ? -10.697 -4.065 43.289 1.00 82.19 563 LYS A N 1
ATOM 3941 C CA . LYS A 1 563 ? -9.863 -3.208 44.135 1.00 82.19 563 LYS A CA 1
ATOM 3942 C C . LYS A 1 563 ? -10.590 -1.899 44.436 1.00 82.19 563 LYS A C 1
ATOM 3944 O O . LYS A 1 563 ? -11.466 -1.482 43.675 1.00 82.19 563 LYS A O 1
ATOM 3949 N N . ASP A 1 564 ? -10.186 -1.253 45.527 1.00 85.56 564 ASP A N 1
ATOM 3950 C CA . ASP A 1 564 ? -10.625 0.106 45.840 1.00 85.56 564 ASP A CA 1
ATOM 3951 C C . ASP A 1 564 ? -10.423 1.008 44.614 1.00 85.56 564 ASP A C 1
ATOM 3953 O O . ASP A 1 564 ? -9.339 1.051 44.025 1.00 85.56 564 ASP A O 1
ATOM 3957 N N . GLY A 1 565 ? -11.499 1.681 44.223 1.00 86.69 565 GLY A N 1
ATOM 3958 C CA . GLY A 1 565 ? -11.502 2.714 43.199 1.00 86.69 565 GLY A CA 1
ATOM 3959 C C . GLY A 1 565 ? -11.723 4.090 43.817 1.00 86.69 565 GLY A C 1
ATOM 3960 O O . GLY A 1 565 ? -11.648 4.275 45.035 1.00 86.69 565 GLY A O 1
ATOM 3961 N N . LEU A 1 566 ? -12.042 5.061 42.969 1.00 90.38 566 LEU A N 1
ATOM 3962 C CA . LEU A 1 566 ? -12.362 6.422 43.381 1.00 90.38 566 LEU A CA 1
ATOM 3963 C C . LEU A 1 566 ? -13.529 6.941 42.541 1.00 90.38 566 LEU A C 1
ATOM 3965 O O . LEU A 1 566 ? -13.433 6.922 41.323 1.00 90.38 566 LEU A O 1
ATOM 3969 N N . ASN A 1 567 ? -14.604 7.411 43.181 1.00 93.81 567 ASN A N 1
ATOM 3970 C CA . ASN A 1 567 ? -15.738 8.099 42.541 1.00 93.81 567 ASN A CA 1
ATOM 3971 C C . ASN A 1 567 ? -16.338 7.395 41.305 1.00 93.81 567 ASN A C 1
ATOM 3973 O O . ASN A 1 567 ? -16.713 8.058 40.338 1.00 93.81 567 ASN A O 1
ATOM 3977 N N . ASN A 1 568 ? -16.408 6.064 41.295 1.00 96.12 568 ASN A N 1
ATOM 3978 C CA . ASN A 1 568 ? -17.047 5.354 40.192 1.00 96.12 568 ASN A CA 1
ATOM 3979 C C . ASN A 1 568 ? -18.561 5.312 40.397 1.00 96.12 568 ASN A C 1
ATOM 3981 O O . ASN A 1 568 ? -19.019 4.973 41.488 1.00 96.12 568 ASN A O 1
ATOM 3985 N N . ILE A 1 569 ? -19.322 5.599 39.344 1.00 97.81 569 ILE A N 1
ATOM 3986 C CA . ILE A 1 569 ? -20.788 5.627 39.363 1.00 97.81 569 ILE A CA 1
ATOM 3987 C C . ILE A 1 569 ? -21.318 4.601 38.365 1.00 97.81 569 ILE A C 1
ATOM 3989 O O . ILE A 1 569 ? -20.941 4.612 37.195 1.00 97.81 569 ILE A O 1
ATOM 3993 N N . LEU A 1 570 ? -22.192 3.709 38.821 1.00 97.94 570 LEU A N 1
ATOM 3994 C CA . LEU A 1 570 ? -22.890 2.727 37.998 1.00 97.94 570 LEU A CA 1
ATOM 3995 C C . LEU A 1 570 ? -24.386 3.054 38.029 1.00 97.94 570 LEU A C 1
ATOM 3997 O O . LEU A 1 570 ? -25.075 2.710 38.989 1.00 97.94 570 LEU A O 1
ATOM 4001 N N . ASN A 1 571 ? -24.880 3.708 36.982 1.00 97.94 571 ASN A N 1
ATOM 4002 C CA . ASN A 1 571 ? -26.293 4.029 36.814 1.00 97.94 571 ASN A CA 1
ATOM 4003 C C . ASN A 1 571 ? -27.022 2.839 36.183 1.00 97.94 571 ASN A C 1
ATOM 4005 O O . ASN A 1 571 ? -26.615 2.352 35.128 1.00 97.94 571 ASN A O 1
ATOM 4009 N N . VAL A 1 572 ? -28.112 2.392 36.806 1.00 97.06 572 VAL A N 1
ATOM 4010 C CA . VAL A 1 572 ? -28.994 1.336 36.292 1.00 97.06 572 VAL A CA 1
ATOM 4011 C C . VAL A 1 572 ? -30.313 1.974 35.864 1.00 97.06 572 VAL A C 1
ATOM 4013 O O . VAL A 1 572 ? -31.173 2.278 36.697 1.00 97.06 572 VAL A O 1
ATOM 4016 N N . ASN A 1 573 ? -30.447 2.199 34.558 1.00 95.62 573 ASN A N 1
ATOM 4017 C CA . ASN A 1 573 ? -31.548 2.952 33.948 1.00 95.62 573 ASN A CA 1
ATOM 4018 C C . ASN A 1 573 ? -32.694 2.059 33.440 1.00 95.62 573 ASN A C 1
ATOM 4020 O O . ASN A 1 573 ? -33.831 2.525 33.330 1.00 95.62 573 ASN A O 1
ATOM 4024 N N . GLY A 1 574 ? -32.409 0.784 33.163 1.00 94.31 574 GLY A N 1
ATOM 4025 C CA . GLY A 1 574 ? -33.366 -0.210 32.673 1.00 94.31 574 GLY A CA 1
ATOM 4026 C C . GLY A 1 574 ? -33.450 -1.432 33.586 1.00 94.31 574 GLY A C 1
ATOM 4027 O O . GLY A 1 574 ? -33.301 -1.331 34.806 1.00 94.31 574 GLY A O 1
ATOM 4028 N N . LYS A 1 575 ? -33.670 -2.610 32.995 1.00 94.19 575 LYS A N 1
ATOM 4029 C CA . LYS A 1 575 ? -33.821 -3.894 33.715 1.00 94.19 575 LYS A CA 1
ATOM 4030 C C . LYS A 1 575 ? -32.497 -4.508 34.184 1.00 94.19 575 LYS A C 1
ATOM 4032 O O . LYS A 1 575 ? -32.456 -5.647 34.656 1.00 94.19 575 LYS A O 1
ATOM 4037 N N . GLY A 1 576 ? -31.403 -3.778 33.999 1.00 93.88 576 GLY A N 1
ATOM 4038 C CA . GLY A 1 576 ? -30.048 -4.213 34.275 1.00 93.88 576 GLY A CA 1
ATOM 4039 C C . GLY A 1 576 ? -29.719 -4.390 35.757 1.00 93.88 576 GLY A C 1
ATOM 4040 O O . GLY A 1 576 ? -30.558 -4.496 36.656 1.00 93.88 576 GLY A O 1
ATOM 4041 N N . THR A 1 577 ? -28.427 -4.469 36.042 1.00 95.19 577 THR A N 1
ATOM 4042 C CA . THR A 1 577 ? -27.913 -4.582 37.412 1.00 95.19 577 THR A CA 1
ATOM 4043 C C . THR A 1 577 ? -26.599 -3.838 37.516 1.00 95.19 577 THR A C 1
ATOM 4045 O O . THR A 1 577 ? -25.816 -3.915 36.583 1.00 95.19 577 THR A O 1
ATOM 4048 N N . GLY A 1 578 ? -26.306 -3.166 38.628 1.00 95.88 578 GLY A N 1
ATOM 4049 C CA . GLY A 1 578 ? -25.007 -2.509 38.809 1.00 95.88 578 GLY A CA 1
ATOM 4050 C C . GLY A 1 578 ? -23.856 -3.510 38.683 1.00 95.88 578 GLY A C 1
ATOM 4051 O O . GLY A 1 578 ? -23.086 -3.462 37.726 1.00 95.88 578 GLY A O 1
ATOM 4052 N N . PHE A 1 579 ? -23.792 -4.475 39.602 1.00 95.31 579 PHE A N 1
ATOM 4053 C CA . PHE A 1 579 ? -22.846 -5.595 39.543 1.00 95.31 579 PHE A CA 1
ATOM 4054 C C . PHE A 1 579 ? -23.564 -6.932 39.367 1.00 95.31 579 PHE A C 1
ATOM 4056 O O . PHE A 1 579 ? -24.394 -7.294 40.197 1.00 95.31 579 PHE A O 1
ATOM 4063 N N . ALA A 1 580 ? -23.192 -7.706 38.351 1.00 95.12 580 ALA A N 1
ATOM 4064 C CA . ALA A 1 580 ? -23.659 -9.072 38.143 1.00 95.12 580 ALA A CA 1
ATOM 4065 C C . ALA A 1 580 ? -22.490 -10.063 38.270 1.00 95.12 580 ALA A C 1
ATOM 4067 O O . ALA A 1 580 ? -21.563 -10.068 37.463 1.00 95.12 580 ALA A O 1
ATOM 4068 N N . PHE A 1 581 ? -22.519 -10.914 39.291 1.00 93.56 581 PHE A N 1
ATOM 4069 C CA . PHE A 1 581 ? -21.572 -12.013 39.454 1.00 93.56 581 PHE A CA 1
ATOM 4070 C C . PHE A 1 581 ? -22.258 -13.324 39.086 1.00 93.56 581 PHE A C 1
ATOM 4072 O O . PHE A 1 581 ? -22.943 -13.934 39.908 1.00 93.56 581 PHE A O 1
ATOM 4079 N N . GLU A 1 582 ? -22.141 -13.668 37.808 1.00 92.69 582 GLU A N 1
ATOM 4080 C CA . GLU A 1 582 ? -22.849 -14.749 37.125 1.00 92.69 582 GLU A CA 1
ATOM 4081 C C . GLU A 1 582 ? -22.220 -14.995 35.745 1.00 92.69 582 GLU A C 1
ATOM 4083 O O . GLU A 1 582 ? -21.499 -14.151 35.202 1.00 92.69 582 GLU A O 1
ATOM 4088 N N . GLN A 1 583 ? -22.523 -16.147 35.154 1.00 89.56 583 GLN A N 1
ATOM 4089 C CA . GLN A 1 583 ? -22.139 -16.455 33.782 1.00 89.56 583 GLN A CA 1
ATOM 4090 C C . GLN A 1 583 ? -22.872 -15.553 32.779 1.00 89.56 583 GLN A C 1
ATOM 4092 O O . GLN A 1 583 ? -23.896 -14.942 33.084 1.00 89.56 583 GLN A O 1
ATOM 4097 N N . ARG A 1 584 ? -22.392 -15.496 31.528 1.00 88.31 584 ARG A N 1
ATOM 4098 C CA . ARG A 1 584 ? -23.017 -14.667 30.478 1.00 88.31 584 ARG A CA 1
ATOM 4099 C C . ARG A 1 584 ? -24.485 -15.043 30.206 1.00 88.31 584 ARG A C 1
ATOM 4101 O O . ARG A 1 584 ? -25.278 -14.177 29.851 1.00 88.31 584 ARG A O 1
ATOM 4108 N N . ASN A 1 585 ? -24.845 -16.310 30.404 1.00 87.69 585 ASN A N 1
ATOM 4109 C CA . ASN A 1 585 ? -26.212 -16.826 30.287 1.00 87.69 585 ASN A CA 1
ATOM 4110 C C . ASN A 1 585 ? -27.046 -16.687 31.583 1.00 87.69 585 ASN A C 1
ATOM 4112 O O . ASN A 1 585 ? -28.182 -17.147 31.616 1.00 87.69 585 ASN A O 1
ATOM 4116 N N . GLY A 1 586 ? -26.500 -16.065 32.635 1.00 88.75 586 GLY A N 1
ATOM 4117 C CA . GLY A 1 586 ? -27.150 -15.895 33.937 1.00 88.75 586 GLY A CA 1
ATOM 4118 C C . GLY A 1 586 ? -26.965 -17.067 34.907 1.00 88.75 586 GLY A C 1
ATOM 4119 O O . GLY A 1 586 ? -27.440 -16.987 36.043 1.00 88.75 586 GLY A O 1
ATOM 4120 N N . ASP A 1 587 ? -26.272 -18.135 34.501 1.00 90.50 587 ASP A N 1
ATOM 4121 C CA . ASP A 1 587 ? -25.991 -19.275 35.374 1.00 90.50 587 ASP A CA 1
ATOM 4122 C C . ASP A 1 587 ? -25.074 -18.893 36.541 1.00 90.50 587 ASP A C 1
ATOM 4124 O O . ASP A 1 587 ? -24.364 -17.882 36.531 1.00 90.50 587 ASP A O 1
ATOM 4128 N N . ALA A 1 588 ? -25.101 -19.731 37.573 1.00 90.75 588 ALA A N 1
ATOM 4129 C CA . ALA A 1 588 ? -24.292 -19.540 38.761 1.00 90.75 588 ALA A CA 1
ATOM 4130 C C . ALA A 1 588 ? -22.794 -19.700 38.476 1.00 90.75 588 ALA A C 1
ATOM 4132 O O . ALA A 1 588 ? -22.368 -20.463 37.605 1.00 90.75 588 ALA A O 1
ATOM 4133 N N . VAL A 1 589 ? -21.993 -18.992 39.260 1.00 89.19 589 VAL A N 1
ATOM 4134 C CA . VAL A 1 589 ? -20.529 -19.039 39.262 1.00 89.19 589 VAL A CA 1
ATOM 4135 C C . VAL A 1 589 ? -20.037 -19.538 40.616 1.00 89.19 589 VAL A C 1
ATOM 4137 O O . VAL A 1 589 ? -20.775 -19.529 41.595 1.00 89.19 589 VAL A O 1
ATOM 4140 N N . THR A 1 590 ? -18.787 -19.988 40.690 1.00 88.19 590 THR A N 1
ATOM 4141 C CA . THR A 1 590 ? -18.174 -20.410 41.957 1.00 88.19 590 THR A CA 1
ATOM 4142 C C . THR A 1 590 ? -17.214 -19.353 42.481 1.00 88.19 590 THR A C 1
ATOM 4144 O O . THR A 1 590 ? -16.493 -18.720 41.703 1.00 88.19 590 THR A O 1
ATOM 4147 N N . GLY A 1 591 ? -17.108 -19.239 43.803 1.00 88.44 591 GLY A N 1
ATOM 4148 C CA . GLY A 1 591 ? -16.089 -18.422 44.463 1.00 88.44 591 GLY A CA 1
ATOM 4149 C C . GLY A 1 591 ? -16.594 -17.084 44.999 1.00 88.44 591 GLY A C 1
ATOM 4150 O O . GLY A 1 591 ? -17.774 -16.752 44.943 1.00 88.44 591 GLY A O 1
ATOM 4151 N N . ASN A 1 592 ? -15.691 -16.319 45.607 1.00 89.06 592 ASN A N 1
ATOM 4152 C CA . ASN A 1 592 ? -16.066 -15.121 46.355 1.00 89.06 592 ASN A CA 1
ATOM 4153 C C . ASN A 1 592 ? -16.210 -13.896 45.440 1.00 89.06 592 ASN A C 1
ATOM 4155 O O . ASN A 1 592 ? -15.402 -13.698 44.534 1.00 89.06 592 ASN A O 1
ATOM 4159 N N . LEU A 1 593 ? -17.172 -13.031 45.765 1.00 90.00 593 LEU A N 1
ATOM 4160 C CA . LEU A 1 593 ? -17.273 -11.675 45.226 1.00 90.00 593 LEU A CA 1
ATOM 4161 C C . LEU A 1 593 ? -16.812 -10.688 46.296 1.00 90.00 593 LEU A C 1
ATOM 4163 O O . LEU A 1 593 ? -17.391 -10.642 47.382 1.00 90.00 593 LEU A O 1
ATOM 4167 N N . THR A 1 594 ? -15.787 -9.893 45.996 1.00 90.31 594 THR A N 1
ATOM 4168 C CA . THR A 1 594 ? -15.353 -8.786 46.859 1.00 90.31 594 THR A CA 1
ATOM 4169 C C . THR A 1 594 ? -15.370 -7.480 46.077 1.00 90.31 594 THR A C 1
ATOM 4171 O O . THR A 1 594 ? -14.695 -7.363 45.057 1.00 90.31 594 THR A O 1
ATOM 4174 N N . ILE A 1 595 ? -16.140 -6.504 46.561 1.00 91.19 595 ILE A N 1
ATOM 4175 C CA . ILE A 1 595 ? -16.198 -5.144 46.018 1.00 91.19 595 ILE A CA 1
ATOM 4176 C C . ILE A 1 595 ? -15.583 -4.181 47.038 1.00 91.19 595 ILE A C 1
ATOM 4178 O O . ILE A 1 595 ? -16.051 -4.080 48.179 1.00 91.19 595 ILE A O 1
ATOM 4182 N N . GLY A 1 596 ? -14.498 -3.518 46.635 1.00 89.44 596 GLY A N 1
ATOM 4183 C CA . GLY A 1 596 ? -13.818 -2.479 47.405 1.00 89.44 596 GLY A CA 1
ATOM 4184 C C . GLY A 1 596 ? -14.632 -1.190 47.539 1.00 89.44 596 GLY A C 1
ATOM 4185 O O . GLY A 1 596 ? -15.811 -1.127 47.197 1.00 89.44 596 GLY A O 1
ATOM 4186 N N . LYS A 1 597 ? -13.996 -0.150 48.073 1.00 92.75 597 LYS A N 1
ATOM 4187 C CA . LYS A 1 597 ? -14.579 1.194 48.203 1.00 92.75 597 LYS A CA 1
ATOM 4188 C C . LYS A 1 597 ? -14.548 1.953 46.874 1.00 92.75 597 LYS A C 1
ATOM 4190 O O . LYS A 1 597 ? -13.823 1.579 45.954 1.00 92.75 597 LYS A O 1
ATOM 4195 N N . GLY A 1 598 ? -15.283 3.065 46.812 1.00 93.75 598 GLY A N 1
ATOM 4196 C CA . GLY A 1 598 ? -15.235 4.002 45.683 1.00 93.75 598 GLY A CA 1
ATOM 4197 C C . GLY A 1 598 ? -16.118 3.609 44.498 1.00 93.75 598 GLY A C 1
ATOM 4198 O O . GLY A 1 598 ? -15.845 4.040 43.378 1.00 93.75 598 GLY A O 1
ATOM 4199 N N . TYR A 1 599 ? -17.146 2.794 44.746 1.00 96.25 599 TYR A N 1
ATOM 4200 C CA . TYR A 1 599 ? -18.193 2.447 43.789 1.00 96.25 599 TYR A CA 1
ATOM 4201 C C . TYR A 1 599 ? -19.549 2.836 44.372 1.00 96.25 599 TYR A C 1
ATOM 4203 O O . TYR A 1 599 ? -19.888 2.404 45.475 1.00 96.25 599 TYR A O 1
ATOM 4211 N N . THR A 1 600 ? -20.317 3.600 43.608 1.00 97.81 600 THR A N 1
ATOM 4212 C CA . THR A 1 600 ? -21.699 3.963 43.912 1.00 97.81 600 THR A CA 1
ATOM 4213 C C . THR A 1 600 ? -22.598 3.392 42.825 1.00 97.81 600 THR A C 1
ATOM 4215 O O . THR A 1 600 ? -22.363 3.622 41.640 1.00 97.81 600 THR A O 1
ATOM 4218 N N . VAL A 1 601 ? -23.607 2.618 43.212 1.00 97.69 601 VAL A N 1
ATOM 4219 C CA . VAL A 1 601 ? -24.625 2.085 42.304 1.00 97.69 601 VAL A CA 1
ATOM 4220 C C . VAL A 1 601 ? -25.912 2.874 42.495 1.00 97.69 601 VAL A C 1
ATOM 4222 O O . VAL A 1 601 ? -26.473 2.891 43.590 1.00 97.69 601 VAL A O 1
ATOM 4225 N N . GLU A 1 602 ? -26.383 3.494 41.421 1.00 97.44 602 GLU A N 1
ATOM 4226 C CA . GLU A 1 602 ? -27.577 4.335 41.387 1.00 97.44 602 GLU A CA 1
ATOM 4227 C C . GLU A 1 602 ? -28.671 3.604 40.592 1.00 97.44 602 GLU A C 1
ATOM 4229 O O . GLU A 1 602 ? -28.621 3.513 39.365 1.00 97.44 602 GLU A O 1
ATOM 4234 N N . VAL A 1 603 ? -29.650 3.018 41.287 1.00 96.69 603 VAL A N 1
ATOM 4235 C CA . VAL A 1 603 ? -30.742 2.258 40.659 1.00 96.69 603 VAL A CA 1
ATOM 4236 C C . VAL A 1 603 ? -31.950 3.165 40.460 1.00 96.69 603 VAL A C 1
ATOM 4238 O O . VAL A 1 603 ? -32.612 3.559 41.426 1.00 96.69 603 VAL A O 1
ATOM 4241 N N . HIS A 1 604 ? -32.242 3.488 39.200 1.00 94.44 604 HIS A N 1
ATOM 4242 C CA . HIS A 1 604 ? -33.297 4.431 38.823 1.00 94.44 604 HIS A CA 1
ATOM 4243 C C . HIS A 1 604 ? -34.588 3.761 38.337 1.00 94.44 604 HIS A C 1
ATOM 4245 O O . HIS A 1 604 ? -35.628 4.411 38.325 1.00 94.44 604 HIS A O 1
ATOM 4251 N N . ASN A 1 605 ? -34.533 2.488 37.937 1.00 92.56 605 ASN A N 1
ATOM 4252 C CA . ASN A 1 605 ? -35.660 1.762 37.349 1.00 92.56 605 ASN A CA 1
ATOM 4253 C C . ASN A 1 605 ? -36.293 0.763 38.328 1.00 92.56 605 ASN A C 1
ATOM 4255 O O . ASN A 1 605 ? -35.581 0.101 39.086 1.00 92.56 605 ASN A O 1
ATOM 4259 N N . SER A 1 606 ? -37.614 0.580 38.243 1.00 88.88 606 SER A N 1
ATOM 4260 C CA . SER A 1 606 ? -38.360 -0.402 39.037 1.00 88.88 606 SER A CA 1
ATOM 4261 C C . SER A 1 606 ? -37.874 -1.850 38.855 1.00 88.88 606 SER A C 1
ATOM 4263 O O . SER A 1 606 ? -37.913 -2.645 39.786 1.00 88.88 606 SER A O 1
ATOM 4265 N N . GLU A 1 607 ? -37.392 -2.219 37.666 1.00 91.25 607 GLU A N 1
ATOM 4266 C CA . GLU A 1 607 ? -36.929 -3.585 37.366 1.00 91.25 607 GLU A CA 1
ATOM 4267 C C . GLU A 1 607 ? -35.409 -3.775 37.553 1.00 91.25 607 GLU A C 1
ATOM 4269 O O . GLU A 1 607 ? -34.911 -4.896 37.438 1.00 91.25 607 GLU A O 1
ATOM 4274 N N . GLY A 1 608 ? -34.667 -2.704 37.853 1.00 93.75 608 GLY A N 1
ATOM 4275 C CA . GLY A 1 608 ? -33.219 -2.748 38.063 1.00 93.75 608 GLY A CA 1
ATOM 4276 C C . GLY A 1 608 ? -32.826 -3.256 39.455 1.00 93.75 608 GLY A C 1
ATOM 4277 O O . GLY A 1 608 ? -33.624 -3.250 40.390 1.00 93.75 608 GLY A O 1
ATOM 4278 N N . SER A 1 609 ? -31.571 -3.679 39.629 1.00 94.94 609 SER A N 1
ATOM 4279 C CA . SER A 1 609 ? -31.030 -4.069 40.945 1.00 94.94 609 SER A CA 1
ATOM 4280 C C . SER A 1 609 ? -29.592 -3.594 41.162 1.00 94.94 609 SER A C 1
ATOM 4282 O O . SER A 1 609 ? -28.877 -3.277 40.212 1.00 94.94 609 SER A O 1
ATOM 4284 N N . GLY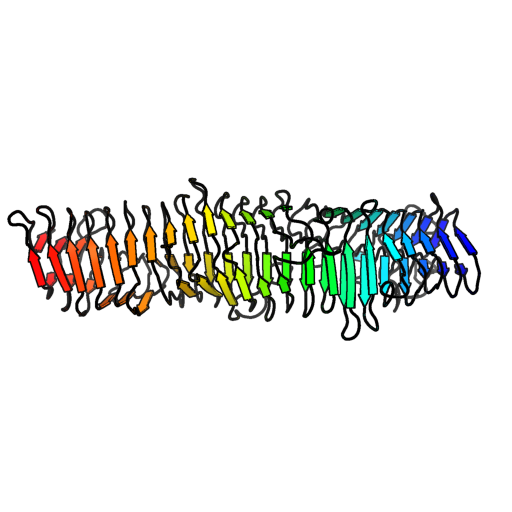 A 1 610 ? -29.155 -3.519 42.422 1.00 95.50 610 GLY A N 1
ATOM 4285 C CA . GLY A 1 610 ? -27.818 -3.018 42.752 1.00 95.50 610 GLY A CA 1
ATOM 4286 C C . GLY A 1 610 ? -26.723 -4.051 42.473 1.00 95.50 610 GLY A C 1
ATOM 4287 O O . GLY A 1 610 ? -25.920 -3.905 41.552 1.00 95.50 610 GLY A O 1
ATOM 4288 N N . ILE A 1 611 ? -26.703 -5.123 43.265 1.00 95.00 611 ILE A N 1
ATOM 4289 C CA . ILE A 1 611 ? -25.780 -6.255 43.125 1.00 95.00 611 ILE A CA 1
ATOM 4290 C C . ILE A 1 611 ? -26.586 -7.542 42.976 1.00 95.00 611 ILE A C 1
ATOM 4292 O O . ILE A 1 611 ? -27.392 -7.873 43.841 1.00 95.00 611 ILE A O 1
ATOM 4296 N N . ARG A 1 612 ? -26.301 -8.324 41.938 1.00 94.12 612 ARG A N 1
ATOM 4297 C CA . ARG A 1 612 ? -26.763 -9.702 41.772 1.00 94.12 612 ARG A CA 1
ATOM 4298 C C . ARG A 1 612 ? -25.570 -10.638 41.885 1.00 94.12 612 ARG A C 1
ATOM 4300 O O . ARG A 1 612 ? -24.696 -10.637 41.028 1.00 94.12 612 ARG A O 1
ATOM 4307 N N . ALA A 1 613 ? -25.533 -11.436 42.943 1.00 93.25 613 ALA A N 1
ATOM 4308 C CA . ALA A 1 613 ? -24.492 -12.426 43.178 1.00 93.25 613 ALA A CA 1
ATOM 4309 C C . ALA A 1 613 ? -25.093 -13.832 43.107 1.00 93.25 613 ALA A C 1
ATOM 4311 O O . ALA A 1 613 ? -25.821 -14.247 44.012 1.00 93.25 613 ALA A O 1
ATOM 4312 N N . ASN A 1 614 ? -24.804 -14.542 42.017 1.00 92.75 614 ASN A N 1
ATOM 4313 C CA . ASN A 1 614 ? -25.257 -15.904 41.761 1.00 92.75 614 ASN A CA 1
ATOM 4314 C C . ASN A 1 614 ? -24.101 -16.878 42.018 1.00 92.75 614 ASN A C 1
ATOM 4316 O O . ASN A 1 614 ? -23.469 -17.356 41.081 1.00 92.75 614 ASN A O 1
ATOM 4320 N N . THR A 1 615 ? -23.759 -17.085 43.293 1.00 90.75 615 THR A N 1
ATOM 4321 C CA . THR A 1 615 ? -22.552 -17.824 43.691 1.00 90.75 615 THR A CA 1
ATOM 4322 C C . THR A 1 615 ? -22.739 -18.660 44.954 1.00 90.75 615 THR A C 1
ATOM 4324 O O . THR A 1 615 ? -23.549 -18.332 45.823 1.00 90.75 615 THR A O 1
ATOM 4327 N N . ASP A 1 616 ? -21.941 -19.721 45.076 1.00 88.75 616 ASP A N 1
ATOM 4328 C CA . ASP A 1 616 ? -21.773 -20.516 46.297 1.00 88.75 616 ASP A CA 1
ATOM 4329 C C . ASP A 1 616 ? -20.833 -19.861 47.333 1.00 88.75 616 ASP A C 1
ATOM 4331 O O . ASP A 1 616 ? -20.790 -20.267 48.500 1.00 88.75 616 ASP A O 1
ATOM 4335 N N . GLY A 1 617 ? -20.078 -18.843 46.914 1.00 89.88 617 GLY A N 1
ATOM 4336 C CA . GLY A 1 617 ? -19.062 -18.186 47.722 1.00 89.88 617 GLY A CA 1
ATOM 4337 C C . GLY A 1 617 ? -19.568 -17.025 48.577 1.00 89.88 617 GLY A C 1
ATOM 4338 O O . GLY A 1 617 ? -20.739 -16.645 48.600 1.00 89.88 617 GLY A O 1
ATOM 4339 N N . LYS A 1 618 ? -18.634 -16.419 49.313 1.00 90.62 618 LYS A N 1
ATOM 4340 C CA . LYS A 1 618 ? -18.897 -15.246 50.148 1.00 90.62 618 LYS A CA 1
ATOM 4341 C C . LYS A 1 618 ? -19.005 -13.988 49.289 1.00 90.62 618 LYS A C 1
ATOM 4343 O O . LYS A 1 618 ? -18.117 -13.697 48.489 1.00 90.62 618 LYS A O 1
ATOM 4348 N N . VAL A 1 619 ? -20.032 -13.186 49.557 1.00 90.94 619 VAL A N 1
ATOM 4349 C CA . VAL A 1 619 ? -20.191 -11.833 49.010 1.00 90.94 619 VAL A CA 1
ATOM 4350 C C . VAL A 1 619 ? -19.771 -10.813 50.066 1.00 90.94 619 VAL A C 1
ATOM 4352 O O . VAL A 1 619 ? -20.286 -10.818 51.183 1.00 90.94 619 VAL A O 1
ATOM 4355 N N . THR A 1 620 ? -18.814 -9.953 49.729 1.00 92.44 620 THR A N 1
ATOM 4356 C CA . THR A 1 620 ? -18.370 -8.819 50.551 1.00 92.44 620 THR A CA 1
ATOM 4357 C C . THR A 1 620 ? -18.427 -7.561 49.694 1.00 92.44 620 THR A C 1
ATOM 4359 O O . THR A 1 620 ? -17.831 -7.530 48.624 1.00 92.44 620 THR A O 1
ATOM 4362 N N . THR A 1 621 ? -19.128 -6.521 50.139 1.00 92.44 621 THR A N 1
ATOM 4363 C CA . THR A 1 621 ? -19.223 -5.256 49.401 1.00 92.44 621 THR A CA 1
ATOM 4364 C C . THR A 1 621 ? -19.003 -4.070 50.329 1.00 92.44 621 THR A C 1
ATOM 4366 O O . THR A 1 621 ? -19.488 -4.072 51.459 1.00 92.44 621 THR A O 1
ATOM 4369 N N . ASN A 1 622 ? -18.256 -3.080 49.842 1.00 93.94 622 ASN A N 1
ATOM 4370 C CA . ASN A 1 622 ? -18.129 -1.747 50.430 1.00 93.94 622 ASN A CA 1
ATOM 4371 C C . ASN A 1 622 ? -18.654 -0.662 49.468 1.00 93.94 622 ASN A C 1
ATOM 4373 O O . ASN A 1 622 ? -18.278 0.500 49.610 1.00 93.94 622 ASN A O 1
ATOM 4377 N N . ALA A 1 623 ? -19.451 -1.051 48.466 1.00 93.81 623 ALA A N 1
ATOM 4378 C CA . ALA A 1 623 ? -20.096 -0.122 47.548 1.00 93.81 623 ALA A CA 1
ATOM 4379 C C . ALA A 1 623 ? -21.314 0.541 48.203 1.00 93.81 623 ALA A C 1
ATOM 4381 O O . ALA A 1 623 ? -22.057 -0.114 48.941 1.00 93.81 623 ALA A O 1
ATOM 4382 N N . ASP A 1 624 ? -21.544 1.807 47.868 1.00 96.25 624 ASP A N 1
ATOM 4383 C CA . ASP A 1 624 ? -22.778 2.513 48.202 1.00 96.25 624 ASP A CA 1
ATOM 4384 C C . ASP A 1 624 ? -23.848 2.148 47.166 1.00 96.25 624 ASP A C 1
ATOM 4386 O O . ASP A 1 624 ? -23.576 2.142 45.966 1.00 96.25 624 ASP A O 1
ATOM 4390 N N . ILE A 1 625 ? -25.057 1.795 47.606 1.00 96.56 625 ILE A N 1
ATOM 4391 C CA . ILE A 1 625 ? -26.144 1.371 46.712 1.00 96.56 625 ILE A CA 1
ATOM 4392 C C . ILE A 1 625 ? -27.393 2.165 47.062 1.00 96.56 625 ILE A C 1
ATOM 4394 O O . ILE A 1 625 ? -27.968 1.978 48.136 1.00 96.56 625 ILE A O 1
ATOM 4398 N N . ASN A 1 626 ? -27.835 3.000 46.129 1.00 96.19 626 ASN A N 1
ATOM 4399 C CA . ASN A 1 626 ? -29.053 3.782 46.256 1.00 96.19 626 ASN A CA 1
ATOM 4400 C C . ASN A 1 626 ? -30.110 3.216 45.309 1.00 96.19 626 ASN A C 1
ATOM 4402 O O . ASN A 1 626 ? -29.860 3.019 44.121 1.00 96.19 626 ASN A O 1
ATOM 4406 N N . VAL A 1 627 ? -31.304 2.964 45.837 1.00 94.75 627 VAL A N 1
ATOM 4407 C CA . VAL A 1 627 ? -32.468 2.559 45.044 1.00 94.75 627 VAL A CA 1
ATOM 4408 C C . VAL A 1 627 ? -33.495 3.675 45.148 1.00 94.75 627 VAL A C 1
ATOM 4410 O O . VAL A 1 627 ? -34.029 3.919 46.230 1.00 94.75 627 VAL A O 1
ATOM 4413 N N . TYR A 1 628 ? -33.715 4.392 44.046 1.00 92.38 628 TYR A N 1
ATOM 4414 C CA . TYR A 1 628 ? -34.576 5.580 44.030 1.00 92.38 628 TYR A CA 1
ATOM 4415 C C . TYR A 1 628 ? -36.033 5.260 43.730 1.00 92.38 628 TYR A C 1
ATOM 4417 O O . TYR A 1 628 ? -36.925 5.949 44.226 1.00 92.38 628 TYR A O 1
ATOM 4425 N N . ASP A 1 629 ? -36.282 4.239 42.912 1.00 85.00 629 ASP A N 1
ATOM 4426 C CA . ASP A 1 629 ? -37.642 3.829 42.597 1.00 85.00 629 ASP A CA 1
ATOM 4427 C C . ASP A 1 629 ? -38.239 3.056 43.781 1.00 85.00 629 ASP A C 1
ATOM 4429 O O . ASP A 1 629 ? -37.668 2.078 44.263 1.00 85.00 629 ASP A O 1
ATOM 4433 N N . SER A 1 630 ? -39.413 3.481 44.250 1.00 81.19 630 SER A N 1
ATOM 4434 C CA . SER A 1 630 ? -40.137 2.804 45.335 1.00 81.19 630 SER A CA 1
ATOM 4435 C C . SER A 1 630 ? -40.552 1.362 45.004 1.00 81.19 630 SER A C 1
ATOM 4437 O O . SER A 1 630 ? -40.776 0.567 45.916 1.00 81.19 630 SER A O 1
ATOM 4439 N N . ALA A 1 631 ? -40.657 1.036 43.716 1.00 81.94 631 ALA A N 1
ATOM 4440 C CA . ALA A 1 631 ? -40.883 -0.294 43.167 1.00 81.94 631 ALA A CA 1
ATOM 4441 C C . ALA A 1 631 ? -39.591 -0.933 42.619 1.00 81.94 631 ALA A C 1
ATOM 4443 O O . ALA A 1 631 ? -39.673 -1.992 42.006 1.00 81.94 631 ALA A O 1
ATOM 4444 N N . GLY A 1 632 ? -38.429 -0.301 42.836 1.00 74.00 632 GLY A N 1
ATOM 4445 C CA . GLY A 1 632 ? -37.098 -0.789 42.473 1.00 74.00 632 GLY A CA 1
ATOM 4446 C C . GLY A 1 632 ? -36.807 -2.199 42.974 1.00 74.00 632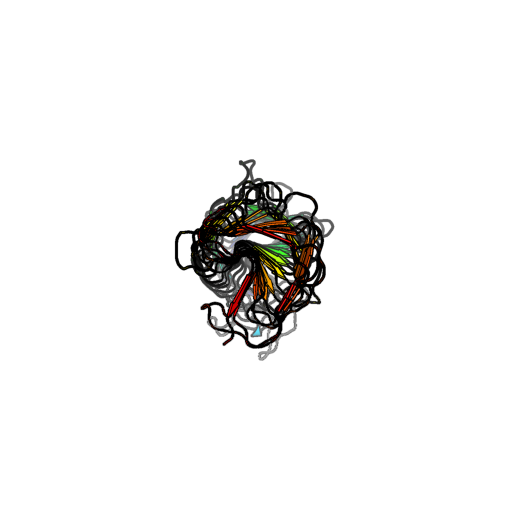 GLY A C 1
ATOM 4447 O O . GLY A 1 632 ? -37.274 -2.616 44.040 1.00 74.00 632 GLY A O 1
ATOM 4448 N N . GLY A 1 633 ? -35.990 -2.933 42.218 1.00 78.62 633 GLY A N 1
ATOM 4449 C CA . GLY A 1 633 ? -35.486 -4.230 42.642 1.00 78.62 633 GLY A CA 1
ATOM 4450 C C . GLY A 1 633 ? -34.565 -4.128 43.861 1.00 78.62 633 GLY A C 1
ATOM 4451 O O . GLY A 1 633 ? -34.266 -3.061 44.400 1.00 78.62 633 GLY A O 1
ATOM 4452 N N . SER A 1 634 ? -34.107 -5.281 44.348 1.00 88.75 634 SER A N 1
ATOM 4453 C CA . SER A 1 634 ? -33.306 -5.324 45.573 1.00 88.75 634 SER A CA 1
ATOM 4454 C C . SER A 1 634 ? -31.939 -4.653 45.396 1.00 88.75 634 SER A C 1
ATOM 4456 O O . SER A 1 634 ? -31.261 -4.843 44.385 1.00 88.75 634 SER A O 1
ATOM 4458 N N . ALA A 1 635 ? -31.483 -3.948 46.436 1.00 91.94 635 ALA A N 1
ATOM 4459 C CA . ALA A 1 635 ? -30.120 -3.421 46.494 1.00 91.94 635 ALA A CA 1
ATOM 4460 C C . ALA A 1 635 ? -29.076 -4.544 46.360 1.00 91.94 635 ALA A C 1
ATOM 4462 O O . ALA A 1 635 ? -28.091 -4.396 45.643 1.00 91.94 635 ALA A O 1
ATOM 4463 N N . ILE A 1 636 ? -29.309 -5.692 47.007 1.00 92.88 636 ILE A N 1
ATOM 4464 C CA . ILE A 1 636 ? -28.469 -6.888 46.887 1.00 92.88 636 ILE A CA 1
ATOM 4465 C C . ILE A 1 636 ? -29.360 -8.125 46.757 1.00 92.88 636 ILE A C 1
ATOM 4467 O O . ILE A 1 636 ? -30.231 -8.365 47.592 1.00 92.88 636 ILE A O 1
ATOM 4471 N N . ILE A 1 637 ? -29.096 -8.934 45.736 1.00 91.75 637 ILE A N 1
ATOM 4472 C CA . ILE A 1 637 ? -29.684 -10.250 45.502 1.00 91.75 637 ILE A CA 1
ATOM 4473 C C . ILE A 1 637 ? -28.563 -11.277 45.650 1.00 91.75 637 ILE A C 1
ATOM 4475 O O . ILE A 1 637 ? -27.712 -11.406 44.771 1.00 91.75 637 ILE A O 1
ATOM 4479 N N . ALA A 1 638 ? -28.567 -12.023 46.752 1.00 84.56 638 ALA A N 1
ATOM 4480 C CA . ALA A 1 638 ? -27.678 -13.164 46.947 1.00 84.56 638 ALA A CA 1
ATOM 4481 C C . ALA A 1 638 ? -28.454 -14.455 46.659 1.00 84.56 638 ALA A C 1
ATOM 4483 O O . ALA A 1 638 ? -29.306 -14.862 47.453 1.00 84.56 638 ALA A O 1
ATOM 4484 N N . LYS A 1 639 ? -28.180 -15.090 45.516 1.00 79.00 639 LYS A N 1
ATOM 4485 C CA . LYS A 1 639 ? -28.722 -16.412 45.186 1.00 79.00 639 LYS A CA 1
ATOM 4486 C C . LYS A 1 639 ? -27.719 -17.451 45.664 1.00 79.00 639 LYS A C 1
ATOM 4488 O O . LYS A 1 639 ? -26.610 -17.518 45.149 1.00 79.00 639 LYS A O 1
ATOM 4493 N N . LYS A 1 640 ? -28.105 -18.222 46.680 1.00 63.41 640 LYS A N 1
ATOM 4494 C CA . LYS A 1 640 ? -27.339 -19.391 47.103 1.00 63.41 640 LYS A CA 1
ATOM 4495 C C . LYS A 1 640 ? -27.693 -20.531 46.156 1.00 63.41 640 LYS A C 1
ATOM 4497 O O . LYS A 1 640 ? -28.854 -20.946 46.138 1.00 63.41 640 LYS A O 1
ATOM 4502 N N . CYS A 1 641 ? -26.725 -20.966 45.364 1.00 58.81 641 CYS A N 1
ATOM 4503 C CA . CYS A 1 641 ? -26.855 -22.138 44.505 1.00 58.81 641 CYS A CA 1
ATOM 4504 C C . CYS A 1 641 ? -26.440 -23.408 45.239 1.00 58.81 641 CYS A C 1
ATOM 4506 O O . CYS A 1 641 ? -25.510 -23.330 46.077 1.00 58.81 641 CYS A O 1
#

pLDDT: mean 92.57, std 8.76, range [54.81, 98.94]

Sequence (641 aa):
MQLSDNAQGVNNGDINVVDGRKNGASYGSGIAYGVEVADNATFTNSAGASIYLGRNASDPSKDVTMSGGSSLSAGIMTKSAKEVINNGLITLGTGVRNAAGMLIGNATGNVINTGNIVINGDSSAGSSRNYGITVRDSGAENNQEIRNDGKINVNGTNNVGIHVSATNKNAEATTSASGSIVVDGEGSVGNRNYAVWAEGGKDGKAVVNVYSNITLNKAGNIGVHVRDNAVANVDSLSSPAFNSTDQIGYYLYGKGATANIGQAVMNDNGQDRTTIFRIANGAMLAGNTTTPDGQASSNLDLTLSGEQSVGVLATGTGSSVDTGEATFTVQGTDSAALLIEGGATGNISDKTTINLTGERTIAGVVDGQAHQLNGNAEGSATPTILTSNAKITSEASGNKVIAYVARNQGSLILDTQAIIDLASTDSIGVNVQQGGSLTNNATAALHVSNGIGVQASGSNAQIKKLGQIQVDDGTAGVLLTNGASLNITGNTGDAITTNGTADGIRLDTGAGKLAAKVVIISAEGTGAGIQNDANNTDITLNDVTINANDGPGIRTSVALNMKDGLNNILNVNGKGTGFAFEQRNGDAVTGNLTIGKGYTVEVHNSEGSGIRANTDGKVTTNADINVYDSAGGSAIIAKKC

Foldseek 3Di:
DEEEDAAEEEFPAEQEAEFDDDPLDGPDQEAAESYEEAEAYEYEDDAVYEQEYQADPVDRVDGHARLHHPAAHEPYEYQYQEEYEYQYEYEYDQNDARYEPYHYDNHNYEYEYQEEYEYNHACVNHQHEYEDYEAEQDDPDPVHAAEYLAEYEAAYWLYEHYEYEFAAEETEYEYAQNYEYEDHYAYDLVTEYEDYEYEYHPHYEYEYEQHYEAEYAYANYEYYEFYARYEYQEAQRRQYHANEALYEDYEAEHANGEYQYHHAEHENNQYAHYEDEEWEDQGEYDQQGDHPPRDGTHAHEYEYNHAQYEDYEYEAANTEYENPQYEYEYAHALYEPYEWEQNYEYEYDLNYEYEDEYAQYEDYEFYQFGADSNRDTDDARDAYEHEHLYAYEYDQEQRQYEHYEFERNGEYEDAQNHHAAYNHAQHEDYEQEYLGEYDYHYPDANEHAHHEDYEYEHHNREYAAQAHHEYAYYEEPYEFAHAAEYAAPDDAGAEFAYAYQYEHYEDAANGHAYHHENYEQEYQYAHEVYEYNYLDQRYEYENYEFHHAQHEPYEYQHAYAAEAYAQYEYEYHYLYEPYEHADPVRHAHEEEHHAHHHYEYHYEDLNYEYYEHRYCYYYHYPYHYDHDDPNHDYNYHHHND